Protein AF-0000000083252874 (afdb_homodimer)

pLDDT: mean 88.81, std 11.39, range [35.72, 98.62]

Organism: NCBI:txid582686

Sequence (392 aa):
MARPAGAGEHTKKRIALRAKSLFEQKGYSATTMDEIVATAGTSKGSIYYHFKRKDELFLYILELTMQEWTDKWARLSAPLQTATEKLYALAELFATDFQNPLMKAAEEFSGSETADPDIHARLVEMTRMHYPILQELLEEGITRGEFEPFDTRELMYVVLGLLGGLGVAYYDLGTEQIVPLYRKSIDMLLRGIQKKMARPAGAGEHTKKRIALRAKSLFEQKGYSATTMDEIVATAGTSKGSIYYHFKRKDELFLYILELTMQEWTDKWARLSAPLQTATEKLYALAELFATDFQNPLMKAAEEFSGSETADPDIHARLVEMTRMHYPILQELLEEGITRGEFEPFDTRELMYVVLGLLGGLGVAYYDLGTEQIVPLYRKSIDMLLRGIQKK

Secondary structure (DSSP, 8-state):
----HHHHHHHHHHHHHHHHHHHHHH-STT--HHHHHHHHTS-HHHHHHH-SSHHHHHHHHHHHHHHHHHHHHHHHHTT--SHHHHHHHHHHHHHHHTT-HHHHHHHHHHHH--S-HHHHHHHHHHHTTTHHHHHHHHHHHHHTTSB----HHHHHHHHHHHHHHGGGGGGTS-HHHHHHHHHHHHHHHHHHHB--/----HHHHHHHHHHHHHHHHHHHHHH-TTT--HHHHHHHHTS-HHHHHHH-SSHHHHHHHHHHHHHHHHHHHHHHHHTT--SHHHHHHHHHHHHHHHTT-HHHHHHHHHHHT----HHHHHHHHHHHTTTHHHHHHHHHHHHHTTSB----HHHHHHHHHHHHHHGGGGGGTS-HHHHHHHHHHHHHHHHHHHB--

InterPro domains:
  IPR001647 DNA-binding HTH domain, TetR-type [PF00440] (19-60)
  IPR001647 DNA-binding HTH domain, TetR-type [PR00455] (15-28)
  IPR001647 DNA-binding HTH domain, TetR-type [PR00455] (36-59)
  IPR001647 DNA-binding HTH domain, TetR-type [PS50977] (9-69)
  IPR009057 Homedomain-like superfamily [SSF46689] (5-86)
  IPR013571 Transcription regulator QacR, C-terminal [PF08360] (66-194)
  IPR036271 Tetracyclin repressor-like, C-terminal domain superfamily [SSF48498] (82-193)
  IPR050109 HTH-type, TetR-like transcriptional regulator [PTHR30055] (3-194)

Foldseek 3Di:
DPPPPVNLVVLLVLLLVQVLVVCLVQALVRDDLVVSCVRSPDHSVSCCVNPVDSLVSLLVSLVVVLVVLVVVLCVQCVVPDALLVSLLVVLLSLLVCLPPSSVRNLVVSQVVPPPDVVSNVSSVVSVCSCVVVQLVSQVRCCVVQFWPPDDSNVVSCVSCCQSNVLSVCVVPDDSVVRSVVSNVSSVVVSVVTTDD/DPPPPVNLVVLLVLLLVQVLVVCLVQALVRDDLVVSCVRSPDHSVSCCVNPVDSLVSLLVSLVVVLVVLVVVLCVQCVVPDALLVSLLSVLLSLLVCLPPSSVRNLVVVQPVPPVPPVSNVSSVVSVCSCVVVQLVSQVRCCVVQFWPPDDSNVVSCVSCCQSNVLSVCVVPDDSVVRSVVSNVSSVVVSVVTTDD

Radius of gyration: 23.77 Å; Cα contacts (8 Å, |Δi|>4): 363; chains: 2; bounding box: 77×64×49 Å

Nearest PDB structures (foldseek):
  3br6-assembly2_E  TM=8.444E-01  e=7.995E-10  Staphylococcus aureus
  3br6-assembly1_A  TM=8.435E-01  e=1.101E-08  Staphylococcus aureus
  2hq5-assembly1_B  TM=8.522E-01  e=1.612E-08  Staphylococcus aureus
  3crj-assembly1_B  TM=8.146E-01  e=2.058E-05  Haloarcula marismortui ATCC 43049
  3him-assembly1_A  TM=7.083E-01  e=5.679E-06  Rhodococcus jostii

Solvent-accessible surface area (backbone atoms only — not comparable to full-atom values): 21095 Å² total; per-residue (Å²): 126,81,70,52,78,65,54,55,52,52,51,48,50,50,39,35,57,47,39,44,55,47,30,43,74,58,21,47,84,72,48,47,66,68,56,39,37,69,64,40,79,51,54,60,65,57,48,47,69,74,34,81,40,68,66,57,43,49,51,50,39,51,51,51,52,52,49,50,49,52,50,50,45,52,63,66,42,62,83,50,87,46,42,68,56,39,51,50,52,49,30,44,51,46,53,70,47,64,77,41,47,53,54,58,19,48,52,50,44,58,70,66,56,74,78,51,66,67,59,49,52,52,52,54,52,58,73,47,65,59,50,65,58,42,41,53,42,50,45,49,17,34,75,71,55,53,26,47,90,61,60,52,69,61,48,34,43,43,51,49,6,28,59,61,21,41,52,65,46,61,81,78,46,55,79,84,52,42,44,60,48,39,46,50,45,48,52,32,41,44,56,29,40,37,53,128,128,82,72,51,76,66,53,54,52,51,52,49,49,49,37,36,58,48,39,45,55,47,29,42,72,58,22,47,85,72,49,48,66,68,57,37,37,70,62,40,79,54,55,62,66,56,49,45,68,75,36,81,41,68,66,57,42,50,50,49,41,53,50,51,52,52,49,51,51,51,50,50,47,53,63,66,43,63,82,49,87,46,44,69,56,40,50,50,52,48,32,44,50,48,53,72,48,64,77,42,47,53,54,58,20,49,52,49,51,65,65,66,55,65,80,43,66,66,59,50,52,53,52,55,52,58,74,46,64,58,48,64,58,41,40,51,44,49,45,50,17,34,75,72,56,53,26,46,88,63,60,52,69,61,50,33,43,43,53,49,6,29,60,62,20,42,53,66,47,63,82,79,46,56,78,84,52,40,44,60,48,38,46,51,44,48,52,33,42,44,54,28,40,37,53,128

Structure (mmCIF, N/CA/C/O backbone):
data_AF-0000000083252874-model_v1
#
loop_
_entity.id
_entity.type
_entity.pdbx_description
1 polymer 'AcrR family transcriptional regulator'
#
loop_
_atom_site.group_PDB
_atom_site.id
_atom_site.type_symbol
_atom_site.label_atom_id
_atom_site.label_alt_id
_atom_site.label_comp_id
_atom_site.label_asym_id
_atom_site.label_entity_id
_atom_site.label_seq_id
_atom_site.pdbx_PDB_ins_code
_atom_site.Cartn_x
_atom_site.Cartn_y
_atom_site.Cartn_z
_atom_site.occupancy
_atom_site.B_iso_or_equiv
_atom_site.auth_seq_id
_atom_site.auth_comp_id
_atom_site.auth_asym_id
_atom_site.auth_atom_id
_atom_site.pdbx_PDB_model_num
ATOM 1 N N . MET A 1 1 ? -32.906 -37.375 -0.596 1 35.72 1 MET A N 1
ATOM 2 C CA . MET A 1 1 ? -33.094 -36.312 0.361 1 35.72 1 MET A CA 1
ATOM 3 C C . MET A 1 1 ? -32.219 -35.094 0.033 1 35.72 1 MET A C 1
ATOM 5 O O . MET A 1 1 ? -31.016 -35.219 -0.089 1 35.72 1 MET A O 1
ATOM 9 N N . ALA A 1 2 ? -32.781 -34.156 -0.601 1 42.31 2 ALA A N 1
ATOM 10 C CA . ALA A 1 2 ? -32.094 -32.906 -0.964 1 42.31 2 ALA A CA 1
ATOM 11 C C . ALA A 1 2 ? -31.312 -32.344 0.223 1 42.31 2 ALA A C 1
ATOM 13 O O . ALA A 1 2 ? -31.875 -32.188 1.315 1 42.31 2 ALA A O 1
ATOM 14 N N . ARG A 1 3 ? -30.062 -32.625 0.263 1 54.75 3 ARG A N 1
ATOM 15 C CA . ARG A 1 3 ? -29.328 -32.031 1.384 1 54.75 3 ARG A CA 1
ATOM 16 C C . ARG A 1 3 ? -29.719 -30.594 1.613 1 54.75 3 ARG A C 1
ATOM 18 O O . ARG A 1 3 ? -29.719 -29.781 0.676 1 54.75 3 ARG A O 1
ATOM 25 N N . PRO A 1 4 ? -30.188 -30.188 2.627 1 48.56 4 PRO A N 1
ATOM 26 C CA . PRO A 1 4 ? -30.719 -28.844 2.838 1 48.56 4 PRO A CA 1
ATOM 27 C C . PRO A 1 4 ? -29.719 -27.75 2.449 1 48.56 4 PRO A C 1
ATOM 29 O O . PRO A 1 4 ? -28.5 -27.969 2.543 1 48.56 4 PRO A O 1
ATOM 32 N N . ALA A 1 5 ? -30.203 -26.859 1.566 1 50.62 5 ALA A N 1
ATOM 33 C CA . ALA A 1 5 ? -29.469 -25.703 1.057 1 50.62 5 ALA A CA 1
ATOM 34 C C . ALA A 1 5 ? -28.453 -25.203 2.088 1 50.62 5 ALA A C 1
ATOM 36 O O . ALA A 1 5 ? -27.344 -24.812 1.738 1 50.62 5 ALA A O 1
ATOM 37 N N . GLY A 1 6 ? -28.766 -25.234 3.348 1 55.03 6 GLY A N 1
ATOM 38 C CA . GLY A 1 6 ? -27.922 -24.781 4.445 1 55.03 6 GLY A CA 1
ATOM 39 C C . GLY A 1 6 ? -26.75 -25.703 4.707 1 55.03 6 GLY A C 1
ATOM 40 O O . GLY A 1 6 ? -25.672 -25.25 5.098 1 55.03 6 GLY A O 1
ATOM 41 N N . ALA A 1 7 ? -26.922 -26.906 4.488 1 59.84 7 ALA A N 1
ATOM 42 C CA . ALA A 1 7 ? -25.906 -27.922 4.762 1 59.84 7 ALA A CA 1
ATOM 43 C C . ALA A 1 7 ? -24.734 -27.812 3.781 1 59.84 7 ALA A C 1
ATOM 45 O O . ALA A 1 7 ? -23.578 -27.953 4.172 1 59.84 7 ALA A O 1
ATOM 46 N N . GLY A 1 8 ? -25.109 -27.469 2.639 1 74 8 GLY A N 1
ATOM 47 C CA . GLY A 1 8 ? -24.109 -27.297 1.603 1 74 8 GLY A CA 1
ATOM 48 C C . GLY A 1 8 ? -23.188 -26.125 1.853 1 74 8 GLY A C 1
ATOM 49 O O . GLY A 1 8 ? -21.969 -26.234 1.721 1 74 8 GLY A O 1
ATOM 50 N N . GLU A 1 9 ? -23.844 -25.141 2.375 1 83.38 9 GLU A N 1
ATOM 51 C CA . GLU A 1 9 ? -23.062 -23.922 2.648 1 83.38 9 GLU A CA 1
ATOM 52 C C . GLU A 1 9 ? -22.156 -24.125 3.852 1 83.38 9 GLU A C 1
ATOM 54 O O . GLU A 1 9 ? -21.031 -23.609 3.865 1 83.38 9 GLU A O 1
ATOM 59 N N . HIS A 1 10 ? -22.609 -24.875 4.77 1 85.81 10 HIS A N 1
ATOM 60 C CA . HIS A 1 10 ? -21.797 -25.156 5.945 1 85.81 10 HIS A CA 1
ATOM 61 C C . HIS A 1 10 ? -20.562 -25.984 5.582 1 85.81 10 HIS A C 1
ATOM 63 O O . HIS A 1 10 ? -19.469 -25.703 6.059 1 85.81 10 HIS A O 1
ATOM 69 N N . THR A 1 11 ? -20.781 -26.953 4.734 1 86.19 11 THR A N 1
ATOM 70 C CA . THR A 1 11 ? -19.656 -27.781 4.281 1 86.19 11 THR A CA 1
ATOM 71 C C . THR A 1 11 ? -18.688 -26.953 3.459 1 86.19 11 THR A C 1
ATOM 73 O O . THR A 1 11 ? -17.469 -27.078 3.627 1 86.19 11 THR A O 1
ATOM 76 N N . LYS A 1 12 ? -19.281 -26.125 2.707 1 90.12 12 LYS A N 1
ATOM 77 C CA . LYS A 1 12 ? -18.469 -25.234 1.872 1 90.12 12 LYS A CA 1
ATOM 78 C C . LYS A 1 12 ? -17.578 -24.344 2.725 1 90.12 12 LYS A C 1
ATOM 80 O O . LYS A 1 12 ? -16.391 -24.219 2.463 1 90.12 12 LYS A O 1
ATOM 85 N N . LYS A 1 13 ? -18.125 -23.844 3.723 1 91.44 13 LYS A N 1
ATOM 86 C CA . LYS A 1 13 ? -17.391 -22.953 4.625 1 91.44 13 LYS A CA 1
ATOM 87 C C . LYS A 1 13 ? -16.328 -23.734 5.406 1 91.44 13 LYS A C 1
ATOM 89 O O . LYS A 1 13 ? -15.227 -23.234 5.613 1 91.44 13 LYS A O 1
ATOM 94 N N . ARG A 1 14 ? -16.656 -24.875 5.781 1 89 14 ARG A N 1
ATOM 95 C CA . ARG A 1 14 ? -15.711 -25.703 6.523 1 89 14 ARG A CA 1
ATOM 96 C C . ARG A 1 14 ? -14.484 -26.031 5.672 1 89 14 ARG A C 1
ATOM 98 O O . ARG A 1 14 ? -13.352 -25.953 6.145 1 89 14 ARG A O 1
ATOM 105 N N . ILE A 1 15 ? -14.75 -26.391 4.512 1 90.12 15 ILE A N 1
ATOM 106 C CA . ILE A 1 15 ? -13.672 -26.703 3.586 1 90.12 15 ILE A CA 1
ATOM 107 C C . ILE A 1 15 ? -12.789 -25.469 3.393 1 90.12 15 ILE A C 1
ATOM 109 O O . ILE A 1 15 ? -11.562 -25.562 3.457 1 90.12 15 ILE A O 1
ATOM 113 N N . ALA A 1 16 ? -13.453 -24.406 3.227 1 92.88 16 ALA A N 1
ATOM 114 C CA . ALA A 1 16 ? -12.75 -23.141 2.975 1 92.88 16 ALA A CA 1
ATOM 115 C C . ALA A 1 16 ? -11.867 -22.766 4.156 1 92.88 16 ALA A C 1
ATOM 117 O O . ALA A 1 16 ? -10.719 -22.344 3.973 1 92.88 16 ALA A O 1
ATOM 118 N N . LEU A 1 17 ? -12.336 -23 5.316 1 89.88 17 LEU A N 1
ATOM 119 C CA . LEU A 1 17 ? -11.602 -22.609 6.516 1 89.88 17 LEU A CA 1
ATOM 120 C C . LEU A 1 17 ? -10.359 -23.469 6.695 1 89.88 17 LEU A C 1
ATOM 122 O O . LEU A 1 17 ? -9.297 -22.969 7.086 1 89.88 17 LEU A O 1
ATOM 126 N N . ARG A 1 18 ? -10.5 -24.625 6.34 1 88.19 18 ARG A N 1
ATOM 127 C CA . ARG A 1 18 ? -9.359 -25.531 6.445 1 88.19 18 ARG A CA 1
ATOM 128 C C . ARG A 1 18 ? -8.312 -25.219 5.379 1 88.19 18 ARG A C 1
ATOM 130 O O . ARG A 1 18 ? -7.113 -25.281 5.648 1 88.19 18 ARG A O 1
ATOM 137 N N . ALA A 1 19 ? -8.836 -24.953 4.277 1 93 19 ALA A N 1
ATOM 138 C CA . ALA A 1 19 ? -7.93 -24.641 3.17 1 93 19 ALA A CA 1
ATOM 139 C C . ALA A 1 19 ? -7.223 -23.297 3.396 1 93 19 ALA A C 1
ATOM 141 O O . ALA A 1 19 ? -6.113 -23.094 2.906 1 93 19 ALA A O 1
ATOM 142 N N . LYS A 1 20 ? -7.895 -22.406 4.109 1 93.5 20 LYS A N 1
ATOM 143 C CA . LYS A 1 20 ? -7.348 -21.094 4.379 1 93.5 20 LYS A CA 1
ATOM 144 C C . LYS A 1 20 ? -5.98 -21.188 5.047 1 93.5 20 LYS A C 1
ATOM 146 O O . LYS A 1 20 ? -5.035 -20.5 4.645 1 93.5 20 LYS A O 1
ATOM 151 N N . SER A 1 21 ? -5.879 -22.047 5.996 1 90.44 21 SER A N 1
ATOM 152 C CA . SER A 1 21 ? -4.629 -22.203 6.73 1 90.44 21 SER A CA 1
ATOM 153 C C . SER A 1 21 ? -3.5 -22.656 5.809 1 90.44 21 SER A C 1
ATOM 155 O O . SER A 1 21 ? -2.354 -22.234 5.969 1 90.44 21 SER A O 1
ATOM 157 N N . LEU A 1 22 ? -3.863 -23.469 4.891 1 91.69 22 LEU A N 1
ATOM 158 C CA . LEU A 1 22 ? -2.875 -23.953 3.932 1 91.69 22 LEU A CA 1
ATOM 159 C C . LEU A 1 22 ? -2.369 -22.812 3.055 1 91.69 22 LEU A C 1
ATOM 161 O O . LEU A 1 22 ? -1.162 -22.672 2.855 1 91.69 22 LEU A O 1
ATOM 165 N N . PHE A 1 23 ? -3.303 -22.047 2.609 1 92.38 23 PHE A N 1
ATOM 166 C CA . PHE A 1 23 ? -2.943 -20.906 1.781 1 92.38 23 PHE A CA 1
ATOM 167 C C . PHE A 1 23 ? -2.115 -19.906 2.574 1 92.38 23 PHE A C 1
ATOM 169 O O . PHE A 1 23 ? -1.188 -19.297 2.037 1 92.38 23 PHE A O 1
ATOM 176 N N . GLU A 1 24 ? -2.438 -19.766 3.811 1 89.94 24 GLU A N 1
ATOM 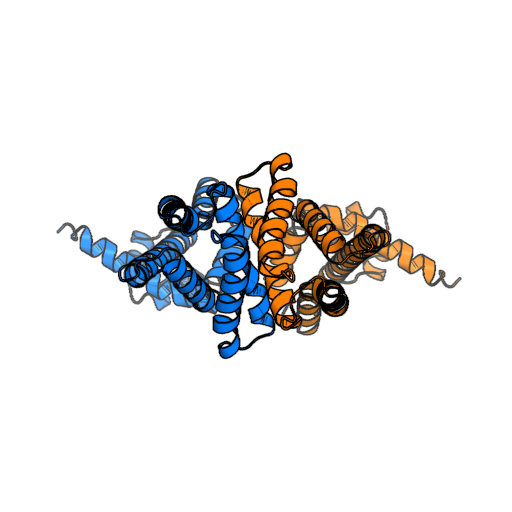177 C CA . GLU A 1 24 ? -1.712 -18.844 4.668 1 89.94 24 GLU A CA 1
ATOM 178 C C . GLU A 1 24 ? -0.287 -19.312 4.926 1 89.94 24 GLU A C 1
ATOM 180 O O . GLU A 1 24 ? 0.644 -18.516 4.984 1 89.94 24 GLU A O 1
ATOM 185 N N . GLN A 1 25 ? -0.12 -20.609 5.008 1 86.94 25 GLN A N 1
ATOM 186 C CA . GLN A 1 25 ? 1.172 -21.188 5.363 1 86.94 25 GLN A CA 1
ATOM 187 C C . GLN A 1 25 ? 2.061 -21.344 4.133 1 86.94 25 GLN A C 1
ATOM 189 O O . GLN A 1 25 ? 3.25 -21.016 4.172 1 86.94 25 GLN A O 1
ATOM 194 N N . LYS A 1 26 ? 1.43 -21.75 2.975 1 86.75 26 LYS A N 1
ATOM 195 C CA . LYS A 1 26 ? 2.242 -22.172 1.835 1 86.75 26 LYS A CA 1
ATOM 196 C C . LYS A 1 26 ? 2.139 -21.156 0.689 1 86.75 26 LYS A C 1
ATOM 198 O O . LYS A 1 26 ? 2.963 -21.172 -0.227 1 86.75 26 LYS A O 1
ATOM 203 N N . GLY A 1 27 ? 1.091 -20.375 0.828 1 86.56 27 GLY A N 1
ATOM 204 C CA . GLY A 1 27 ? 0.799 -19.531 -0.318 1 86.56 27 GLY A CA 1
ATOM 205 C C . GLY A 1 27 ? -0.125 -20.188 -1.325 1 86.56 27 GLY A C 1
ATOM 206 O O . GLY A 1 27 ? -0.521 -21.328 -1.153 1 86.56 27 GLY A O 1
ATOM 207 N N . TYR A 1 28 ? -0.462 -19.406 -2.385 1 88.69 28 TYR A N 1
ATOM 208 C CA . TYR A 1 28 ? -1.428 -19.875 -3.369 1 88.69 28 TYR A CA 1
ATOM 209 C C . TYR A 1 28 ? -0.788 -20.875 -4.32 1 88.69 28 TYR A C 1
ATOM 211 O O . TYR A 1 28 ? -1.339 -21.953 -4.555 1 88.69 28 TYR A O 1
ATOM 219 N N . SER A 1 29 ? 0.322 -20.531 -4.832 1 84.19 29 SER A N 1
ATOM 220 C CA . SER A 1 29 ? 0.963 -21.328 -5.875 1 84.19 29 SER A CA 1
ATOM 221 C C . SER A 1 29 ? 1.386 -22.688 -5.348 1 84.19 29 SER A C 1
ATOM 223 O O . SER A 1 29 ? 1.219 -23.703 -6.031 1 84.19 29 SER A O 1
ATOM 225 N N . ALA A 1 30 ? 1.827 -22.734 -4.195 1 86.31 30 ALA A N 1
ATOM 226 C CA . ALA A 1 30 ? 2.408 -23.953 -3.643 1 86.31 30 ALA A CA 1
ATOM 227 C C . ALA A 1 30 ? 1.322 -24.891 -3.119 1 86.31 30 ALA A C 1
ATOM 229 O O . ALA A 1 30 ? 1.574 -26.078 -2.895 1 86.31 30 ALA A O 1
ATOM 230 N N . THR A 1 31 ? 0.194 -24.344 -2.92 1 92.12 31 THR A N 1
ATOM 231 C CA . THR A 1 31 ? -0.902 -25.172 -2.422 1 92.12 31 THR A CA 1
ATOM 232 C C . THR A 1 31 ? -1.588 -25.906 -3.568 1 92.12 31 THR A C 1
ATOM 234 O O . THR A 1 31 ? -1.862 -25.312 -4.617 1 92.12 31 THR A O 1
ATOM 237 N N . THR A 1 32 ? -1.868 -27.234 -3.35 1 91.38 32 THR A N 1
ATOM 238 C CA . THR A 1 32 ? -2.529 -28.016 -4.387 1 91.38 32 THR A CA 1
ATOM 239 C C . THR A 1 32 ? -3.895 -28.5 -3.906 1 91.38 32 THR A C 1
ATOM 241 O O . THR A 1 32 ? -4.148 -28.562 -2.701 1 91.38 32 THR A O 1
ATOM 244 N N . MET A 1 33 ? -4.68 -28.828 -4.926 1 91 33 MET A N 1
ATOM 245 C CA . MET A 1 33 ? -5.988 -29.391 -4.586 1 91 33 MET A CA 1
ATOM 246 C C . MET A 1 33 ? -5.84 -30.688 -3.807 1 91 33 MET A C 1
ATOM 248 O O . MET A 1 33 ? -6.617 -30.953 -2.889 1 91 33 MET A O 1
ATOM 252 N N . ASP A 1 34 ? -4.875 -31.406 -4.129 1 91 34 ASP A N 1
ATOM 253 C CA . ASP A 1 34 ? -4.641 -32.656 -3.432 1 91 34 ASP A CA 1
ATOM 254 C C . ASP A 1 34 ? -4.352 -32.438 -1.952 1 91 34 ASP A C 1
ATOM 256 O O . ASP A 1 34 ? -4.859 -33.156 -1.092 1 91 34 ASP A O 1
ATOM 260 N N . GLU A 1 35 ? -3.58 -31.516 -1.651 1 92.38 35 GLU A N 1
ATOM 261 C CA . GLU A 1 35 ? -3.277 -31.156 -0.267 1 92.38 35 GLU A CA 1
ATOM 262 C C . GLU A 1 35 ? -4.523 -30.672 0.467 1 92.38 35 GLU A C 1
ATOM 264 O O . GLU A 1 35 ? -4.715 -30.984 1.646 1 92.38 35 GLU A O 1
ATOM 269 N N . ILE A 1 36 ? -5.312 -29.891 -0.242 1 93.12 36 ILE A N 1
ATOM 270 C CA . ILE A 1 36 ? -6.551 -29.375 0.329 1 93.12 36 ILE A CA 1
ATOM 271 C C . ILE A 1 36 ? -7.484 -30.531 0.67 1 93.12 36 ILE A C 1
ATOM 273 O O . ILE A 1 36 ? -8.07 -30.562 1.753 1 93.12 36 ILE A O 1
ATOM 277 N N . VAL A 1 37 ? -7.57 -31.453 -0.2 1 90.25 37 VAL A N 1
ATOM 278 C CA . VAL A 1 37 ? -8.398 -32.625 0.009 1 90.25 37 VAL A CA 1
ATOM 279 C C . VAL A 1 37 ? -7.906 -33.406 1.239 1 90.25 37 VAL A C 1
ATOM 281 O O . VAL A 1 37 ? -8.711 -33.781 2.086 1 90.25 37 VAL A O 1
ATOM 284 N N . ALA A 1 38 ? -6.691 -33.469 1.311 1 90.06 38 ALA A N 1
ATOM 285 C CA . ALA A 1 38 ? -6.094 -34.219 2.414 1 90.06 38 ALA A CA 1
ATOM 286 C C . ALA A 1 38 ? -6.355 -33.531 3.75 1 90.06 38 ALA A C 1
ATOM 288 O O . ALA A 1 38 ? -6.543 -34.188 4.773 1 90.06 38 ALA A O 1
ATOM 289 N N . THR A 1 39 ? -6.445 -32.25 3.74 1 87.19 39 THR A N 1
ATOM 290 C CA . THR A 1 39 ? -6.551 -31.469 4.965 1 87.19 39 THR A CA 1
ATOM 291 C C . THR A 1 39 ? -8.016 -31.234 5.332 1 87.19 39 THR A C 1
ATOM 293 O O . THR A 1 39 ? -8.336 -31.031 6.504 1 87.19 39 THR A O 1
ATOM 296 N N . ALA A 1 40 ? -8.906 -31.156 4.41 1 81.38 40 ALA A N 1
ATOM 297 C CA . ALA A 1 40 ? -10.281 -30.703 4.578 1 81.38 40 ALA A CA 1
ATOM 298 C C . ALA A 1 40 ? -11.07 -31.656 5.469 1 81.38 40 ALA A C 1
ATOM 300 O O . ALA A 1 40 ? -12.102 -31.281 6.027 1 81.38 40 ALA A O 1
ATOM 301 N N . GLY A 1 41 ? -10.633 -32.719 5.695 1 80.69 41 GLY A N 1
ATOM 302 C CA . GLY A 1 41 ? -11.375 -33.656 6.535 1 80.69 41 GLY A CA 1
ATOM 303 C C . GLY A 1 41 ? -12.664 -34.156 5.895 1 80.69 41 GLY A C 1
ATOM 304 O O . GLY A 1 41 ? -13.641 -34.438 6.59 1 80.69 41 GLY A O 1
ATOM 305 N N . THR A 1 42 ? -12.789 -33.969 4.629 1 83 42 THR A N 1
ATOM 306 C CA . THR A 1 42 ? -13.93 -34.438 3.852 1 83 42 THR A CA 1
ATOM 307 C C . THR A 1 42 ? -13.461 -35.25 2.646 1 83 42 THR A C 1
ATOM 309 O O . THR A 1 42 ? -12.258 -35.375 2.406 1 83 42 THR A O 1
ATOM 312 N N . SER A 1 43 ? -14.406 -35.812 1.988 1 83.69 43 SER A N 1
ATOM 313 C CA . SER A 1 43 ? -14.039 -36.656 0.854 1 83.69 43 SER A CA 1
ATOM 314 C C . SER A 1 43 ? -13.609 -35.812 -0.341 1 83.69 43 SER A C 1
ATOM 316 O O . SER A 1 43 ? -13.984 -34.656 -0.451 1 83.69 43 SER A O 1
ATOM 318 N N . LYS A 1 44 ? -12.766 -36.406 -1.109 1 87.69 44 LYS A N 1
ATOM 319 C CA . LYS A 1 44 ? -12.344 -35.781 -2.361 1 87.69 44 LYS A CA 1
ATOM 320 C C . LYS A 1 44 ? -13.555 -35.375 -3.209 1 87.69 44 LYS A C 1
ATOM 322 O O . LYS A 1 44 ? -13.602 -34.281 -3.75 1 87.69 44 LYS A O 1
ATOM 327 N N . GLY A 1 45 ? -14.5 -36.219 -3.293 1 87.81 45 GLY A N 1
ATOM 328 C CA . GLY A 1 45 ? -15.711 -35.969 -4.047 1 87.81 45 GLY A CA 1
ATOM 329 C C . GLY A 1 45 ? -16.484 -34.75 -3.535 1 87.81 45 GLY A C 1
ATOM 330 O O . GLY A 1 45 ? -16.984 -33.938 -4.324 1 87.81 45 GLY A O 1
ATOM 331 N N . SER A 1 46 ? -16.531 -34.688 -2.303 1 86.81 46 SER A N 1
ATOM 332 C CA . SER A 1 46 ? -17.234 -33.562 -1.687 1 86.81 46 SER A CA 1
ATOM 333 C C . SER A 1 46 ? -16.547 -32.219 -2.012 1 86.81 46 SER A C 1
ATOM 335 O O . SER A 1 46 ? -17.219 -31.25 -2.344 1 86.81 46 SER A O 1
ATOM 337 N N . ILE A 1 47 ? -15.227 -32.156 -1.936 1 88.62 47 ILE A N 1
ATOM 338 C CA . ILE A 1 47 ? -14.477 -30.953 -2.215 1 88.62 47 ILE A CA 1
ATOM 339 C C . ILE A 1 47 ? -14.703 -30.531 -3.664 1 88.62 47 ILE A C 1
ATOM 341 O O . ILE A 1 47 ? -15.016 -29.359 -3.934 1 88.62 47 ILE A O 1
ATOM 345 N N . TYR A 1 48 ? -14.727 -31.516 -4.52 1 90.69 48 TYR A N 1
ATOM 346 C CA . TYR A 1 48 ? -14.859 -31.203 -5.941 1 90.69 48 TYR A CA 1
ATOM 347 C C . TYR A 1 48 ? -16.312 -30.891 -6.297 1 90.69 48 TYR A C 1
ATOM 349 O O . TYR A 1 48 ? -16.578 -30.219 -7.305 1 90.69 48 TYR A O 1
ATOM 357 N N . TYR A 1 49 ? -17.109 -31.422 -5.453 1 89.94 49 TYR A N 1
ATOM 358 C CA . TYR A 1 49 ? -18.516 -31.047 -5.613 1 89.94 49 TYR A CA 1
ATOM 359 C C . TYR A 1 49 ? -18.719 -29.562 -5.359 1 89.94 49 TYR A C 1
ATOM 361 O O . TYR A 1 49 ? -19.453 -28.891 -6.098 1 89.94 49 TYR A O 1
ATOM 369 N N . HIS A 1 50 ? -18.031 -29.031 -4.395 1 91.31 50 HIS A N 1
ATOM 370 C CA . HIS A 1 50 ? -18.219 -27.641 -3.994 1 91.31 50 HIS A CA 1
ATOM 371 C C . HIS A 1 50 ? -17.266 -26.734 -4.742 1 91.31 50 HIS A C 1
ATOM 373 O O . HIS A 1 50 ? -17.625 -25.609 -5.098 1 91.31 50 HIS A O 1
ATOM 379 N N . PHE A 1 51 ? -16.016 -27.172 -4.922 1 92.56 51 PHE A N 1
ATOM 380 C CA . PHE A 1 51 ? -15 -26.375 -5.586 1 92.56 51 PHE A CA 1
ATOM 381 C C . PHE A 1 51 ? -14.289 -27.188 -6.66 1 92.56 51 PHE A C 1
ATOM 383 O O . PHE A 1 51 ? -13.391 -27.969 -6.359 1 92.56 51 PHE A O 1
ATOM 390 N N . LYS A 1 52 ? -14.609 -26.828 -7.832 1 87.44 52 LYS A N 1
ATOM 391 C CA . LYS A 1 52 ? -14.023 -27.578 -8.938 1 87.44 52 LYS A CA 1
ATOM 392 C C . LYS A 1 52 ? -12.586 -27.141 -9.188 1 87.44 52 LYS A C 1
ATOM 394 O O . LYS A 1 52 ? -11.773 -27.922 -9.695 1 87.44 52 LYS A O 1
ATOM 399 N N . ARG A 1 53 ? -12.352 -25.938 -8.742 1 90.44 53 ARG A N 1
ATOM 400 C CA . ARG A 1 53 ? -11.047 -25.375 -9.047 1 90.44 53 ARG A CA 1
ATOM 401 C C . ARG A 1 53 ? -10.453 -24.688 -7.82 1 90.44 53 ARG A C 1
ATOM 403 O O . ARG A 1 53 ? -11.188 -24.156 -6.984 1 90.44 53 ARG A O 1
ATOM 410 N N . LYS A 1 54 ? -9.156 -24.656 -7.785 1 92 54 LYS A N 1
ATOM 411 C CA . LYS A 1 54 ? -8.422 -24.016 -6.703 1 92 54 LYS A CA 1
ATOM 412 C C . LYS A 1 54 ? -8.719 -22.516 -6.648 1 92 54 LYS A C 1
ATOM 414 O O . LYS A 1 54 ? -8.859 -21.953 -5.566 1 92 54 LYS A O 1
ATOM 419 N N . ASP A 1 55 ? -8.898 -21.953 -7.816 1 90.88 55 ASP A N 1
ATOM 420 C CA . ASP A 1 55 ? -9.141 -20.516 -7.883 1 90.88 55 ASP A CA 1
ATOM 421 C C . ASP A 1 55 ? -10.508 -20.172 -7.305 1 90.88 55 ASP A C 1
ATOM 423 O O . ASP A 1 55 ? -10.648 -19.156 -6.602 1 90.88 55 ASP A O 1
ATOM 427 N N . GLU A 1 56 ? -11.445 -20.984 -7.516 1 90.69 56 GLU A N 1
ATOM 428 C CA . GLU A 1 56 ? -12.781 -20.766 -6.961 1 90.69 56 GLU A CA 1
ATOM 429 C C . GLU A 1 56 ? -12.766 -20.859 -5.438 1 90.69 56 GLU A C 1
ATOM 431 O O . GLU A 1 56 ? -13.406 -20.047 -4.762 1 90.69 56 GLU A O 1
ATOM 436 N N . LEU A 1 57 ? -12.109 -21.844 -5.016 1 93.12 57 LEU A N 1
ATOM 437 C CA . LEU A 1 57 ? -11.984 -22.016 -3.574 1 93.12 57 LEU A CA 1
ATOM 438 C C . LEU A 1 57 ? -11.273 -20.828 -2.939 1 93.12 57 LEU A C 1
ATOM 440 O O . LEU A 1 57 ? -11.734 -20.297 -1.933 1 93.12 57 LEU A O 1
ATOM 444 N N . PHE A 1 58 ? -10.227 -20.453 -3.516 1 93.31 58 PHE A N 1
ATOM 445 C CA . PHE A 1 58 ? -9.445 -19.359 -2.965 1 93.31 58 PHE A CA 1
ATOM 446 C C . PHE A 1 58 ? -10.258 -18.062 -2.969 1 93.31 58 PHE A C 1
ATOM 448 O O . PHE A 1 58 ? -10.234 -17.312 -1.992 1 93.31 58 PHE A O 1
ATOM 455 N N . LEU A 1 59 ? -10.953 -17.828 -4.031 1 91.38 59 LEU A N 1
ATOM 456 C CA . LEU A 1 59 ? -11.797 -16.641 -4.113 1 91.38 59 LEU A CA 1
ATOM 457 C C . LEU A 1 59 ? -12.867 -16.672 -3.023 1 91.38 59 LEU A C 1
ATOM 459 O O . LEU A 1 59 ? -13.156 -15.633 -2.42 1 91.38 59 LEU A O 1
ATOM 463 N N . TYR A 1 60 ? -13.383 -17.781 -2.848 1 92.25 60 TYR A N 1
ATOM 464 C CA . TYR A 1 60 ? -14.383 -17.938 -1.797 1 92.25 60 TYR A CA 1
ATOM 465 C C . TYR A 1 60 ? -13.789 -17.625 -0.43 1 92.25 60 TYR A C 1
ATOM 467 O O . TYR A 1 60 ? -14.422 -16.953 0.393 1 92.25 60 TYR A O 1
ATOM 475 N N . ILE A 1 61 ? -12.648 -18.031 -0.151 1 93.69 61 ILE A N 1
ATOM 476 C CA . ILE A 1 61 ? -11.953 -17.766 1.107 1 93.69 61 ILE A CA 1
ATOM 477 C C . ILE A 1 61 ? -11.719 -16.281 1.269 1 93.69 61 ILE A C 1
ATOM 479 O O . ILE A 1 61 ? -11.914 -15.719 2.354 1 93.69 61 ILE A O 1
ATOM 483 N N . LEU A 1 62 ? -11.312 -15.672 0.197 1 92.19 62 LEU A N 1
ATOM 484 C CA . LEU A 1 62 ? -11.109 -14.227 0.229 1 92.19 62 LEU A CA 1
ATOM 485 C C . LEU A 1 62 ? -12.398 -13.5 0.563 1 92.19 62 LEU A C 1
ATOM 487 O O . LEU A 1 62 ? -12.406 -12.57 1.381 1 92.19 62 LEU A O 1
ATOM 491 N N . GLU A 1 63 ? -13.398 -13.938 -0.022 1 91.38 63 GLU A N 1
ATOM 492 C CA . GLU A 1 63 ? -14.703 -13.32 0.223 1 91.38 63 GLU A CA 1
ATOM 493 C C . GLU A 1 63 ? -15.133 -13.5 1.676 1 91.38 63 GLU A C 1
ATOM 495 O O . GLU A 1 63 ? -15.664 -12.578 2.293 1 91.38 63 GLU A O 1
ATOM 500 N N . LEU A 1 64 ? -14.945 -14.672 2.182 1 91.62 64 LEU A N 1
ATOM 501 C CA . LEU A 1 64 ? -15.273 -14.945 3.574 1 91.62 64 LEU A CA 1
ATOM 502 C C . LEU A 1 64 ? -14.453 -14.07 4.512 1 91.62 64 LEU A C 1
ATOM 504 O O . LEU A 1 64 ? -14.969 -13.555 5.508 1 91.62 64 LEU A O 1
ATOM 508 N N . THR A 1 65 ? -13.242 -13.961 4.215 1 90.94 65 THR A N 1
ATOM 509 C CA . THR A 1 65 ? -12.344 -13.156 5.035 1 90.94 65 THR A CA 1
ATOM 510 C C . THR A 1 65 ? -12.773 -11.695 5.031 1 90.94 65 THR A C 1
ATOM 512 O O . THR A 1 65 ? -12.742 -11.031 6.07 1 90.94 65 THR A O 1
ATOM 515 N N . MET A 1 66 ? -13.195 -11.203 3.914 1 90.44 66 MET A N 1
ATOM 516 C CA . MET A 1 66 ? -13.68 -9.828 3.799 1 90.44 66 MET A CA 1
ATOM 517 C C . MET A 1 66 ? -14.969 -9.641 4.59 1 90.44 66 MET A C 1
ATOM 519 O O . MET A 1 66 ? -15.164 -8.609 5.234 1 90.44 66 MET A O 1
ATOM 523 N N . GLN A 1 67 ? -15.773 -10.625 4.465 1 91.31 67 GLN A N 1
ATOM 524 C CA . GLN A 1 67 ? -17.016 -10.562 5.219 1 91.31 67 GLN A CA 1
ATOM 525 C C . GLN A 1 67 ? -16.75 -10.562 6.723 1 91.31 67 GLN A C 1
ATOM 527 O O . GLN A 1 67 ? -17.406 -9.836 7.473 1 91.31 67 GLN A O 1
ATOM 532 N N . GLU A 1 68 ? -15.852 -11.352 7.121 1 91 68 GLU A N 1
ATOM 533 C CA . GLU A 1 68 ? -15.477 -11.383 8.531 1 91 68 GLU A CA 1
ATOM 534 C C . GLU A 1 68 ? -14.969 -10.016 8.992 1 91 68 GLU A C 1
ATOM 536 O O . GLU A 1 68 ? -15.289 -9.578 10.102 1 91 68 GLU A O 1
ATOM 541 N N . TRP A 1 69 ? -14.203 -9.445 8.172 1 92.12 69 TRP A N 1
ATOM 542 C CA . TRP A 1 69 ? -13.688 -8.109 8.484 1 92.12 69 TRP A CA 1
ATOM 543 C C . TRP A 1 69 ? -14.828 -7.102 8.602 1 92.12 69 TRP A C 1
ATOM 545 O O . TRP A 1 69 ? -14.859 -6.301 9.539 1 92.12 69 TRP A O 1
ATOM 555 N N . THR A 1 70 ? -15.742 -7.16 7.699 1 93.5 70 THR A N 1
ATOM 556 C CA . THR A 1 70 ? -16.875 -6.242 7.699 1 93.5 70 THR A CA 1
ATOM 557 C C . THR A 1 70 ? -17.75 -6.461 8.93 1 93.5 70 THR A C 1
ATOM 559 O O . THR A 1 70 ? -18.219 -5.5 9.547 1 93.5 70 THR A O 1
ATOM 562 N N . ASP A 1 71 ? -17.891 -7.707 9.266 1 94.88 71 ASP A N 1
ATOM 563 C CA . ASP A 1 71 ? -18.672 -8.031 10.461 1 94.88 71 ASP A CA 1
ATOM 564 C C . ASP A 1 71 ? -17.984 -7.516 11.727 1 94.88 71 ASP A C 1
ATOM 566 O O . ASP A 1 71 ? -18.641 -6.992 12.625 1 94.88 71 ASP A O 1
ATOM 570 N N . LYS A 1 72 ? -16.719 -7.703 11.758 1 94.88 72 LYS A N 1
ATOM 571 C CA . LYS A 1 72 ? -15.945 -7.199 12.891 1 94.88 72 LYS A CA 1
ATOM 572 C C . LYS A 1 72 ? -16.062 -5.684 13.008 1 94.88 72 LYS A C 1
ATOM 574 O O . LYS A 1 72 ? -16.281 -5.152 14.102 1 94.88 72 LYS A O 1
ATOM 579 N N . TRP A 1 73 ? -16.016 -5.035 11.906 1 96.31 73 TRP A N 1
ATOM 580 C CA . TRP A 1 73 ? -16.156 -3.584 11.898 1 96.31 73 TRP A CA 1
ATOM 581 C C . TRP A 1 73 ? -17.531 -3.174 12.398 1 96.31 73 TRP A C 1
ATOM 583 O O . TRP A 1 73 ? -17.656 -2.258 13.211 1 96.31 73 TRP A O 1
ATOM 593 N N . ALA A 1 74 ? -18.531 -3.885 11.859 1 96.75 74 ALA A N 1
ATOM 594 C CA . ALA A 1 74 ? -19.891 -3.562 12.258 1 96.75 74 ALA A CA 1
ATOM 595 C C . ALA A 1 74 ? -20.078 -3.676 13.766 1 96.75 74 ALA A C 1
ATOM 597 O O . ALA A 1 74 ? -20.672 -2.801 14.391 1 96.75 74 ALA A O 1
ATOM 598 N N . ARG A 1 75 ? -19.484 -4.68 14.305 1 97.25 75 ARG A N 1
ATOM 599 C CA . ARG A 1 75 ? -19.578 -4.898 15.742 1 97.25 75 ARG A CA 1
ATOM 600 C C . ARG A 1 75 ? -18.812 -3.834 16.516 1 97.25 75 ARG A C 1
ATOM 602 O O . ARG A 1 75 ? -19.297 -3.309 17.516 1 97.25 75 ARG A O 1
ATOM 609 N N . LEU A 1 76 ? -17.672 -3.506 16.016 1 96.62 76 LEU A N 1
ATOM 610 C CA . LEU A 1 76 ? -16.781 -2.57 16.703 1 96.62 76 LEU A CA 1
ATOM 611 C C . LEU A 1 76 ? -17.328 -1.149 16.625 1 96.62 76 LEU A C 1
ATOM 613 O O . LEU A 1 76 ? -17.188 -0.375 17.578 1 96.62 76 LEU A O 1
ATOM 617 N N . SER A 1 77 ? -17.938 -0.798 15.523 1 97.56 77 SER A N 1
ATOM 618 C CA . SER A 1 77 ? -18.359 0.582 15.297 1 97.56 77 SER A CA 1
ATOM 619 C C . SER A 1 77 ? -19.75 0.842 15.875 1 97.56 77 SER A C 1
ATOM 621 O O . SER A 1 77 ? -20.125 1.992 16.109 1 97.56 77 SER A O 1
ATOM 623 N N . ALA A 1 78 ? -20.5 -0.167 16.172 1 97.38 78 ALA A N 1
ATOM 624 C CA . ALA A 1 78 ? -21.906 -0.061 16.562 1 97.38 78 ALA A CA 1
ATOM 625 C C . ALA A 1 78 ? -22.062 0.801 17.812 1 97.38 78 ALA A C 1
ATOM 627 O O . ALA A 1 78 ? -22.922 1.685 17.859 1 97.38 78 ALA A O 1
ATOM 628 N N . PRO A 1 79 ? -21.234 0.635 18.766 1 98.06 79 PRO A N 1
ATOM 629 C CA . PRO A 1 79 ? -21.422 1.419 19.984 1 98.06 79 PRO A CA 1
ATOM 630 C C . PRO A 1 79 ? -20.844 2.826 19.891 1 98.06 79 PRO A C 1
ATOM 632 O O . PRO A 1 79 ? -21.031 3.645 20.797 1 98.06 79 PRO A O 1
ATOM 635 N N . LEU A 1 80 ? -20.156 3.1 18.891 1 98.12 80 LEU A N 1
ATOM 636 C CA . LEU A 1 80 ? -19.453 4.379 18.766 1 98.12 80 LEU A CA 1
ATOM 637 C C . LEU A 1 80 ? -20.391 5.449 18.219 1 98.12 80 LEU A C 1
ATOM 639 O O . LEU A 1 80 ? -21.219 5.18 17.328 1 98.12 80 LEU A O 1
ATOM 643 N N . GLN A 1 81 ? -20.203 6.648 18.703 1 96.75 81 GLN A N 1
ATOM 644 C CA . GLN A 1 81 ? -21.203 7.68 18.422 1 96.75 81 GLN A CA 1
ATOM 645 C C . GLN A 1 81 ? -20.672 8.711 17.438 1 96.75 81 GLN A C 1
ATOM 647 O O . GLN A 1 81 ? -21.438 9.367 16.734 1 96.75 81 GLN A O 1
ATOM 652 N N . THR A 1 82 ? -19.375 8.945 17.469 1 97.75 82 THR A N 1
ATOM 653 C CA . THR A 1 82 ? -18.828 10 16.625 1 97.75 82 THR A CA 1
ATOM 654 C C . THR A 1 82 ? -17.984 9.414 15.492 1 97.75 82 THR A C 1
ATOM 656 O O . THR A 1 82 ? -17.453 8.312 15.617 1 97.75 82 THR A O 1
ATOM 659 N N . ALA A 1 83 ? -17.906 10.125 14.406 1 98 83 ALA A N 1
ATOM 660 C CA . ALA A 1 83 ? -17.047 9.734 13.297 1 98 83 ALA A CA 1
ATOM 661 C C . ALA A 1 83 ? -15.586 9.672 13.727 1 98 83 ALA A C 1
ATOM 663 O O . ALA A 1 83 ? -14.836 8.812 13.266 1 98 83 ALA A O 1
ATOM 664 N N . THR A 1 84 ? -15.211 10.547 14.633 1 98.06 84 THR A N 1
ATOM 665 C CA . THR A 1 84 ? -13.852 10.578 15.164 1 98.06 84 THR A CA 1
ATOM 666 C C . THR A 1 84 ? -13.531 9.273 15.898 1 98.06 84 THR A C 1
ATOM 668 O O . THR A 1 84 ? -12.5 8.648 15.641 1 98.06 84 THR A O 1
ATOM 671 N N . GLU A 1 85 ? -14.453 8.859 16.719 1 98.38 85 GLU A N 1
ATOM 672 C CA . GLU A 1 85 ? -14.266 7.594 17.438 1 98.38 85 GLU A CA 1
ATOM 673 C C . GLU A 1 85 ? -14.172 6.426 16.453 1 98.38 85 GLU A C 1
ATOM 675 O O . GLU A 1 85 ? -13.359 5.516 16.656 1 98.38 85 GLU A O 1
ATOM 680 N N . LYS A 1 86 ? -14.961 6.473 15.492 1 98.5 86 LYS A N 1
ATOM 681 C CA . LYS A 1 86 ? -14.984 5.406 14.492 1 98.5 86 LYS A CA 1
ATOM 682 C C . LYS A 1 86 ? -13.688 5.387 13.688 1 98.5 86 LYS A C 1
ATOM 684 O O . LYS A 1 86 ? -13.203 4.316 13.312 1 98.5 86 LYS A O 1
ATOM 689 N N . LEU A 1 87 ? -13.125 6.512 13.398 1 98.31 87 LEU A N 1
ATOM 690 C CA . LEU A 1 87 ? -11.859 6.566 12.68 1 98.31 87 LEU A CA 1
ATOM 691 C C . LEU A 1 87 ? -10.75 5.91 13.5 1 98.31 87 LEU A C 1
ATOM 693 O O . LEU A 1 87 ? -9.93 5.164 12.953 1 98.31 87 LEU A O 1
ATOM 697 N N . TYR A 1 88 ? -10.734 6.164 14.781 1 98.31 88 TYR A N 1
ATOM 698 C CA . TYR A 1 88 ? -9.742 5.535 15.641 1 98.31 88 TYR A CA 1
ATOM 699 C C . TYR A 1 88 ? -9.93 4.023 15.68 1 98.31 88 TYR A C 1
ATOM 701 O O . TYR A 1 88 ? -8.953 3.27 15.617 1 98.31 88 TYR A O 1
ATOM 709 N N . ALA A 1 89 ? -11.156 3.633 15.781 1 98.12 89 ALA A N 1
ATOM 710 C CA . ALA A 1 89 ? -11.445 2.201 15.781 1 98.12 89 ALA A CA 1
ATOM 711 C C . ALA A 1 89 ? -11.023 1.555 14.469 1 98.12 89 ALA A C 1
ATOM 713 O O . ALA A 1 89 ? -10.5 0.439 14.453 1 98.12 89 ALA A O 1
ATOM 714 N N . LEU A 1 90 ? -11.266 2.221 13.406 1 97.69 90 LEU A N 1
ATOM 715 C CA . LEU A 1 90 ? -10.867 1.725 12.094 1 97.69 90 LEU A CA 1
ATOM 716 C C . LEU A 1 90 ? -9.352 1.592 11.992 1 97.69 90 LEU A C 1
ATOM 718 O O . LEU A 1 90 ? -8.844 0.597 11.469 1 97.69 90 LEU A O 1
ATOM 722 N N . ALA A 1 91 ? -8.656 2.586 12.5 1 97.5 91 ALA A N 1
ATOM 723 C CA . ALA A 1 91 ? -7.195 2.535 12.531 1 97.5 91 ALA A CA 1
ATOM 724 C C . ALA A 1 91 ? -6.703 1.306 13.289 1 97.5 91 ALA A C 1
ATOM 726 O O . ALA A 1 91 ? -5.77 0.629 12.844 1 97.5 91 ALA A O 1
ATOM 727 N N . GLU A 1 92 ? -7.316 1.021 14.352 1 95.44 92 GLU A N 1
ATOM 728 C CA . GLU A 1 92 ? -6.93 -0.139 15.156 1 95.44 92 GLU A CA 1
ATOM 729 C C . GLU A 1 92 ? -7.203 -1.44 14.406 1 95.44 92 GLU A C 1
ATOM 731 O O . GLU A 1 92 ? -6.418 -2.387 14.492 1 95.44 92 GLU A O 1
ATOM 736 N N . LEU A 1 93 ? -8.266 -1.454 13.734 1 94.5 93 LEU A N 1
ATOM 737 C CA . LEU A 1 93 ? -8.602 -2.639 12.945 1 94.5 93 LEU A CA 1
ATOM 738 C C . LEU A 1 93 ? -7.586 -2.846 11.828 1 94.5 93 LEU A C 1
ATOM 740 O O . LEU A 1 93 ? -7.152 -3.973 11.578 1 94.5 93 LEU A O 1
ATOM 744 N N . PHE A 1 94 ? -7.219 -1.82 11.164 1 94.94 94 PHE A N 1
ATOM 745 C CA . PHE A 1 94 ? -6.191 -1.913 10.133 1 94.94 94 PHE A CA 1
ATOM 746 C C . PHE A 1 94 ? -4.871 -2.395 10.727 1 94.94 94 PHE A C 1
ATOM 748 O O . PHE A 1 94 ? -4.199 -3.25 10.148 1 94.94 94 PHE A O 1
ATOM 755 N N . ALA A 1 95 ? -4.512 -1.902 11.867 1 94.44 95 ALA A N 1
ATOM 756 C CA . ALA A 1 95 ? -3.25 -2.234 12.523 1 94.44 95 ALA A CA 1
ATOM 757 C C . ALA A 1 95 ? -3.182 -3.721 12.859 1 94.44 95 ALA A C 1
ATOM 759 O O . ALA A 1 95 ? -2.115 -4.332 12.789 1 94.44 95 ALA A O 1
ATOM 760 N N . THR A 1 96 ? -4.262 -4.273 13.172 1 88.5 96 THR A N 1
ATOM 761 C CA . THR A 1 96 ? -4.262 -5.656 13.625 1 88.5 96 THR A CA 1
ATOM 762 C C . THR A 1 96 ? -4.441 -6.613 12.453 1 88.5 96 THR A C 1
ATOM 764 O O . THR A 1 96 ? -4.137 -7.805 12.562 1 88.5 96 THR A O 1
ATOM 767 N N . ASP A 1 97 ? -4.859 -6.078 11.312 1 80.94 97 ASP A N 1
ATOM 768 C CA . ASP A 1 97 ? -5.18 -6.922 10.164 1 80.94 97 ASP A CA 1
ATOM 769 C C . ASP A 1 97 ? -4.02 -6.973 9.172 1 80.94 97 ASP A C 1
ATOM 771 O O . ASP A 1 97 ? -3.994 -7.824 8.281 1 80.94 97 ASP A O 1
ATOM 775 N N . PHE A 1 98 ? -3.16 -6.074 9.258 1 68 98 PHE A N 1
ATOM 776 C CA . PHE A 1 98 ? -2.139 -5.938 8.227 1 68 98 PHE A CA 1
ATOM 777 C C . PHE A 1 98 ? -1.31 -7.211 8.117 1 68 98 PHE A C 1
ATOM 779 O O . PHE A 1 98 ? -0.894 -7.594 7.02 1 68 98 PHE A O 1
ATOM 786 N N . GLN A 1 99 ? -1.159 -7.875 9.078 1 64.75 99 GLN A N 1
ATOM 787 C CA . GLN A 1 99 ? -0.33 -9.078 9.062 1 64.75 99 GLN A CA 1
ATOM 788 C C . GLN A 1 99 ? -1.122 -10.281 8.57 1 64.75 99 GLN A C 1
ATOM 790 O O . GLN A 1 99 ? -0.729 -11.43 8.805 1 64.75 99 GLN A O 1
ATOM 795 N N . ASN A 1 100 ? -2.123 -9.961 7.879 1 69 100 ASN A N 1
ATOM 796 C CA . ASN A 1 100 ? -2.926 -11.078 7.406 1 69 100 ASN A CA 1
ATOM 797 C C . ASN A 1 100 ? -2.199 -11.867 6.32 1 69 100 ASN A C 1
ATOM 799 O O . ASN A 1 100 ? -1.993 -11.367 5.215 1 69 100 ASN A O 1
ATOM 803 N N . PRO A 1 101 ? -1.783 -13.023 6.664 1 70.62 101 PRO A N 1
ATOM 804 C CA . PRO A 1 101 ? -1.021 -13.875 5.746 1 70.62 101 PRO A CA 1
ATOM 805 C C . PRO A 1 101 ? -1.777 -14.164 4.453 1 70.62 101 PRO A C 1
ATOM 807 O O . PRO A 1 101 ? -1.159 -14.461 3.426 1 70.62 101 PRO A O 1
ATOM 810 N N . LEU A 1 102 ? -3.01 -14.039 4.531 1 81.75 102 LEU A N 1
ATOM 811 C CA . LEU A 1 102 ? -3.805 -14.328 3.342 1 81.75 102 LEU A CA 1
ATOM 812 C C . LEU A 1 102 ? -3.576 -13.273 2.266 1 81.75 102 LEU A C 1
ATOM 814 O O . LEU A 1 102 ? -3.75 -13.547 1.076 1 81.75 102 LEU A O 1
ATOM 818 N N . MET A 1 103 ? -3.125 -12.164 2.725 1 76.5 103 MET A N 1
ATOM 819 C CA . MET A 1 103 ? -2.898 -11.07 1.777 1 76.5 103 MET A CA 1
ATOM 820 C C . MET A 1 103 ? -1.733 -11.391 0.847 1 76.5 103 MET A C 1
ATOM 822 O O . MET A 1 103 ? -1.774 -11.07 -0.341 1 76.5 103 MET A O 1
ATOM 826 N N . LYS A 1 104 ? -0.788 -11.969 1.393 1 74.81 104 LYS A N 1
ATOM 827 C CA . LYS A 1 104 ? 0.33 -12.406 0.557 1 74.81 104 LYS A CA 1
ATOM 828 C C . LYS A 1 104 ? -0.123 -13.422 -0.485 1 74.81 104 LYS A C 1
ATOM 830 O O . LYS A 1 104 ? 0.253 -13.328 -1.655 1 74.81 104 LYS A O 1
ATOM 835 N N . ALA A 1 105 ? -0.897 -14.352 -0.041 1 81.12 105 ALA A N 1
ATOM 836 C CA . ALA A 1 105 ? -1.439 -15.352 -0.96 1 81.12 105 ALA A CA 1
ATOM 837 C C . ALA A 1 105 ? -2.318 -14.695 -2.023 1 81.12 105 ALA A C 1
ATOM 839 O O . ALA A 1 105 ? -2.303 -15.102 -3.188 1 81.12 105 ALA A O 1
ATOM 840 N N . ALA A 1 106 ? -3.029 -13.703 -1.627 1 82.56 106 ALA A N 1
ATOM 841 C CA . ALA A 1 106 ? -3.902 -12.984 -2.553 1 82.56 106 ALA A CA 1
ATOM 842 C C . ALA A 1 106 ? -3.088 -12.242 -3.613 1 82.56 106 ALA A C 1
ATOM 844 O O . ALA A 1 106 ? -3.484 -12.188 -4.777 1 82.56 106 ALA A O 1
ATOM 845 N N . GLU A 1 107 ? -2.021 -11.719 -3.209 1 76.06 107 GLU A N 1
ATOM 846 C CA . GLU A 1 107 ? -1.128 -11.062 -4.156 1 76.06 107 GLU A CA 1
ATOM 847 C C . GLU A 1 107 ? -0.579 -12.055 -5.18 1 76.06 107 GLU A C 1
ATOM 849 O O . GLU A 1 107 ? -0.528 -11.758 -6.375 1 76.06 107 GLU A O 1
ATOM 854 N N . GLU A 1 108 ? -0.199 -13.156 -4.715 1 76.19 108 GLU A N 1
ATOM 855 C CA . GLU A 1 108 ? 0.266 -14.219 -5.602 1 76.19 108 GLU A CA 1
ATOM 856 C C . GLU A 1 108 ? -0.825 -14.633 -6.586 1 76.19 108 GLU A C 1
ATOM 858 O O . GLU A 1 108 ? -0.564 -14.797 -7.781 1 76.19 108 GLU A O 1
ATOM 863 N N . PHE A 1 109 ? -1.938 -14.781 -6.043 1 82.06 109 PHE A N 1
ATOM 864 C CA . PHE A 1 109 ? -3.1 -15.164 -6.836 1 82.06 109 PHE A CA 1
ATOM 865 C C . PHE A 1 109 ? -3.373 -14.141 -7.934 1 82.06 109 PHE A C 1
ATOM 867 O O . PHE A 1 109 ? -3.57 -14.508 -9.094 1 82.06 109 PHE A O 1
ATOM 874 N N . SER A 1 110 ? -3.299 -12.938 -7.656 1 76.56 110 SER A N 1
ATOM 875 C CA . SER A 1 110 ? -3.553 -11.859 -8.602 1 76.56 110 SER A CA 1
ATOM 876 C C . SER A 1 110 ? -2.508 -11.844 -9.719 1 76.56 110 SER A C 1
ATOM 878 O O . SER A 1 110 ? -2.818 -11.508 -10.859 1 76.56 110 SER A O 1
ATOM 880 N N . GLY A 1 111 ? -1.313 -12.117 -9.383 1 70.12 111 GLY A N 1
ATOM 881 C CA . GLY A 1 111 ? -0.237 -12.133 -10.359 1 70.12 111 GLY A CA 1
ATOM 882 C C . GLY A 1 111 ? -0.287 -13.344 -11.281 1 70.12 111 GLY A C 1
ATOM 883 O O . GLY A 1 111 ? 0.307 -13.328 -12.359 1 70.12 111 GLY A O 1
ATOM 884 N N . SER A 1 112 ? -0.762 -14.336 -10.742 1 65.69 112 SER A N 1
ATOM 885 C CA . SER A 1 112 ? -0.787 -15.586 -11.5 1 65.69 112 SER A CA 1
ATOM 886 C C . SER A 1 112 ? -1.955 -15.617 -12.477 1 65.69 112 SER A C 1
ATOM 888 O O . SER A 1 112 ? -1.906 -16.312 -13.484 1 65.69 112 SER A O 1
ATOM 890 N N . GLU A 1 113 ? -3.117 -15.078 -11.961 1 59.03 113 GLU A N 1
ATOM 891 C CA . GLU A 1 113 ? -4.359 -15.266 -12.703 1 59.03 113 GLU A CA 1
ATOM 892 C C . GLU A 1 113 ? -4.488 -14.234 -13.82 1 59.03 113 GLU A C 1
ATOM 894 O O . GLU A 1 113 ? -4.809 -13.07 -13.57 1 59.03 113 GLU A O 1
ATOM 899 N N . THR A 1 114 ? -3.617 -14.203 -14.758 1 54.16 114 THR A N 1
ATOM 900 C CA . THR A 1 114 ? -3.672 -13.375 -15.953 1 54.16 114 THR A CA 1
ATOM 901 C C . THR A 1 114 ? -5.027 -13.5 -16.641 1 54.16 114 THR A C 1
ATOM 903 O O . THR A 1 114 ? -5.551 -12.523 -17.188 1 54.16 114 THR A O 1
ATOM 906 N N . ALA A 1 115 ? -5.539 -14.688 -16.75 1 59.72 115 ALA A N 1
ATOM 907 C CA . ALA A 1 115 ? -6.254 -14.828 -18 1 59.72 115 ALA A CA 1
ATOM 908 C C . ALA A 1 115 ? -7.766 -14.758 -17.797 1 59.72 115 ALA A C 1
ATOM 910 O O . ALA A 1 115 ? -8.516 -14.469 -18.719 1 59.72 115 ALA A O 1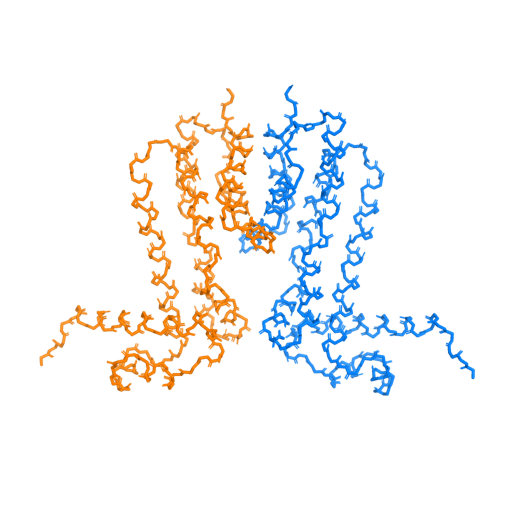
ATOM 911 N N . ASP A 1 116 ? -8.344 -14.922 -16.531 1 75.62 116 ASP A N 1
ATOM 912 C CA . ASP A 1 116 ? -9.805 -14.945 -16.5 1 75.62 116 ASP A CA 1
ATOM 913 C C . ASP A 1 116 ? -10.359 -13.578 -16.109 1 75.62 116 ASP A C 1
ATOM 915 O O . ASP A 1 116 ? -10.188 -13.141 -14.961 1 75.62 116 ASP A O 1
ATOM 919 N N . PRO A 1 117 ? -10.984 -12.922 -17.031 1 81 117 PRO A N 1
ATOM 920 C CA . PRO A 1 117 ? -11.516 -11.578 -16.797 1 81 117 PRO A CA 1
ATOM 921 C C . PRO A 1 117 ? -12.492 -11.516 -15.625 1 81 117 PRO A C 1
ATOM 923 O O . PRO A 1 117 ? -12.547 -10.508 -14.914 1 81 117 PRO A O 1
ATOM 926 N N . ASP A 1 118 ? -13.148 -12.562 -15.43 1 83.62 118 ASP A N 1
ATOM 927 C CA . ASP A 1 118 ? -14.109 -12.594 -14.336 1 83.62 118 ASP A CA 1
ATOM 928 C C . ASP A 1 118 ? -13.406 -12.625 -12.984 1 83.62 118 ASP A C 1
ATOM 930 O O . ASP A 1 118 ? -13.836 -11.945 -12.047 1 83.62 118 ASP A O 1
ATOM 934 N N . ILE A 1 119 ? -12.43 -13.344 -12.914 1 82.62 119 ILE A N 1
ATOM 935 C CA . ILE A 1 119 ? -11.648 -13.43 -11.688 1 82.62 119 ILE A CA 1
ATOM 936 C C . ILE A 1 119 ? -10.984 -12.086 -11.406 1 82.62 119 ILE A C 1
ATOM 938 O O . ILE A 1 119 ? -10.992 -11.602 -10.273 1 82.62 119 ILE A O 1
ATOM 942 N N . HIS A 1 120 ? -10.578 -11.562 -12.469 1 81.62 120 HIS A N 1
ATOM 943 C CA . HIS A 1 120 ? -9.938 -10.258 -12.336 1 81.62 120 HIS A CA 1
ATOM 944 C C . HIS A 1 120 ? -10.914 -9.211 -11.805 1 81.62 120 HIS A C 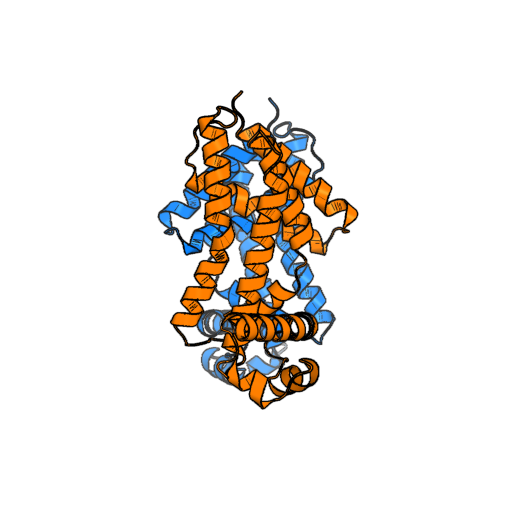1
ATOM 946 O O . HIS A 1 120 ? -10.578 -8.445 -10.898 1 81.62 120 HIS A O 1
ATOM 952 N N . ALA A 1 121 ? -12.055 -9.25 -12.297 1 84.31 121 ALA A N 1
ATOM 953 C CA . ALA A 1 121 ? -13.07 -8.289 -11.875 1 84.31 121 ALA A CA 1
ATOM 954 C C . ALA A 1 121 ? -13.43 -8.484 -10.406 1 84.31 121 ALA A C 1
ATOM 956 O O . ALA A 1 121 ? -13.594 -7.512 -9.664 1 84.31 121 ALA A O 1
ATOM 957 N N . ARG A 1 122 ? -13.484 -9.633 -9.977 1 85.44 122 ARG A N 1
ATOM 958 C CA . ARG A 1 122 ? -13.828 -9.938 -8.586 1 85.44 122 ARG A CA 1
ATOM 959 C C . ARG A 1 122 ? -12.711 -9.5 -7.641 1 85.44 122 ARG A C 1
ATOM 961 O O . ARG A 1 122 ? -12.977 -8.977 -6.559 1 85.44 122 ARG A O 1
ATOM 968 N N . LEU A 1 123 ? -11.562 -9.703 -8.109 1 83.56 123 LEU A N 1
ATOM 969 C CA . LEU A 1 123 ? -10.414 -9.289 -7.301 1 83.56 123 LEU A CA 1
ATOM 970 C C . LEU A 1 123 ? -10.375 -7.773 -7.152 1 83.56 123 LEU A C 1
ATOM 972 O O . LEU A 1 123 ? -10.109 -7.262 -6.062 1 83.56 123 LEU A O 1
ATOM 976 N N . VAL A 1 124 ? -10.695 -7.141 -8.211 1 81.31 124 VAL A N 1
ATOM 977 C CA . VAL A 1 124 ? -10.711 -5.68 -8.18 1 81.31 124 VAL A CA 1
ATOM 978 C C . VAL A 1 124 ? -11.789 -5.195 -7.211 1 81.31 124 VAL A C 1
ATOM 980 O O . VAL A 1 124 ? -11.562 -4.277 -6.422 1 81.31 124 VAL A O 1
ATOM 983 N N . GLU A 1 125 ? -12.852 -5.801 -7.215 1 84.5 125 GLU A N 1
ATOM 984 C CA . GLU A 1 125 ? -13.945 -5.43 -6.32 1 84.5 125 GLU A CA 1
ATOM 985 C C . GLU A 1 125 ? -13.562 -5.656 -4.859 1 84.5 125 GLU A C 1
ATOM 987 O O . GLU A 1 125 ? -13.977 -4.895 -3.982 1 84.5 125 GLU A O 1
ATOM 992 N N . MET A 1 126 ? -12.82 -6.613 -4.629 1 84.06 126 MET A N 1
ATOM 993 C CA . MET A 1 126 ? -12.383 -6.926 -3.271 1 84.06 126 MET A CA 1
ATOM 994 C C . MET A 1 126 ? -11.445 -5.852 -2.734 1 84.06 126 MET A C 1
ATOM 996 O O . MET A 1 126 ? -11.461 -5.547 -1.541 1 84.06 126 MET A O 1
ATOM 1000 N N . THR A 1 127 ? -10.758 -5.297 -3.658 1 80.5 127 THR A N 1
ATOM 1001 C CA . THR A 1 127 ? -9.859 -4.23 -3.242 1 80.5 127 THR A CA 1
ATOM 1002 C C . THR A 1 127 ? -10.641 -3.004 -2.787 1 80.5 127 THR A C 1
ATOM 1004 O O . THR A 1 127 ? -10.117 -2.154 -2.066 1 80.5 127 THR A O 1
ATOM 1007 N N . ARG A 1 128 ? -11.914 -2.977 -3.131 1 90.12 128 ARG A N 1
ATOM 1008 C CA . ARG A 1 128 ? -12.758 -1.82 -2.838 1 90.12 128 ARG A CA 1
ATOM 1009 C C . ARG A 1 128 ? -13.656 -2.09 -1.641 1 90.12 128 ARG A C 1
ATOM 1011 O O . ARG A 1 128 ? -14.586 -1.321 -1.37 1 90.12 128 ARG A O 1
ATOM 1018 N N . MET A 1 129 ? -13.375 -3.066 -0.951 1 88.5 129 MET A N 1
ATOM 1019 C CA . MET A 1 129 ? -14.266 -3.516 0.115 1 88.5 129 MET A CA 1
ATOM 1020 C C . MET A 1 129 ? -14.398 -2.451 1.198 1 88.5 129 MET A C 1
ATOM 1022 O O . MET A 1 129 ? -15.43 -2.369 1.873 1 88.5 129 MET A O 1
ATOM 1026 N N . HIS A 1 130 ? -13.414 -1.609 1.357 1 94.19 130 HIS A N 1
ATOM 1027 C CA . HIS A 1 130 ? -13.398 -0.613 2.422 1 94.19 130 HIS A CA 1
ATOM 1028 C C . HIS A 1 130 ? -14.133 0.655 2.002 1 94.19 130 HIS A C 1
ATOM 1030 O O . HIS A 1 130 ? -14.477 1.485 2.844 1 94.19 130 HIS A O 1
ATOM 1036 N N . TYR A 1 131 ? -14.43 0.8 0.719 1 96 131 TYR A N 1
ATOM 1037 C CA . TYR A 1 131 ? -14.898 2.068 0.178 1 96 131 TYR A CA 1
ATOM 1038 C C . TYR A 1 131 ? -16.234 2.465 0.806 1 96 131 TYR A C 1
ATOM 1040 O O . TYR A 1 131 ? -16.359 3.561 1.358 1 96 131 TYR A O 1
ATOM 1048 N N . PRO A 1 132 ? -17.156 1.563 0.816 1 96 132 PRO A N 1
ATOM 1049 C CA . PRO A 1 132 ? -18.453 1.986 1.382 1 96 132 PRO A CA 1
ATOM 1050 C C . PRO A 1 132 ? -18.359 2.318 2.869 1 96 132 PRO A C 1
ATOM 1052 O O . PRO A 1 132 ? -19.031 3.232 3.344 1 96 132 PRO A O 1
ATOM 1055 N N . ILE A 1 133 ? -17.562 1.644 3.514 1 96.44 133 ILE A N 1
ATOM 1056 C CA . ILE A 1 133 ? -17.375 1.854 4.945 1 96.44 133 ILE A CA 1
ATOM 1057 C C . ILE A 1 133 ? -16.781 3.236 5.191 1 96.44 133 ILE A C 1
ATOM 1059 O O . ILE A 1 133 ? -17.297 4.008 6.004 1 96.44 133 ILE A O 1
ATOM 1063 N N . LEU A 1 134 ? -15.781 3.529 4.504 1 97.94 134 LEU A N 1
ATOM 1064 C CA . LEU A 1 134 ? -15.102 4.812 4.672 1 97.94 134 LEU A CA 1
ATOM 1065 C C . LEU A 1 134 ? -15.992 5.961 4.215 1 97.94 134 LEU A C 1
ATOM 1067 O O . LEU A 1 134 ? -16.047 7.008 4.863 1 97.94 134 LEU A O 1
ATOM 1071 N N . GLN A 1 135 ? -16.609 5.746 3.135 1 97.5 135 GLN A N 1
ATOM 1072 C CA . GLN A 1 135 ? -17.484 6.805 2.619 1 97.5 135 GLN A CA 1
ATOM 1073 C C . GLN A 1 135 ? -18.594 7.137 3.607 1 97.5 135 GLN A C 1
ATOM 1075 O O . GLN A 1 135 ? -18.859 8.305 3.885 1 97.5 135 GLN A O 1
ATOM 1080 N N . GLU A 1 136 ? -19.203 6.082 4.094 1 97.19 136 GLU A N 1
ATOM 1081 C CA . GLU A 1 136 ? -20.266 6.289 5.078 1 97.19 136 GLU A CA 1
ATOM 1082 C C . GLU A 1 136 ? -19.734 6.984 6.324 1 97.19 136 GLU A C 1
ATOM 1084 O O . GLU A 1 136 ? -20.344 7.934 6.824 1 97.19 136 GLU A O 1
ATOM 1089 N N . LEU A 1 137 ? -18.641 6.543 6.785 1 98.06 137 LEU A N 1
ATOM 1090 C CA . LEU A 1 137 ? -18.016 7.09 7.984 1 98.06 137 LEU A CA 1
ATOM 1091 C C . LEU A 1 137 ? -17.656 8.562 7.793 1 98.06 137 LEU A C 1
ATOM 1093 O O . LEU A 1 137 ? -17.984 9.398 8.633 1 98.06 137 LEU A O 1
ATOM 1097 N N . LEU A 1 138 ? -17.078 8.883 6.703 1 98.38 138 LEU A N 1
ATOM 1098 C CA . LEU A 1 138 ? -16.609 10.242 6.441 1 98.38 138 LEU A CA 1
ATOM 1099 C C . LEU A 1 138 ? -17.781 11.18 6.164 1 98.38 138 LEU A C 1
ATOM 1101 O O . LEU A 1 138 ? -17.766 12.336 6.594 1 98.38 138 LEU A O 1
ATOM 1105 N N . GLU A 1 139 ? -18.734 10.656 5.461 1 97.88 139 GLU A N 1
ATOM 1106 C CA . GLU A 1 139 ? -19.953 11.445 5.23 1 97.88 139 GLU A CA 1
ATOM 1107 C C . GLU A 1 139 ? -20.641 11.781 6.547 1 97.88 139 GLU A C 1
ATOM 1109 O O . GLU A 1 139 ? -21.109 12.906 6.734 1 97.88 139 GLU A O 1
ATOM 1114 N N . GLU A 1 140 ? -20.734 10.844 7.383 1 97.25 140 GLU A N 1
ATOM 1115 C CA . GLU A 1 140 ? -21.297 11.078 8.711 1 97.25 140 GLU A CA 1
ATOM 1116 C C . GLU A 1 140 ? -20.547 12.188 9.438 1 97.25 140 GLU A C 1
ATOM 1118 O O . GLU A 1 140 ? -21.156 13.086 10.016 1 97.25 140 GLU A O 1
ATOM 1123 N N . GLY A 1 141 ? -19.234 12.125 9.43 1 97.75 141 GLY A N 1
ATOM 1124 C CA . GLY A 1 141 ? -18.422 13.133 10.094 1 97.75 141 GLY A CA 1
ATOM 1125 C C . GLY A 1 141 ? -18.625 14.523 9.523 1 97.75 141 GLY A C 1
ATOM 1126 O O . GLY A 1 141 ? -18.672 15.508 10.273 1 97.75 141 GLY A O 1
ATOM 1127 N N . ILE A 1 142 ? -18.797 14.578 8.242 1 97.19 142 ILE A N 1
ATOM 1128 C CA . ILE A 1 142 ? -19 15.859 7.578 1 97.19 142 ILE A CA 1
ATOM 1129 C C . ILE A 1 142 ? -20.391 16.391 7.902 1 97.19 142 ILE A C 1
ATOM 1131 O O . ILE A 1 142 ? -20.547 17.562 8.273 1 97.19 142 ILE A O 1
ATOM 1135 N N . THR A 1 143 ? -21.344 15.516 7.824 1 96.56 143 THR A N 1
ATOM 1136 C CA . THR A 1 143 ? -22.734 15.891 8.055 1 96.56 143 THR A CA 1
ATOM 1137 C C . THR A 1 143 ? -22.953 16.344 9.5 1 96.56 143 THR A C 1
ATOM 1139 O O . THR A 1 143 ? -23.719 17.266 9.766 1 96.56 143 THR A O 1
ATOM 1142 N N . ARG A 1 144 ? -22.234 15.773 10.438 1 96.06 144 ARG A N 1
ATOM 1143 C CA . ARG A 1 144 ? -22.375 16.078 11.852 1 96.06 144 ARG A CA 1
ATOM 1144 C C . ARG A 1 144 ? -21.484 17.266 12.242 1 96.06 144 ARG A C 1
ATOM 1146 O O . ARG A 1 144 ? -21.469 17.688 13.398 1 96.06 144 ARG A O 1
ATOM 1153 N N . GLY A 1 145 ? -20.719 17.688 11.359 1 96.62 145 GLY A N 1
ATOM 1154 C CA . GLY A 1 145 ? -19.906 18.859 11.609 1 96.62 145 GLY A CA 1
ATOM 1155 C C . GLY A 1 145 ? -18.609 18.547 12.336 1 96.62 145 GLY A C 1
ATOM 1156 O O . GLY A 1 145 ? -17.953 19.438 12.883 1 96.62 145 GLY A O 1
ATOM 1157 N N . GLU A 1 146 ? -18.219 17.281 12.367 1 97.31 146 GLU A N 1
ATOM 1158 C CA . GLU A 1 146 ? -16.953 16.875 12.961 1 97.31 146 GLU A CA 1
ATOM 1159 C C . GLU A 1 146 ? -15.781 17.219 12.047 1 97.31 146 GLU A C 1
ATOM 1161 O O . GLU A 1 146 ? -14.688 17.547 12.516 1 97.31 146 GLU A O 1
ATOM 1166 N N . PHE A 1 147 ? -16.031 17.047 10.75 1 97.75 147 PHE A N 1
ATOM 1167 C CA . PHE A 1 147 ? -15.008 17.281 9.75 1 97.75 147 PHE A CA 1
ATOM 1168 C C . PHE A 1 147 ? -15.383 18.453 8.852 1 97.75 147 PHE A C 1
ATOM 1170 O O . PHE A 1 147 ? -16.562 18.703 8.617 1 97.75 147 PHE A O 1
ATOM 1177 N N . GLU A 1 148 ? -14.383 19.188 8.359 1 96.81 148 GLU A N 1
ATOM 1178 C CA . GLU A 1 148 ? -14.609 20.203 7.34 1 96.81 148 GLU A CA 1
ATOM 1179 C C . GLU A 1 148 ? -15.211 19.594 6.078 1 96.81 148 GLU A C 1
ATOM 1181 O O . GLU A 1 148 ? -15.031 18.391 5.816 1 96.81 148 GLU A O 1
ATOM 1186 N N . PRO A 1 149 ? -15.883 20.328 5.25 1 95.56 149 PRO A N 1
ATOM 1187 C CA . PRO A 1 149 ? -16.609 19.797 4.09 1 95.56 149 PRO A CA 1
ATOM 1188 C C . PRO A 1 149 ? -15.68 19.469 2.924 1 95.56 149 PRO A C 1
ATOM 1190 O O . PRO A 1 149 ? -15.789 20.062 1.851 1 95.56 149 PRO A O 1
ATOM 1193 N N . PHE A 1 150 ? -14.883 18.531 3.088 1 95.44 150 PHE A N 1
ATOM 1194 C CA . PHE A 1 150 ? -14.047 18 2.023 1 95.44 150 PHE A CA 1
ATOM 1195 C C . PHE A 1 150 ? -14.859 17.109 1.091 1 95.44 150 PHE A C 1
ATOM 1197 O O . PHE A 1 150 ? -15.953 16.672 1.445 1 95.44 150 PHE A O 1
ATOM 1204 N N . ASP A 1 151 ? -14.32 16.953 -0.137 1 96.69 151 ASP A N 1
ATOM 1205 C CA . ASP A 1 151 ? -14.883 15.914 -0.997 1 96.69 151 ASP A CA 1
ATOM 1206 C C . ASP A 1 151 ? -14.734 14.531 -0.362 1 96.69 151 ASP A C 1
ATOM 1208 O O . ASP A 1 151 ? -13.625 14.086 -0.071 1 96.69 151 ASP A O 1
ATOM 1212 N N . THR A 1 152 ? -15.844 13.883 -0.193 1 97.06 152 THR A N 1
ATOM 1213 C CA . THR A 1 152 ? -15.859 12.641 0.567 1 97.06 152 THR A CA 1
ATOM 1214 C C . THR A 1 152 ? -15.031 11.562 -0.136 1 97.06 152 THR A C 1
ATOM 1216 O O . THR A 1 152 ? -14.336 10.789 0.516 1 97.06 152 THR A O 1
ATOM 1219 N N . ARG A 1 153 ? -15.078 11.5 -1.414 1 96.62 153 ARG A N 1
ATOM 1220 C CA . ARG A 1 153 ? -14.328 10.5 -2.166 1 96.62 153 ARG A CA 1
ATOM 1221 C C . ARG A 1 153 ? -12.82 10.734 -2.043 1 96.62 153 ARG A C 1
ATOM 1223 O O . ARG A 1 153 ? -12.055 9.789 -1.845 1 96.62 153 ARG A O 1
ATOM 1230 N N . GLU A 1 154 ? -12.422 11.953 -2.16 1 97.19 154 GLU A N 1
ATOM 1231 C CA . GLU A 1 154 ? -11.008 12.281 -1.991 1 97.19 154 GLU A CA 1
ATOM 1232 C C . GLU A 1 154 ? -10.531 11.969 -0.575 1 97.19 154 GLU A C 1
ATOM 1234 O O . GLU A 1 154 ? -9.453 11.406 -0.386 1 97.19 154 GLU A O 1
ATOM 1239 N N . LEU A 1 155 ? -11.391 12.359 0.334 1 98.06 155 LEU A N 1
ATOM 1240 C CA . LEU A 1 155 ? -11.047 12.086 1.727 1 98.06 155 LEU A CA 1
ATOM 1241 C C . LEU A 1 155 ? -10.961 10.586 1.982 1 98.06 155 LEU A C 1
ATOM 1243 O O . LEU A 1 155 ? -10.125 10.133 2.771 1 98.06 155 LEU A O 1
ATOM 1247 N N . MET A 1 156 ? -11.805 9.852 1.341 1 98.31 156 MET A N 1
ATOM 1248 C CA . MET A 1 156 ? -11.766 8.398 1.455 1 98.31 156 MET A CA 1
ATOM 1249 C C . MET A 1 156 ? -10.422 7.855 0.992 1 98.31 156 MET A C 1
ATOM 1251 O O . MET A 1 156 ? -9.805 7.043 1.685 1 98.31 156 MET A O 1
ATOM 1255 N N . TYR A 1 157 ? -9.922 8.32 -0.131 1 97.69 157 TYR A N 1
ATOM 1256 C CA . TYR A 1 157 ? -8.625 7.863 -0.623 1 97.69 157 TYR A CA 1
ATOM 1257 C C . TYR A 1 157 ? -7.512 8.234 0.347 1 97.69 157 TYR A C 1
ATOM 1259 O O . TYR A 1 157 ? -6.574 7.461 0.554 1 97.69 157 TYR A O 1
ATOM 1267 N N . VAL A 1 158 ? -7.617 9.367 0.925 1 98.44 158 VAL A N 1
ATOM 1268 C CA . VAL A 1 158 ? -6.598 9.836 1.852 1 98.44 158 VAL A CA 1
ATOM 1269 C C . VAL A 1 158 ? -6.562 8.945 3.086 1 98.44 158 VAL A C 1
ATOM 1271 O O . VAL A 1 158 ? -5.496 8.461 3.48 1 98.44 158 VAL A O 1
ATOM 1274 N N . VAL A 1 159 ? -7.719 8.664 3.648 1 98.62 159 VAL A N 1
ATOM 1275 C CA . VAL A 1 159 ? -7.785 7.852 4.855 1 98.62 159 VAL A CA 1
ATOM 1276 C C . VAL A 1 159 ? -7.375 6.418 4.535 1 98.62 159 VAL A C 1
ATOM 1278 O O . VAL A 1 159 ? -6.566 5.824 5.25 1 98.62 159 VAL A O 1
ATOM 1281 N N . LEU A 1 160 ? -7.926 5.957 3.486 1 97.12 160 LEU A N 1
ATOM 1282 C CA . LEU A 1 160 ? -7.594 4.598 3.068 1 97.12 160 LEU A CA 1
ATOM 1283 C C . LEU A 1 160 ? -6.105 4.477 2.752 1 97.12 160 LEU A C 1
ATOM 1285 O O . LEU A 1 160 ? -5.457 3.512 3.162 1 97.12 160 LEU A O 1
ATOM 1289 N N . GLY A 1 161 ? -5.613 5.414 2.012 1 96.12 161 GLY A N 1
ATOM 1290 C CA . GLY A 1 161 ? -4.195 5.422 1.697 1 96.12 161 GLY A CA 1
ATOM 1291 C C . GLY A 1 161 ? -3.311 5.469 2.93 1 96.12 161 GLY A C 1
ATOM 1292 O O . GLY A 1 161 ? -2.34 4.719 3.031 1 96.12 161 GLY A O 1
ATOM 1293 N N . LEU A 1 162 ? -3.656 6.289 3.838 1 98 162 LEU A N 1
ATOM 1294 C CA . LEU A 1 162 ? -2.893 6.422 5.074 1 98 162 LEU A CA 1
ATOM 1295 C C . LEU A 1 162 ? -2.895 5.113 5.855 1 98 162 LEU A C 1
ATOM 1297 O O . LEU A 1 162 ? -1.832 4.562 6.148 1 98 162 LEU A O 1
ATOM 1301 N N . LEU A 1 163 ? -4.039 4.594 6.125 1 96.94 163 LEU A N 1
ATOM 1302 C CA . LEU A 1 163 ? -4.148 3.396 6.949 1 96.94 163 LEU A CA 1
ATOM 1303 C C . LEU A 1 163 ? -3.551 2.188 6.242 1 96.94 163 LEU A C 1
ATOM 1305 O O . LEU A 1 163 ? -2.848 1.384 6.859 1 96.94 163 LEU A O 1
ATOM 1309 N N . GLY A 1 164 ? -3.83 2.082 4.961 1 93.44 164 GLY A N 1
ATOM 1310 C CA . GLY A 1 164 ? -3.262 0.991 4.188 1 93.44 164 GLY A CA 1
ATOM 1311 C C . GLY A 1 164 ? -1.758 1.101 4.02 1 93.44 164 GLY A C 1
ATOM 1312 O O . GLY A 1 164 ? -1.05 0.092 4.047 1 93.44 164 GLY A O 1
ATOM 1313 N N . GLY A 1 165 ? -1.304 2.273 3.881 1 93.44 165 GLY A N 1
ATOM 1314 C CA . GLY A 1 165 ? 0.105 2.506 3.605 1 93.44 165 GLY A CA 1
ATOM 1315 C C . GLY A 1 165 ? 0.982 2.383 4.836 1 93.44 165 GLY A C 1
ATOM 1316 O O . GLY A 1 165 ? 2.197 2.207 4.727 1 93.44 165 GLY A O 1
ATOM 1317 N N . LEU A 1 166 ? 0.443 2.418 6 1 95.81 166 LEU A N 1
ATOM 1318 C CA . LEU A 1 166 ? 1.212 2.309 7.234 1 95.81 166 LEU A CA 1
ATOM 1319 C C . LEU A 1 166 ? 1.779 0.902 7.398 1 95.81 166 LEU A C 1
ATOM 1321 O O . LEU A 1 166 ? 2.65 0.674 8.242 1 95.81 166 LEU A O 1
ATOM 1325 N N . GLY A 1 167 ? 1.302 0.053 6.547 1 90.06 167 GLY A N 1
ATOM 1326 C CA . GLY A 1 167 ? 1.791 -1.315 6.59 1 90.06 167 GLY A CA 1
ATOM 1327 C C . GLY A 1 167 ? 3.299 -1.414 6.457 1 90.06 167 GLY A C 1
ATOM 1328 O O . GLY A 1 167 ? 3.908 -2.379 6.926 1 90.06 167 GLY A O 1
ATOM 1329 N N . VAL A 1 168 ? 3.936 -0.502 5.883 1 87.94 168 VAL A N 1
ATOM 1330 C CA . VAL A 1 168 ? 5.383 -0.502 5.688 1 87.94 168 VAL A CA 1
ATOM 1331 C C . VAL A 1 168 ? 6.086 -0.514 7.043 1 87.94 168 VAL A C 1
ATOM 1333 O O . VAL A 1 168 ? 7.203 -1.021 7.16 1 87.94 168 VAL A O 1
ATOM 1336 N N . ALA A 1 169 ? 5.465 -0.028 8.07 1 93.12 169 ALA A N 1
ATOM 1337 C CA . ALA A 1 169 ? 6.059 0.066 9.406 1 93.12 169 ALA A CA 1
ATOM 1338 C C . ALA A 1 169 ? 6.227 -1.316 10.031 1 93.12 169 ALA A C 1
ATOM 1340 O O . ALA A 1 169 ? 7.039 -1.498 10.938 1 93.12 169 ALA A O 1
ATOM 1341 N N . TYR A 1 170 ? 5.531 -2.291 9.516 1 89 170 TYR A N 1
ATOM 1342 C CA . TYR A 1 170 ? 5.574 -3.641 10.07 1 89 170 TYR A CA 1
ATOM 1343 C C . TYR A 1 170 ? 6.93 -4.289 9.812 1 89 170 TYR A C 1
ATOM 1345 O O . TYR A 1 170 ? 7.285 -5.277 10.461 1 89 170 TYR A O 1
ATOM 1353 N N . TYR A 1 171 ? 7.598 -3.764 8.836 1 84.62 171 TYR A N 1
ATOM 1354 C CA . TYR A 1 171 ? 8.914 -4.312 8.539 1 84.62 171 TYR A CA 1
ATOM 1355 C C . TYR A 1 171 ? 9.938 -3.877 9.586 1 84.62 171 TYR A C 1
ATOM 1357 O O . TYR A 1 171 ? 11 -4.484 9.719 1 84.62 171 TYR A O 1
ATOM 1365 N N . ASP A 1 172 ? 9.57 -2.857 10.336 1 90.75 172 ASP A N 1
ATOM 1366 C CA . ASP A 1 172 ? 10.578 -2.248 11.195 1 90.75 172 ASP A CA 1
ATOM 1367 C C . ASP A 1 172 ? 10.133 -2.258 12.656 1 90.75 172 ASP A C 1
ATOM 1369 O O . ASP A 1 172 ? 10.969 -2.219 13.562 1 90.75 172 ASP A O 1
ATOM 1373 N N . LEU A 1 173 ? 8.828 -2.354 12.844 1 92.94 173 LEU A N 1
ATOM 1374 C CA . LEU A 1 173 ? 8.312 -2.15 14.188 1 92.94 173 LEU A CA 1
ATOM 1375 C C . LEU A 1 173 ? 7.676 -3.43 14.727 1 92.94 173 LEU A C 1
ATOM 1377 O O . LEU A 1 173 ? 7.129 -4.227 13.961 1 92.94 173 LEU A O 1
ATOM 1381 N N . GLY A 1 174 ? 7.738 -3.547 16.047 1 91.38 174 GLY A N 1
ATOM 1382 C CA . GLY A 1 174 ? 7.012 -4.613 16.719 1 91.38 174 GLY A CA 1
ATOM 1383 C C . GLY A 1 174 ? 5.523 -4.332 16.844 1 91.38 174 GLY A C 1
ATOM 1384 O O . GLY A 1 174 ? 5.09 -3.188 16.703 1 91.38 174 GLY A O 1
ATOM 1385 N N . THR A 1 175 ? 4.809 -5.398 17.125 1 89 175 THR A N 1
ATOM 1386 C CA . THR A 1 175 ? 3.354 -5.316 17.188 1 89 175 THR A CA 1
ATOM 1387 C C . THR A 1 175 ? 2.92 -4.305 18.25 1 89 175 THR A C 1
ATOM 1389 O O . THR A 1 175 ? 1.885 -3.652 18.094 1 89 175 THR A O 1
ATOM 1392 N N . GLU A 1 176 ? 3.676 -4.074 19.203 1 93.75 176 GLU A N 1
ATOM 1393 C CA . GLU A 1 176 ? 3.314 -3.186 20.297 1 93.75 176 GLU A CA 1
ATOM 1394 C C . GLU A 1 176 ? 3.389 -1.721 19.875 1 93.75 176 GLU A C 1
ATOM 1396 O O . GLU A 1 176 ? 2.812 -0.849 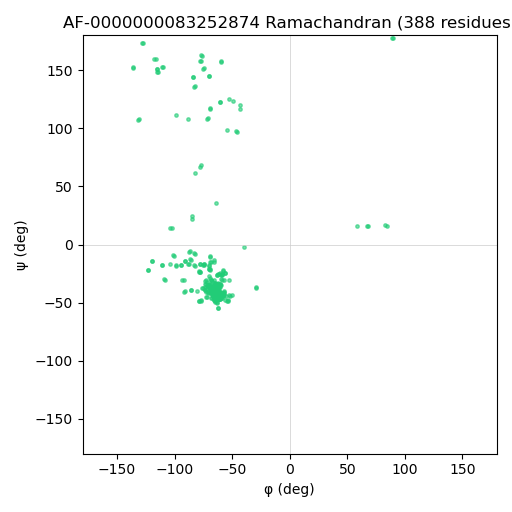20.531 1 93.75 176 GLU A O 1
ATOM 1401 N N . GLN A 1 177 ? 4.07 -1.474 18.812 1 96.5 177 GLN A N 1
ATOM 1402 C CA . GLN A 1 177 ? 4.281 -0.094 18.375 1 96.5 177 GLN A CA 1
ATOM 1403 C C . GLN A 1 177 ? 3.338 0.276 17.234 1 96.5 177 GLN A C 1
ATOM 1405 O O . GLN A 1 177 ? 3.191 1.454 16.906 1 96.5 177 GLN A O 1
ATOM 1410 N N . ILE A 1 178 ? 2.652 -0.746 16.719 1 96.31 178 ILE A N 1
ATOM 1411 C CA . ILE A 1 178 ? 1.908 -0.535 15.477 1 96.31 178 ILE A CA 1
ATOM 1412 C C . ILE A 1 178 ? 0.595 0.182 15.781 1 96.31 178 ILE A C 1
ATOM 1414 O O . ILE A 1 178 ? 0.287 1.212 15.172 1 96.31 178 ILE A O 1
ATOM 1418 N N . VAL A 1 179 ? -0.124 -0.308 16.75 1 96.06 179 VAL A N 1
ATOM 1419 C CA . VAL A 1 179 ? -1.428 0.27 17.062 1 96.06 179 VAL A CA 1
ATOM 1420 C C . VAL A 1 179 ? -1.262 1.731 17.469 1 96.06 179 VAL A C 1
ATOM 1422 O O . VAL A 1 179 ? -1.94 2.611 16.938 1 96.06 179 VAL A O 1
ATOM 1425 N N . PRO A 1 180 ? -0.277 2.082 18.359 1 97.62 180 PRO A N 1
ATOM 1426 C CA . PRO A 1 180 ? -0.058 3.492 18.688 1 97.62 180 PRO A CA 1
ATOM 1427 C C . PRO A 1 180 ? 0.304 4.336 17.469 1 97.62 180 PRO A C 1
ATOM 1429 O O . PRO A 1 180 ? -0.118 5.488 17.359 1 97.62 180 PRO A O 1
ATOM 1432 N N . LEU A 1 181 ? 1.019 3.781 16.547 1 98.12 181 LEU A N 1
ATOM 1433 C CA . LEU A 1 181 ? 1.389 4.512 15.336 1 98.12 181 LEU A CA 1
ATOM 1434 C C . LEU A 1 181 ? 0.157 4.836 14.5 1 98.12 181 LEU A C 1
ATOM 1436 O O . LEU A 1 181 ? 0.014 5.957 14.008 1 98.12 181 LEU A O 1
ATOM 1440 N N . TYR A 1 182 ? -0.709 3.865 14.367 1 98.19 182 TYR A N 1
ATOM 1441 C CA . TYR A 1 182 ? -1.941 4.086 13.625 1 98.19 182 TYR A CA 1
ATOM 1442 C C . TYR A 1 182 ? -2.801 5.152 14.289 1 98.19 182 TYR A C 1
ATOM 1444 O O . TYR A 1 182 ? -3.373 6.012 13.609 1 98.19 182 TYR A O 1
ATOM 1452 N N . ARG A 1 183 ? -2.848 5.105 15.586 1 98 183 ARG A N 1
ATOM 1453 C CA . ARG A 1 183 ? -3.617 6.105 16.328 1 98 183 ARG A CA 1
ATOM 1454 C C . ARG A 1 183 ? -3.029 7.5 16.141 1 98 183 ARG A C 1
ATOM 1456 O O . ARG A 1 183 ? -3.76 8.453 15.875 1 98 183 ARG A O 1
ATOM 1463 N N . LYS A 1 184 ? -1.75 7.59 16.234 1 97.88 184 LYS A N 1
ATOM 1464 C CA . LYS A 1 184 ? -1.074 8.875 16.062 1 97.88 184 LYS A CA 1
ATOM 1465 C C . LYS A 1 184 ? -1.281 9.414 14.648 1 97.88 184 LYS A C 1
ATOM 1467 O O . LYS A 1 184 ? -1.4 10.625 14.453 1 97.88 184 LYS A O 1
ATOM 1472 N N . SER A 1 185 ? -1.273 8.508 13.688 1 98.5 185 SER A N 1
ATOM 1473 C CA . SER A 1 185 ? -1.511 8.93 12.312 1 98.5 185 SER A CA 1
ATOM 1474 C C . SER A 1 185 ? -2.9 9.539 12.148 1 98.5 185 SER A C 1
ATOM 1476 O O . SER A 1 185 ? -3.064 10.555 11.461 1 98.5 185 SER A O 1
ATOM 1478 N N . ILE A 1 186 ? -3.848 8.938 12.805 1 98.25 186 ILE A N 1
ATOM 1479 C CA . ILE A 1 186 ? -5.207 9.469 12.758 1 98.25 186 ILE A CA 1
ATOM 1480 C C . ILE A 1 186 ? -5.27 10.797 13.516 1 98.25 186 ILE A C 1
ATOM 1482 O O . ILE A 1 186 ? -5.957 11.727 13.086 1 98.25 186 ILE A O 1
ATOM 1486 N N . ASP A 1 187 ? -4.551 10.938 14.641 1 97.5 187 ASP A N 1
ATOM 1487 C CA . ASP A 1 187 ? -4.473 12.211 15.344 1 97.5 187 ASP A CA 1
ATOM 1488 C C . ASP A 1 187 ? -4.02 13.328 14.406 1 97.5 187 ASP A C 1
ATOM 1490 O O . ASP A 1 187 ? -4.633 14.398 14.367 1 97.5 187 ASP A O 1
ATOM 1494 N N . MET A 1 188 ? -3.02 13.023 13.727 1 97.12 188 MET A N 1
ATOM 1495 C CA . MET A 1 188 ? -2.445 14.023 12.828 1 97.12 188 MET A CA 1
ATOM 1496 C C . MET A 1 188 ? -3.432 14.398 11.727 1 97.12 188 MET A C 1
ATOM 1498 O O . MET A 1 188 ? -3.604 15.578 11.414 1 97.12 188 MET A O 1
ATOM 1502 N N . LEU A 1 189 ? -4.023 13.375 11.125 1 97.75 189 LEU A N 1
ATOM 1503 C CA . LEU A 1 189 ? -4.992 13.633 10.07 1 97.75 189 LEU A CA 1
ATOM 1504 C C . LEU A 1 189 ? -6.184 14.43 10.602 1 97.75 189 LEU A C 1
ATOM 1506 O O . LEU A 1 189 ? -6.629 15.391 9.961 1 97.75 189 LEU A O 1
ATOM 1510 N N . LEU A 1 190 ? -6.664 14.055 11.766 1 97.38 190 LEU A N 1
ATOM 1511 C CA . LEU A 1 190 ? -7.832 14.703 12.344 1 97.38 190 LEU A CA 1
ATOM 1512 C C . LEU A 1 190 ? -7.559 16.172 12.602 1 97.38 190 LEU A C 1
ATOM 1514 O O . LEU A 1 190 ? -8.422 17.031 12.375 1 97.38 190 LEU A O 1
ATOM 1518 N N . ARG A 1 191 ? -6.402 16.5 13.031 1 95.44 191 ARG A N 1
ATOM 1519 C CA . ARG A 1 191 ? -6.027 17.891 13.242 1 95.44 191 ARG A CA 1
ATOM 1520 C C . ARG A 1 191 ? -6.152 18.703 11.961 1 95.44 191 ARG A C 1
ATOM 1522 O O . ARG A 1 191 ? -6.383 19.922 12 1 95.44 191 ARG A O 1
ATOM 1529 N N . GLY A 1 192 ? -6.047 18 10.859 1 96 192 GLY A N 1
ATOM 1530 C CA . GLY A 1 192 ? -6.059 18.672 9.57 1 96 192 GLY A CA 1
ATOM 1531 C C . GLY A 1 192 ? -7.438 18.734 8.945 1 96 192 GLY A C 1
ATOM 1532 O O . GLY A 1 192 ? -7.691 19.562 8.062 1 96 192 GLY A O 1
ATOM 1533 N N . ILE A 1 193 ? -8.312 17.875 9.453 1 95.88 193 ILE A N 1
ATOM 1534 C CA . ILE A 1 193 ? -9.57 17.812 8.719 1 95.88 193 ILE A CA 1
ATOM 1535 C C . ILE A 1 193 ? -10.727 18.203 9.641 1 95.88 193 ILE A C 1
ATOM 1537 O O . ILE A 1 193 ? -11.844 18.422 9.18 1 95.88 193 ILE A O 1
ATOM 1541 N N . GLN A 1 194 ? -10.406 18.219 10.852 1 92.44 194 GLN A N 1
ATOM 1542 C CA . GLN A 1 194 ? -11.469 18.562 11.797 1 92.44 194 GLN A CA 1
ATOM 1543 C C . GLN A 1 194 ? -11.852 20.047 11.68 1 92.44 194 GLN A C 1
ATOM 1545 O O . GLN A 1 194 ? -10.992 20.891 11.414 1 92.44 194 GLN A O 1
ATOM 1550 N N . LYS A 1 195 ? -13.086 20.266 11.875 1 82.06 195 LYS A N 1
ATOM 1551 C CA . LYS A 1 195 ? -13.586 21.641 11.914 1 82.06 195 LYS A CA 1
ATOM 1552 C C . LYS A 1 195 ? -13.086 22.375 13.156 1 82.06 195 LYS A C 1
ATOM 1554 O O . LYS A 1 195 ? -13.133 21.828 14.258 1 82.06 195 LYS A O 1
ATOM 1559 N N . LYS A 1 196 ? -12.242 23.5 12.883 1 66.88 196 LYS A N 1
ATOM 1560 C CA . LYS A 1 196 ? -11.75 24.328 13.977 1 66.88 196 LYS A CA 1
ATOM 1561 C C . LYS A 1 196 ? -12.867 25.172 14.578 1 66.88 196 LYS A C 1
ATOM 1563 O O . LYS A 1 196 ? -13.82 25.531 13.883 1 66.88 196 LYS A O 1
ATOM 1568 N N . MET B 1 1 ? 44.312 -5.309 -23.688 1 36.19 1 MET B N 1
ATOM 1569 C CA . MET B 1 1 ? 43.906 -3.963 -23.312 1 36.19 1 MET B CA 1
ATOM 1570 C C . MET B 1 1 ? 42.75 -4.012 -22.281 1 36.19 1 MET B C 1
ATOM 1572 O O . MET B 1 1 ? 41.719 -4.641 -22.531 1 36.19 1 MET B O 1
ATOM 1576 N N . ALA B 1 2 ? 43.094 -3.863 -21.062 1 42.31 2 ALA B N 1
ATOM 1577 C CA . ALA B 1 2 ? 42.125 -3.855 -19.984 1 42.31 2 ALA B CA 1
ATOM 1578 C C . ALA B 1 2 ? 40.938 -2.957 -20.312 1 42.31 2 ALA B C 1
ATOM 1580 O O . ALA B 1 2 ? 41.125 -1.804 -20.719 1 42.31 2 ALA B O 1
ATOM 1581 N N . ARG B 1 3 ? 39.875 -3.541 -20.781 1 55.38 3 ARG B N 1
ATOM 1582 C CA . ARG B 1 3 ? 38.719 -2.672 -21.062 1 55.38 3 ARG B CA 1
ATOM 1583 C C . ARG B 1 3 ? 38.531 -1.67 -19.922 1 55.38 3 ARG B C 1
ATOM 1585 O O . ARG B 1 3 ? 38.469 -2.049 -18.75 1 55.38 3 ARG B O 1
ATOM 1592 N N . PRO B 1 4 ? 38.625 -0.508 -20.062 1 48.59 4 PRO B N 1
ATOM 1593 C CA . PRO B 1 4 ? 38.562 0.484 -18.984 1 48.59 4 PRO B CA 1
ATOM 1594 C C . PRO B 1 4 ? 37.375 0.299 -18.062 1 48.59 4 PRO B C 1
ATOM 1596 O O . PRO B 1 4 ? 36.312 -0.172 -18.516 1 48.59 4 PRO B O 1
ATOM 1599 N N . ALA B 1 5 ? 37.688 0.158 -16.75 1 50.75 5 ALA B N 1
ATOM 1600 C CA . ALA B 1 5 ? 36.719 -0.011 -15.672 1 50.75 5 ALA B CA 1
ATOM 1601 C C . ALA B 1 5 ? 35.406 0.674 -16 1 50.75 5 ALA B C 1
ATOM 1603 O O . ALA B 1 5 ? 34.344 0.141 -15.711 1 50.75 5 ALA B O 1
ATOM 1604 N N . GLY B 1 6 ? 35.438 1.805 -16.656 1 55.5 6 GLY B N 1
ATOM 1605 C CA . GLY B 1 6 ? 34.25 2.58 -17.031 1 55.5 6 GLY B CA 1
ATOM 1606 C C . GLY B 1 6 ? 33.469 1.943 -18.156 1 55.5 6 GLY B C 1
ATOM 1607 O O . GLY B 1 6 ? 32.219 2.078 -18.203 1 55.5 6 GLY B O 1
ATOM 1608 N N . ALA B 1 7 ? 34.094 1.263 -19 1 60.66 7 ALA B N 1
ATOM 1609 C CA . ALA B 1 7 ? 33.469 0.652 -20.172 1 60.66 7 ALA B CA 1
ATOM 1610 C C . ALA B 1 7 ? 32.562 -0.521 -19.781 1 60.66 7 ALA B C 1
ATOM 1612 O O . ALA B 1 7 ? 31.484 -0.685 -20.312 1 60.66 7 ALA B O 1
ATOM 1613 N N . GLY B 1 8 ? 33.031 -1.147 -18.797 1 74.12 8 GLY B N 1
ATOM 1614 C CA . GLY B 1 8 ? 32.281 -2.277 -18.297 1 74.12 8 GLY B CA 1
ATOM 1615 C C . GLY B 1 8 ? 30.953 -1.87 -17.641 1 74.12 8 GLY B C 1
ATOM 1616 O O . GLY B 1 8 ? 29.922 -2.475 -17.891 1 74.12 8 GLY B O 1
ATOM 1617 N N . GLU B 1 9 ? 31.094 -0.765 -16.984 1 83.75 9 GLU B N 1
ATOM 1618 C CA . GLU B 1 9 ? 29.906 -0.273 -16.297 1 83.75 9 GLU B CA 1
ATOM 1619 C C . GLU B 1 9 ? 28.875 0.282 -17.281 1 83.75 9 GLU B C 1
ATOM 1621 O O . GLU B 1 9 ? 27.672 0.116 -17.094 1 83.75 9 GLU B O 1
ATOM 1626 N N . HIS B 1 10 ? 29.375 0.853 -18.328 1 86.25 10 HIS B N 1
ATOM 1627 C CA . HIS B 1 10 ? 28.484 1.385 -19.359 1 86.25 10 HIS B CA 1
ATOM 1628 C C . HIS B 1 10 ? 27.734 0.266 -20.062 1 86.25 10 HIS B C 1
ATOM 1630 O O . HIS B 1 10 ? 26.531 0.379 -20.312 1 86.25 10 HIS B O 1
ATOM 1636 N N . THR B 1 11 ? 28.469 -0.782 -20.359 1 86.5 11 THR B N 1
ATOM 1637 C CA . THR B 1 11 ? 27.844 -1.928 -21 1 86.5 11 THR B CA 1
ATOM 1638 C C . THR B 1 11 ? 26.828 -2.582 -20.078 1 86.5 11 THR B C 1
ATOM 1640 O O . THR B 1 11 ? 25.719 -2.945 -20.5 1 86.5 11 THR B O 1
ATOM 1643 N N . LYS B 1 12 ? 27.234 -2.607 -18.875 1 90.38 12 LYS B N 1
ATOM 1644 C CA . LYS B 1 12 ? 26.359 -3.18 -17.859 1 90.38 12 LYS B CA 1
ATOM 1645 C C . LYS B 1 12 ? 25.047 -2.404 -17.75 1 90.38 12 LYS B C 1
ATOM 1647 O O . LYS B 1 12 ? 23.969 -3 -17.75 1 90.38 12 LYS B O 1
ATOM 1652 N N . LYS B 1 13 ? 25.141 -1.163 -17.766 1 91.56 13 LYS B N 1
ATOM 1653 C CA . LYS B 1 13 ? 23.969 -0.297 -17.688 1 91.56 13 LYS B CA 1
ATOM 1654 C C . LYS B 1 13 ? 23.125 -0.397 -18.938 1 91.56 13 LYS B C 1
ATOM 1656 O O . LYS B 1 13 ? 21.891 -0.411 -18.875 1 91.56 13 LYS B O 1
ATOM 1661 N N . ARG B 1 14 ? 23.75 -0.488 -20.016 1 89.19 14 ARG B N 1
ATOM 1662 C CA . ARG B 1 14 ? 23.031 -0.6 -21.281 1 89.19 14 ARG B CA 1
ATOM 1663 C C . ARG B 1 14 ? 22.203 -1.886 -21.344 1 89.19 14 ARG B C 1
ATOM 1665 O O . ARG B 1 14 ? 21.047 -1.87 -21.75 1 89.19 14 ARG B O 1
ATOM 1672 N N . ILE B 1 15 ? 22.812 -2.889 -20.953 1 90.19 15 ILE B N 1
ATOM 1673 C CA . ILE B 1 15 ? 22.125 -4.176 -20.922 1 90.19 15 ILE B CA 1
ATOM 1674 C C . ILE B 1 15 ? 20.922 -4.102 -19.984 1 90.19 15 ILE B C 1
ATOM 1676 O O . ILE B 1 15 ? 19.828 -4.535 -20.344 1 90.19 15 ILE B O 1
ATOM 1680 N N . ALA B 1 16 ? 21.188 -3.527 -18.891 1 92.94 16 ALA B N 1
ATOM 1681 C CA . ALA B 1 16 ? 20.156 -3.418 -17.859 1 92.94 16 ALA B CA 1
ATOM 1682 C C . ALA B 1 16 ? 18.969 -2.604 -18.375 1 92.94 16 ALA B C 1
ATOM 1684 O O . ALA B 1 16 ? 17.812 -2.986 -18.172 1 92.94 16 ALA B O 1
ATOM 1685 N N . LEU B 1 17 ? 19.234 -1.592 -19.078 1 89.94 17 LEU B N 1
ATOM 1686 C CA . LEU B 1 17 ? 18.172 -0.702 -19.562 1 89.94 17 LEU B CA 1
ATOM 1687 C C . LEU B 1 17 ? 17.328 -1.388 -20.625 1 89.94 17 LEU B C 1
ATOM 1689 O O . LEU B 1 17 ? 16.109 -1.214 -20.656 1 89.94 17 LEU B O 1
ATOM 1693 N N . ARG B 1 18 ? 17.953 -2.148 -21.328 1 88.25 18 ARG B N 1
ATOM 1694 C CA . ARG B 1 18 ? 17.219 -2.881 -22.359 1 88.25 18 ARG B CA 1
ATOM 1695 C C . ARG B 1 18 ? 16.375 -3.988 -21.75 1 88.25 18 ARG B C 1
ATOM 1697 O O . ARG B 1 18 ? 15.242 -4.238 -22.203 1 88.25 18 ARG B O 1
ATOM 1704 N N . ALA B 1 19 ? 16.953 -4.57 -20.812 1 93 19 ALA B N 1
ATOM 1705 C CA . ALA B 1 19 ? 16.25 -5.66 -20.156 1 93 19 ALA B CA 1
ATOM 1706 C C . ALA B 1 19 ? 15.078 -5.137 -19.328 1 93 19 ALA B C 1
ATOM 1708 O O . ALA B 1 19 ? 14.094 -5.852 -19.094 1 93 19 ALA B O 1
ATOM 1709 N N . LYS B 1 20 ? 15.203 -3.908 -18.875 1 93.44 20 LYS B N 1
ATOM 1710 C CA . LYS B 1 20 ? 14.18 -3.297 -18.031 1 93.44 20 LYS B CA 1
ATOM 1711 C C . LYS B 1 20 ? 12.82 -3.307 -18.719 1 93.44 20 LYS B C 1
ATOM 1713 O O . LYS B 1 20 ? 11.812 -3.678 -18.125 1 93.44 20 LYS B O 1
ATOM 1718 N N . SER B 1 21 ? 12.828 -2.973 -19.953 1 90.38 21 SER B N 1
ATOM 1719 C CA . SER B 1 21 ? 11.586 -2.916 -20.719 1 90.38 21 SER B CA 1
ATOM 1720 C C . SER B 1 21 ? 10.922 -4.285 -20.797 1 90.38 21 SER B C 1
ATOM 1722 O O . SER B 1 21 ? 9.695 -4.391 -20.766 1 90.38 21 SER B O 1
ATOM 1724 N N . LEU B 1 22 ? 11.742 -5.27 -20.906 1 91.81 22 LEU B N 1
ATOM 1725 C CA . LEU B 1 22 ? 11.219 -6.629 -20.953 1 91.81 22 LEU B CA 1
ATOM 1726 C C . LEU B 1 22 ? 10.539 -7 -19.641 1 91.81 22 LEU B C 1
ATOM 1728 O O . LEU B 1 22 ? 9.43 -7.539 -19.641 1 91.81 22 LEU B O 1
ATOM 1732 N N . PHE B 1 23 ? 11.203 -6.664 -18.609 1 92.25 23 PHE B N 1
ATOM 1733 C CA . PHE B 1 23 ? 10.641 -6.941 -17.281 1 92.25 23 PHE B CA 1
ATOM 1734 C C . PHE B 1 23 ? 9.359 -6.148 -17.062 1 92.25 23 PHE B C 1
ATOM 1736 O O . PHE B 1 23 ? 8.414 -6.645 -16.453 1 92.25 23 PHE B O 1
ATOM 1743 N N . GLU B 1 24 ? 9.359 -4.953 -17.578 1 89.88 24 GLU B N 1
ATOM 1744 C CA . GLU B 1 24 ? 8.188 -4.098 -17.422 1 89.88 24 GLU B CA 1
ATOM 1745 C C . GLU B 1 24 ? 7.004 -4.633 -18.219 1 89.88 24 GLU B C 1
ATOM 1747 O O . GLU B 1 24 ? 5.855 -4.555 -17.781 1 89.88 24 GLU B O 1
ATOM 1752 N N . GLN B 1 25 ? 7.301 -5.23 -19.344 1 86.81 25 GLN B N 1
ATOM 1753 C CA . GLN B 1 25 ? 6.258 -5.68 -20.266 1 86.81 25 GLN B CA 1
ATOM 1754 C C . GLN B 1 25 ? 5.758 -7.07 -19.891 1 86.81 25 GLN B C 1
ATOM 1756 O O . GLN B 1 25 ? 4.555 -7.324 -19.875 1 86.81 25 GLN B O 1
ATOM 1761 N N . LYS B 1 26 ? 6.719 -7.969 -19.469 1 86.56 26 LYS B N 1
ATOM 1762 C CA . LYS B 1 26 ? 6.363 -9.375 -19.344 1 86.56 26 LYS B CA 1
ATOM 1763 C C . LYS B 1 26 ? 6.336 -9.805 -17.875 1 86.56 26 LYS B C 1
ATOM 1765 O O . LYS B 1 26 ? 5.777 -10.852 -17.547 1 86.56 26 LYS B O 1
ATOM 1770 N N . GLY B 1 27 ? 6.973 -8.953 -17.109 1 86.12 27 GLY B N 1
ATOM 1771 C CA . GLY B 1 27 ? 7.176 -9.383 -15.734 1 86.12 27 GLY B CA 1
ATOM 1772 C C . GLY B 1 27 ? 8.461 -10.164 -15.539 1 86.12 27 GLY B C 1
ATOM 1773 O O . GLY B 1 27 ? 9.195 -10.406 -16.5 1 86.12 27 GLY B O 1
ATOM 1774 N N . TYR B 1 28 ? 8.703 -10.531 -14.273 1 88.44 28 TYR B N 1
ATOM 1775 C CA . TYR B 1 28 ? 9.961 -11.195 -13.938 1 88.44 28 TYR B CA 1
ATOM 1776 C C . TYR B 1 28 ? 9.938 -12.656 -14.359 1 88.44 28 TYR B C 1
ATOM 1778 O O . TYR B 1 28 ? 10.875 -13.141 -15 1 88.44 28 TYR B O 1
ATOM 1786 N N . SER B 1 29 ? 8.898 -13.32 -14.023 1 84.06 29 SER B N 1
ATOM 1787 C CA . SER B 1 29 ? 8.812 -14.758 -14.227 1 84.06 29 SER B CA 1
ATOM 1788 C C . SER B 1 29 ? 8.82 -15.109 -15.711 1 84.06 29 SER B C 1
ATOM 1790 O O . SER B 1 29 ? 9.484 -16.062 -16.125 1 84.06 29 SER B O 1
ATOM 1792 N N . ALA B 1 30 ? 8.203 -14.367 -16.469 1 86.06 30 ALA B N 1
ATOM 1793 C CA . ALA B 1 30 ? 8 -14.688 -17.875 1 86.06 30 ALA B CA 1
ATOM 1794 C C . ALA B 1 30 ? 9.219 -14.297 -18.703 1 86.06 30 ALA B C 1
ATOM 1796 O O . ALA B 1 30 ? 9.367 -14.75 -19.844 1 86.06 30 ALA B O 1
ATOM 1797 N N . THR B 1 31 ? 10 -13.461 -18.141 1 92 31 THR B N 1
ATOM 1798 C CA . THR B 1 31 ? 11.188 -13.031 -18.875 1 92 31 THR B CA 1
ATOM 1799 C C . THR B 1 31 ? 12.312 -14.047 -18.719 1 92 31 THR B C 1
ATOM 1801 O O . THR B 1 31 ? 12.57 -14.539 -17.609 1 92 31 THR B O 1
ATOM 1804 N N . THR B 1 32 ? 13.008 -14.359 -19.859 1 91.44 32 THR B N 1
ATOM 1805 C CA . THR B 1 32 ? 14.102 -15.32 -19.812 1 91.44 32 THR B CA 1
ATOM 1806 C C . THR B 1 32 ? 15.422 -14.656 -20.203 1 91.44 32 THR B C 1
ATOM 1808 O O . THR B 1 32 ? 15.43 -13.617 -20.859 1 91.44 32 THR B O 1
ATOM 1811 N N . MET B 1 33 ? 16.469 -15.344 -19.766 1 91.12 33 MET B N 1
ATOM 1812 C CA . MET B 1 33 ? 17.781 -14.844 -20.141 1 91.12 33 MET B CA 1
ATOM 1813 C C . MET B 1 33 ? 17.953 -14.859 -21.656 1 91.12 33 MET B C 1
ATOM 1815 O O . MET B 1 33 ? 18.562 -13.961 -22.234 1 91.12 33 MET B O 1
ATOM 1819 N N . ASP B 1 34 ? 17.391 -15.797 -22.266 1 91.12 34 ASP B N 1
ATOM 1820 C CA . ASP B 1 34 ? 17.484 -15.891 -23.719 1 91.12 34 ASP B CA 1
ATOM 1821 C C . ASP B 1 34 ? 16.828 -14.688 -24.391 1 91.12 34 ASP B C 1
ATOM 1823 O O . ASP B 1 34 ? 17.375 -14.133 -25.344 1 91.12 34 ASP B O 1
ATOM 1827 N N . GLU B 1 35 ? 15.742 -14.305 -23.953 1 92.38 35 GLU B N 1
ATOM 1828 C CA . GLU B 1 35 ? 15.055 -13.133 -24.484 1 92.38 35 GLU B CA 1
ATOM 1829 C C . GLU B 1 35 ? 15.867 -11.867 -24.234 1 92.38 35 GLU B C 1
ATOM 1831 O O . GLU B 1 35 ? 15.906 -10.977 -25.094 1 92.38 35 GLU B O 1
ATOM 1836 N N . ILE B 1 36 ? 16.438 -11.797 -23.062 1 93.19 36 ILE B N 1
ATOM 1837 C CA . ILE B 1 36 ? 17.266 -10.641 -22.703 1 93.19 36 ILE B CA 1
ATOM 1838 C C . ILE B 1 36 ? 18.453 -10.555 -23.656 1 93.19 36 ILE B C 1
ATOM 1840 O O . ILE B 1 36 ? 18.781 -9.477 -24.156 1 93.19 36 ILE B O 1
ATOM 1844 N N . VAL B 1 37 ? 19.047 -11.641 -23.906 1 90.56 37 VAL B N 1
ATOM 1845 C CA . VAL B 1 37 ? 20.172 -11.719 -24.828 1 90.56 37 VAL B CA 1
ATOM 1846 C C . VAL B 1 37 ? 19.75 -11.242 -26.219 1 90.56 37 VAL B C 1
ATOM 1848 O O . VAL B 1 37 ? 20.438 -10.453 -26.844 1 90.56 37 VAL B O 1
ATOM 1851 N N . ALA B 1 38 ? 18.656 -11.68 -26.562 1 90.31 38 ALA B N 1
ATOM 1852 C CA . ALA B 1 38 ? 18.141 -11.336 -27.891 1 90.31 38 ALA B CA 1
ATOM 1853 C C . ALA B 1 38 ? 17.859 -9.844 -28 1 90.31 38 ALA B C 1
ATOM 1855 O O . ALA B 1 38 ? 18.047 -9.25 -29.062 1 90.31 38 ALA B O 1
ATOM 1856 N N . THR B 1 39 ? 17.516 -9.234 -26.938 1 87.44 39 THR B N 1
ATOM 1857 C CA . THR B 1 39 ? 17.078 -7.84 -26.938 1 87.44 39 THR B CA 1
ATOM 1858 C C . THR B 1 39 ? 18.25 -6.906 -26.656 1 87.44 39 THR B C 1
ATOM 1860 O O . THR B 1 39 ? 18.234 -5.738 -27.062 1 87.44 39 THR B O 1
ATOM 1863 N N . ALA B 1 40 ? 19.219 -7.305 -25.922 1 81.75 40 ALA B N 1
ATOM 1864 C CA . ALA B 1 40 ? 20.266 -6.465 -25.359 1 81.75 40 ALA B CA 1
ATOM 1865 C C . ALA B 1 40 ? 21.156 -5.871 -26.453 1 81.75 40 ALA B C 1
ATOM 1867 O O . ALA B 1 40 ? 21.828 -4.867 -26.234 1 81.75 40 ALA B O 1
ATOM 1868 N N . GLY B 1 41 ? 21.078 -6.312 -27.562 1 80.94 41 GLY B N 1
ATOM 1869 C CA . GLY B 1 41 ? 21.906 -5.754 -28.609 1 80.94 41 GLY B CA 1
ATOM 1870 C C . GLY B 1 41 ? 23.391 -6.023 -28.406 1 80.94 41 GLY B C 1
ATOM 1871 O O . GLY B 1 41 ? 24.234 -5.215 -28.812 1 80.94 41 GLY B O 1
ATOM 1872 N N . THR B 1 42 ? 23.734 -6.922 -27.578 1 83.12 42 THR B N 1
ATOM 1873 C CA . THR B 1 42 ? 25.094 -7.352 -27.312 1 83.12 42 THR B CA 1
ATOM 1874 C C . THR B 1 42 ? 25.219 -8.875 -27.422 1 83.12 42 THR B C 1
ATOM 1876 O O . THR B 1 42 ? 24.219 -9.562 -27.641 1 83.12 42 THR B O 1
ATOM 1879 N N . SER B 1 43 ? 26.422 -9.328 -27.328 1 84.12 43 SER B N 1
ATOM 1880 C CA . SER B 1 43 ? 26.625 -10.766 -27.484 1 84.12 43 SER B CA 1
ATOM 1881 C C . SER B 1 43 ? 26.172 -11.516 -26.234 1 84.12 43 SER B C 1
ATOM 1883 O O . SER B 1 43 ? 26.109 -10.945 -25.141 1 84.12 43 SER B O 1
ATOM 1885 N N . LYS B 1 44 ? 25.766 -12.703 -26.469 1 87.94 44 LYS B N 1
ATOM 1886 C CA . LYS B 1 44 ? 25.422 -13.594 -25.375 1 87.94 44 LYS B CA 1
ATOM 1887 C C . LYS B 1 44 ? 26.547 -13.664 -24.344 1 87.94 44 LYS B C 1
ATOM 1889 O O . LYS B 1 44 ? 26.297 -13.586 -23.141 1 87.94 44 LYS B O 1
ATOM 1894 N N . GLY B 1 45 ? 27.734 -13.773 -24.797 1 88.19 45 GLY B N 1
ATOM 1895 C CA . GLY B 1 45 ? 28.906 -13.828 -23.922 1 88.19 45 GLY B CA 1
ATOM 1896 C C . GLY B 1 45 ? 29.062 -12.586 -23.062 1 88.19 45 GLY B C 1
ATOM 1897 O O . GLY B 1 45 ? 29.391 -12.688 -21.875 1 88.19 45 GLY B O 1
ATOM 1898 N N . SER B 1 46 ? 28.812 -11.531 -23.656 1 87.06 46 SER B N 1
ATOM 1899 C CA . SER B 1 46 ? 28.922 -10.266 -22.922 1 87.06 46 SER B CA 1
ATOM 1900 C C . SER B 1 46 ? 27.891 -10.188 -21.812 1 87.06 46 SER B C 1
ATOM 1902 O O . SER B 1 46 ? 28.203 -9.766 -20.703 1 87.06 46 SER B O 1
ATOM 1904 N N . ILE B 1 47 ? 26.641 -10.562 -22.062 1 89 47 ILE B N 1
ATOM 1905 C CA . ILE B 1 47 ? 25.578 -10.523 -21.078 1 89 47 ILE B CA 1
ATOM 1906 C C . ILE B 1 47 ? 25.938 -11.422 -19.891 1 89 47 ILE B C 1
ATOM 1908 O O . ILE B 1 47 ? 25.859 -11 -18.734 1 89 47 ILE B O 1
ATOM 1912 N N . TYR B 1 48 ? 26.484 -12.562 -20.234 1 90.81 48 TYR B N 1
ATOM 1913 C CA . TYR B 1 48 ? 26.797 -13.523 -19.188 1 90.81 48 TYR B CA 1
ATOM 1914 C C . TYR B 1 48 ? 28.062 -13.148 -18.438 1 90.81 48 TYR B C 1
ATOM 1916 O O . TYR B 1 48 ? 28.281 -13.57 -17.312 1 90.81 48 TYR B O 1
ATOM 1924 N N . TYR B 1 49 ? 28.812 -12.398 -19.188 1 90.06 49 TYR B N 1
ATOM 1925 C CA . TYR B 1 49 ? 29.984 -11.852 -18.516 1 90.06 49 TYR B CA 1
ATOM 1926 C C . TYR B 1 49 ? 29.594 -10.898 -17.406 1 90.06 49 TYR B C 1
ATOM 1928 O O . TYR B 1 49 ? 30.172 -10.93 -16.312 1 90.06 49 TYR B O 1
ATOM 1936 N N . HIS B 1 50 ? 28.594 -10.125 -17.625 1 91.5 50 HIS B N 1
ATOM 1937 C CA . HIS B 1 50 ? 28.172 -9.102 -16.672 1 91.5 50 HIS B CA 1
ATOM 1938 C C . HIS B 1 50 ? 27.125 -9.648 -15.703 1 91.5 50 HIS B C 1
ATOM 1940 O O . HIS B 1 50 ? 27.125 -9.297 -14.516 1 91.5 50 HIS B O 1
ATOM 1946 N N . PHE B 1 51 ? 26.203 -10.453 -16.219 1 92.56 51 PHE B N 1
ATOM 1947 C CA . PHE B 1 51 ? 25.125 -11 -15.406 1 92.56 51 PHE B CA 1
ATOM 1948 C C . PHE B 1 51 ? 24.984 -12.5 -15.617 1 92.56 51 PHE B C 1
ATOM 1950 O O . PHE B 1 51 ? 24.391 -12.945 -16.609 1 92.56 51 PHE B O 1
ATOM 1957 N N . LYS B 1 52 ? 25.391 -13.164 -14.625 1 87.25 52 LYS B N 1
ATOM 1958 C CA . LYS B 1 52 ? 25.359 -14.617 -14.742 1 87.25 52 LYS B CA 1
ATOM 1959 C C . LYS B 1 52 ? 23.938 -15.156 -14.539 1 87.25 52 LYS B C 1
ATOM 1961 O O . LYS B 1 52 ? 23.594 -16.219 -15.07 1 87.25 52 LYS B O 1
ATOM 1966 N N . ARG B 1 53 ? 23.203 -14.328 -13.844 1 90.44 53 ARG B N 1
ATOM 1967 C CA . ARG B 1 53 ? 21.875 -14.797 -13.477 1 90.44 53 ARG B CA 1
ATOM 1968 C C . ARG B 1 53 ? 20.828 -13.703 -13.688 1 90.44 53 ARG B C 1
ATOM 1970 O O . ARG B 1 53 ? 21.141 -12.516 -13.578 1 90.44 53 ARG B O 1
ATOM 1977 N N . LYS B 1 54 ? 19.641 -14.125 -13.945 1 91.94 54 LYS B N 1
ATOM 1978 C CA . LYS B 1 54 ? 18.516 -13.219 -14.148 1 91.94 54 LYS B CA 1
ATOM 1979 C C . LYS B 1 54 ? 18.234 -12.383 -12.906 1 91.94 54 LYS B C 1
ATOM 1981 O O . LYS B 1 54 ? 17.938 -11.195 -13 1 91.94 54 LYS B O 1
ATOM 1986 N N . ASP B 1 55 ? 18.438 -13.016 -11.758 1 90.62 55 ASP B N 1
ATOM 1987 C CA . ASP B 1 55 ? 18.156 -12.32 -10.508 1 90.62 55 ASP B CA 1
ATOM 1988 C C . ASP B 1 55 ? 19.156 -11.195 -10.273 1 90.62 55 ASP B C 1
ATOM 1990 O O . ASP B 1 55 ? 18.781 -10.109 -9.812 1 90.62 55 ASP B O 1
ATOM 1994 N N . GLU B 1 56 ? 20.359 -11.398 -10.641 1 90.56 56 GLU B N 1
ATOM 1995 C CA . GLU B 1 56 ? 21.375 -10.367 -10.508 1 90.56 56 GLU B CA 1
ATOM 1996 C C . GLU B 1 56 ? 21.078 -9.18 -11.414 1 90.56 56 GLU B C 1
ATOM 1998 O O . GLU B 1 56 ? 21.234 -8.023 -11 1 90.56 56 GLU B O 1
ATOM 2003 N N . LEU B 1 57 ? 20.734 -9.523 -12.586 1 93.12 57 LEU B N 1
ATOM 2004 C CA . LEU B 1 57 ? 20.391 -8.484 -13.547 1 93.12 57 LEU B CA 1
ATOM 2005 C C . LEU B 1 57 ? 19.188 -7.68 -13.055 1 93.12 57 LEU B C 1
ATOM 2007 O O . LEU B 1 57 ? 19.203 -6.449 -13.078 1 93.12 57 LEU B O 1
ATOM 2011 N N . PHE B 1 58 ? 18.219 -8.352 -12.633 1 93.19 58 PHE B N 1
ATOM 2012 C CA . PHE B 1 58 ? 17 -7.684 -12.18 1 93.19 58 PHE B CA 1
ATOM 2013 C C . PHE B 1 58 ? 17.281 -6.801 -10.969 1 93.19 58 PHE B C 1
ATOM 2015 O O . PHE B 1 58 ? 16.781 -5.672 -10.891 1 93.19 58 PHE B O 1
ATOM 2022 N N . LEU B 1 59 ? 18.047 -7.312 -10.07 1 91.31 59 LEU B N 1
ATOM 2023 C CA . LEU B 1 59 ? 18.422 -6.531 -8.898 1 91.31 59 LEU B CA 1
ATOM 2024 C C . LEU B 1 59 ? 19.172 -5.266 -9.297 1 91.31 59 LEU B C 1
ATOM 2026 O O . LEU B 1 59 ? 18.938 -4.195 -8.727 1 91.31 59 LEU B O 1
ATOM 2030 N N . TYR B 1 60 ? 20 -5.441 -10.211 1 92.25 60 TYR B N 1
ATOM 2031 C CA . TYR B 1 60 ? 20.75 -4.289 -10.711 1 92.25 60 TYR B CA 1
ATOM 2032 C C . TYR B 1 60 ? 19.812 -3.254 -11.312 1 92.25 60 TYR B C 1
ATOM 2034 O O . TYR B 1 60 ? 19.984 -2.051 -11.102 1 92.25 60 TYR B O 1
ATOM 2042 N N . ILE B 1 61 ? 18.859 -3.637 -12.023 1 93.56 61 ILE B N 1
ATOM 2043 C CA . ILE B 1 61 ? 17.875 -2.75 -12.633 1 93.56 61 ILE B CA 1
ATOM 2044 C C . ILE B 1 61 ? 17.078 -2.021 -11.547 1 93.56 61 ILE B C 1
ATOM 2046 O O . ILE B 1 61 ? 16.844 -0.817 -11.656 1 93.56 61 ILE B O 1
ATOM 2050 N N . LEU B 1 62 ? 16.719 -2.752 -10.547 1 92.12 62 LEU B N 1
ATOM 2051 C CA . LEU B 1 62 ? 16 -2.143 -9.438 1 92.12 62 LEU B CA 1
ATOM 2052 C C . LEU B 1 62 ? 16.859 -1.063 -8.773 1 92.12 62 LEU B C 1
ATOM 2054 O O . LEU B 1 62 ? 16.359 0.023 -8.469 1 92.12 62 LEU B O 1
ATOM 2058 N N . GLU B 1 63 ? 18.062 -1.377 -8.609 1 91.44 63 GLU B N 1
ATOM 2059 C CA . GLU B 1 63 ? 18.969 -0.421 -7.992 1 91.44 63 GLU B CA 1
ATOM 2060 C C . GLU B 1 63 ? 19.125 0.831 -8.852 1 91.44 63 GLU B C 1
ATOM 2062 O O . GLU B 1 63 ? 19.141 1.948 -8.336 1 91.44 63 GLU B O 1
ATOM 2067 N N . LEU B 1 64 ? 19.266 0.635 -10.125 1 91.69 64 LEU B N 1
ATOM 2068 C CA . LEU B 1 64 ? 19.375 1.762 -11.039 1 91.69 64 LEU B CA 1
ATOM 2069 C C . LEU B 1 64 ? 18.109 2.619 -11 1 91.69 64 LEU B C 1
ATOM 2071 O O . LEU B 1 64 ? 18.188 3.85 -11.023 1 91.69 64 LEU B O 1
ATOM 2075 N N . THR B 1 65 ? 17.031 1.98 -10.969 1 90.88 65 THR B N 1
ATOM 2076 C CA . THR B 1 65 ? 15.75 2.686 -10.938 1 90.88 65 THR B CA 1
ATOM 2077 C C . THR B 1 65 ? 15.625 3.51 -9.664 1 90.88 65 THR B C 1
ATOM 2079 O O . THR B 1 65 ? 15.141 4.645 -9.695 1 90.88 65 THR B O 1
ATOM 2082 N N . MET B 1 66 ? 16.062 2.98 -8.57 1 90.44 66 MET B N 1
ATOM 2083 C CA . MET B 1 66 ? 16.047 3.691 -7.297 1 90.44 66 MET B CA 1
ATOM 2084 C C . MET B 1 66 ? 16.984 4.891 -7.324 1 90.44 66 MET B C 1
ATOM 2086 O O . MET B 1 66 ? 16.656 5.957 -6.805 1 90.44 66 MET B O 1
ATOM 2090 N N . GLN B 1 67 ? 18.094 4.637 -7.906 1 91.31 67 GLN B N 1
ATOM 2091 C CA . GLN B 1 67 ? 19.047 5.734 -8.023 1 91.31 67 GLN B CA 1
ATOM 2092 C C . GLN B 1 67 ? 18.484 6.855 -8.898 1 91.31 67 GLN B C 1
ATOM 2094 O O . GLN B 1 67 ? 18.672 8.039 -8.594 1 91.31 67 GLN B O 1
ATOM 2099 N N . GLU B 1 68 ? 17.875 6.484 -9.938 1 91 68 GLU B N 1
ATOM 2100 C CA . GLU B 1 68 ? 17.234 7.473 -10.812 1 91 68 GLU B CA 1
ATOM 2101 C C . GLU B 1 68 ? 16.203 8.289 -10.055 1 91 68 GLU B C 1
ATOM 2103 O O . GLU B 1 68 ? 16.094 9.5 -10.234 1 91 68 GLU B O 1
ATOM 2108 N N . TRP B 1 69 ? 15.461 7.617 -9.281 1 92.12 69 TRP B N 1
ATOM 2109 C CA . TRP B 1 69 ? 14.453 8.289 -8.469 1 92.12 69 TRP B CA 1
ATOM 2110 C C . TRP B 1 69 ? 15.102 9.258 -7.488 1 92.12 69 TRP B C 1
ATOM 2112 O O . TRP B 1 69 ? 14.648 10.398 -7.348 1 92.12 69 TRP B O 1
ATOM 2122 N N . THR B 1 70 ? 16.141 8.828 -6.859 1 93.44 70 THR B N 1
ATOM 2123 C CA . THR B 1 70 ? 16.844 9.656 -5.887 1 93.44 70 THR B CA 1
ATOM 2124 C C . THR B 1 70 ? 17.469 10.875 -6.566 1 93.44 70 THR B C 1
ATOM 2126 O O . THR B 1 70 ? 17.422 11.984 -6.023 1 93.44 70 THR B O 1
ATOM 2129 N N . ASP B 1 71 ? 17.969 10.633 -7.738 1 94.88 71 ASP B N 1
ATOM 2130 C CA . ASP B 1 71 ? 18.547 11.734 -8.492 1 94.88 71 ASP B CA 1
ATOM 2131 C C . ASP B 1 71 ? 17.484 12.742 -8.906 1 94.88 71 ASP B C 1
ATOM 2133 O O . ASP B 1 71 ? 17.703 13.953 -8.844 1 94.88 71 ASP B O 1
ATOM 2137 N N . LYS B 1 72 ? 16.391 12.234 -9.328 1 94.94 72 LYS B N 1
ATOM 2138 C CA . LYS B 1 72 ? 15.273 13.102 -9.695 1 94.94 72 LYS B CA 1
ATOM 2139 C C . LYS B 1 72 ? 14.812 13.93 -8.5 1 94.94 72 LYS B C 1
ATOM 2141 O O . LYS B 1 72 ? 14.594 15.141 -8.625 1 94.94 72 LYS B O 1
ATOM 2146 N N . TRP B 1 73 ? 14.758 13.32 -7.395 1 96.31 73 TRP B N 1
ATOM 2147 C CA . TRP B 1 73 ? 14.367 14.031 -6.18 1 96.31 73 TRP B CA 1
ATOM 2148 C C . TRP B 1 73 ? 15.383 15.125 -5.844 1 96.31 73 TRP B C 1
ATOM 2150 O O . TRP B 1 73 ? 15 16.25 -5.516 1 96.31 73 TRP B O 1
ATOM 2160 N N . ALA B 1 74 ? 16.641 14.719 -5.93 1 96.81 74 ALA B N 1
ATOM 2161 C CA . ALA B 1 74 ? 17.688 15.68 -5.609 1 96.81 74 ALA B CA 1
ATOM 2162 C C . ALA B 1 74 ? 17.578 16.922 -6.492 1 96.81 74 ALA B C 1
ATOM 2164 O O . ALA B 1 74 ? 17.688 18.047 -6 1 96.81 74 ALA B O 1
ATOM 2165 N N . ARG B 1 75 ? 17.297 16.688 -7.719 1 97.31 75 ARG B N 1
ATOM 2166 C CA . ARG B 1 75 ? 17.172 17.797 -8.664 1 97.31 75 ARG B CA 1
ATOM 2167 C C . ARG B 1 75 ? 15.93 18.625 -8.367 1 97.31 75 ARG B C 1
ATOM 2169 O O . ARG B 1 75 ? 15.977 19.859 -8.391 1 97.31 75 ARG B O 1
ATOM 2176 N N . LEU B 1 76 ? 14.867 17.969 -8.062 1 96.62 76 LEU B N 1
ATOM 2177 C CA . LEU B 1 76 ? 13.578 18.625 -7.844 1 96.62 76 LEU B CA 1
ATOM 2178 C C . 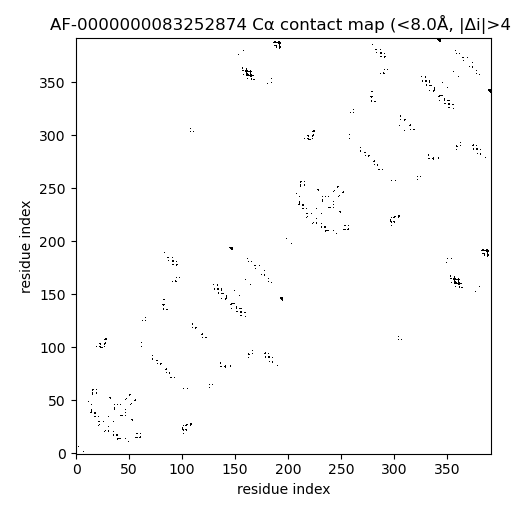LEU B 1 76 ? 13.586 19.406 -6.539 1 96.62 76 LEU B C 1
ATOM 2180 O O . LEU B 1 76 ? 12.984 20.484 -6.453 1 96.62 76 LEU B O 1
ATOM 2184 N N . SER B 1 77 ? 14.258 18.906 -5.527 1 97.56 77 SER B N 1
ATOM 2185 C CA . SER B 1 77 ? 14.188 19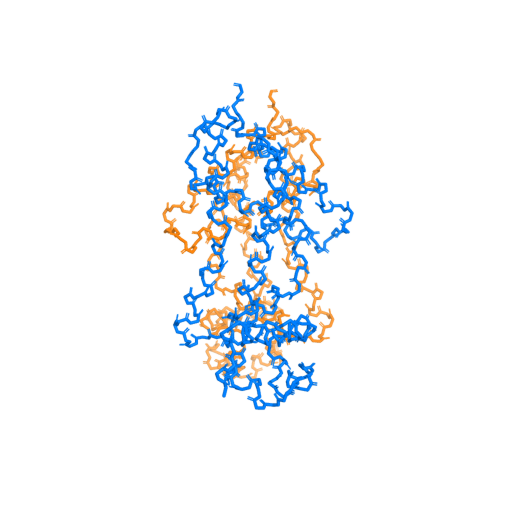.5 -4.199 1 97.56 77 SER B CA 1
ATOM 2186 C C . SER B 1 77 ? 15.242 20.594 -4.031 1 97.56 77 SER B C 1
ATOM 2188 O O . SER B 1 77 ? 15.125 21.438 -3.143 1 97.56 77 SER B O 1
ATOM 2190 N N . ALA B 1 78 ? 16.219 20.641 -4.867 1 97.38 78 ALA B N 1
ATOM 2191 C CA . ALA B 1 78 ? 17.391 21.516 -4.719 1 97.38 78 ALA B CA 1
ATOM 2192 C C . ALA B 1 78 ? 16.969 22.984 -4.664 1 97.38 78 ALA B C 1
ATOM 2194 O O . ALA B 1 78 ? 17.422 23.734 -3.801 1 97.38 78 ALA B O 1
ATOM 2195 N N . PRO B 1 79 ? 16.062 23.391 -5.492 1 98.06 79 PRO B N 1
ATOM 2196 C CA . PRO B 1 79 ? 15.719 24.812 -5.477 1 98.06 79 PRO B CA 1
ATOM 2197 C C . PRO B 1 79 ? 14.703 25.156 -4.395 1 98.06 79 PRO B C 1
ATOM 2199 O O . PRO B 1 79 ? 14.398 26.328 -4.18 1 98.06 79 PRO B O 1
ATOM 2202 N N . LEU B 1 80 ? 14.172 24.219 -3.752 1 98.12 80 LEU B N 1
ATOM 2203 C CA . LEU B 1 80 ? 13.109 24.453 -2.777 1 98.12 80 LEU B CA 1
ATOM 2204 C C . LEU B 1 80 ? 13.695 24.828 -1.421 1 98.12 80 LEU B C 1
ATOM 2206 O O . LEU B 1 80 ? 14.711 24.281 -1 1 98.12 80 LEU B O 1
ATOM 2210 N N . GLN B 1 81 ? 13 25.703 -0.746 1 96.75 81 GLN B N 1
ATOM 2211 C CA . GLN B 1 81 ? 13.602 26.297 0.442 1 96.75 81 GLN B CA 1
ATOM 2212 C C . GLN B 1 81 ? 12.938 25.781 1.714 1 96.75 81 GLN B C 1
ATOM 2214 O O . GLN B 1 81 ? 13.539 25.797 2.787 1 96.75 81 GLN B O 1
ATOM 2219 N N . THR B 1 82 ? 11.656 25.438 1.63 1 97.75 82 THR B N 1
ATOM 2220 C CA . THR B 1 82 ? 10.945 25.047 2.844 1 97.75 82 THR B CA 1
ATOM 2221 C C . THR B 1 82 ? 10.617 23.562 2.812 1 97.75 82 THR B C 1
ATOM 2223 O O . THR B 1 82 ? 10.5 22.953 1.739 1 97.75 82 THR B O 1
ATOM 2226 N N . ALA B 1 83 ? 10.508 22.969 3.969 1 98 83 ALA B N 1
ATOM 2227 C CA . ALA B 1 83 ? 10.086 21.578 4.086 1 98 83 ALA B CA 1
ATOM 2228 C C . ALA B 1 83 ? 8.688 21.375 3.504 1 98 83 ALA B C 1
ATOM 2230 O O . ALA B 1 83 ? 8.406 20.344 2.9 1 98 83 ALA B O 1
ATOM 2231 N N . THR B 1 84 ? 7.859 22.375 3.637 1 98.06 84 THR B N 1
ATOM 2232 C CA . THR B 1 84 ? 6.504 22.344 3.096 1 98.06 84 THR B CA 1
ATOM 2233 C C . THR B 1 84 ? 6.535 22.219 1.573 1 98.06 84 THR B C 1
ATOM 2235 O O . THR B 1 84 ? 5.871 21.359 0.998 1 98.06 84 THR B O 1
ATOM 2238 N N . GLU B 1 85 ? 7.355 23.031 0.97 1 98.38 85 GLU B N 1
ATOM 2239 C CA . GLU B 1 85 ? 7.504 22.969 -0.481 1 98.38 85 GLU B CA 1
ATOM 2240 C C . GLU B 1 85 ? 8.031 21.594 -0.92 1 98.38 85 GLU B C 1
ATOM 2242 O O . GLU B 1 85 ? 7.582 21.047 -1.931 1 98.38 85 GLU B O 1
ATOM 2247 N N . LYS B 1 86 ? 8.93 21.125 -0.197 1 98.5 86 LYS B N 1
ATOM 2248 C CA . LYS B 1 86 ? 9.531 19.828 -0.514 1 98.5 86 LYS B CA 1
ATOM 2249 C C . LYS B 1 86 ? 8.523 18.688 -0.35 1 98.5 86 LYS B C 1
ATOM 2251 O O . LYS B 1 86 ? 8.539 17.719 -1.111 1 98.5 86 LYS B O 1
ATOM 2256 N N . LEU B 1 87 ? 7.66 18.781 0.614 1 98.31 87 LEU B N 1
ATOM 2257 C CA . LEU B 1 87 ? 6.625 17.766 0.792 1 98.31 87 LEU B CA 1
ATOM 2258 C C . LEU B 1 87 ? 5.688 17.734 -0.41 1 98.31 87 LEU B C 1
ATOM 2260 O O . LEU B 1 87 ? 5.32 16.641 -0.882 1 98.31 87 LEU B O 1
ATOM 2264 N N . TYR B 1 88 ? 5.328 18.875 -0.907 1 98.31 88 TYR B N 1
ATOM 2265 C CA . TYR B 1 88 ? 4.477 18.938 -2.09 1 98.31 88 TYR B CA 1
ATOM 2266 C C . TYR B 1 88 ? 5.184 18.344 -3.301 1 98.31 88 TYR B C 1
ATOM 2268 O O . TYR B 1 88 ? 4.578 17.594 -4.074 1 98.31 88 TYR B O 1
ATOM 2276 N N . ALA B 1 89 ? 6.43 18.688 -3.426 1 98.12 89 ALA B N 1
ATOM 2277 C CA . ALA B 1 89 ? 7.203 18.141 -4.535 1 98.12 89 ALA B CA 1
ATOM 2278 C C . ALA B 1 89 ? 7.316 16.625 -4.422 1 98.12 89 ALA B C 1
ATOM 2280 O O . ALA B 1 89 ? 7.246 15.914 -5.43 1 98.12 89 ALA B O 1
ATOM 2281 N N . LEU B 1 90 ? 7.508 16.141 -3.252 1 97.62 90 LEU B N 1
ATOM 2282 C CA . LEU B 1 90 ? 7.594 14.711 -3.016 1 97.62 90 LEU B CA 1
ATOM 2283 C C . LEU B 1 90 ? 6.281 14.023 -3.375 1 97.62 90 LEU B C 1
ATOM 2285 O O . LEU B 1 90 ? 6.281 12.961 -3.998 1 97.62 90 LEU B O 1
ATOM 2289 N N . ALA B 1 91 ? 5.176 14.641 -2.996 1 97.44 91 ALA B N 1
ATOM 2290 C CA . ALA B 1 91 ? 3.861 14.109 -3.346 1 97.44 91 ALA B CA 1
ATOM 2291 C C . ALA B 1 91 ? 3.703 13.984 -4.859 1 97.44 91 ALA B C 1
ATOM 2293 O O . ALA B 1 91 ? 3.188 12.984 -5.355 1 97.44 91 ALA B O 1
ATOM 2294 N N . GLU B 1 92 ? 4.156 14.945 -5.551 1 95.44 92 GLU B N 1
ATOM 2295 C CA . GLU B 1 92 ? 4.066 14.93 -7.008 1 95.44 92 GLU B CA 1
ATOM 2296 C C . GLU B 1 92 ? 4.934 13.82 -7.598 1 95.44 92 GLU B C 1
ATOM 2298 O O . GLU B 1 92 ? 4.543 13.172 -8.57 1 95.44 92 GLU B O 1
ATOM 2303 N N . LEU B 1 93 ? 6.039 13.656 -7.027 1 94.44 93 LEU B N 1
ATOM 2304 C CA . LEU B 1 93 ? 6.926 12.594 -7.488 1 94.44 93 LEU B CA 1
ATOM 2305 C C . LEU B 1 93 ? 6.305 11.219 -7.25 1 94.44 93 LEU B C 1
ATOM 2307 O O . LEU B 1 93 ? 6.363 10.352 -8.117 1 94.44 93 LEU B O 1
ATOM 2311 N N . PHE B 1 94 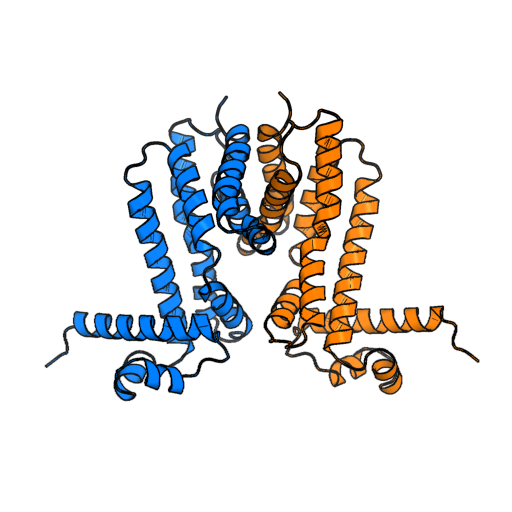? 5.734 11.023 -6.133 1 94.94 94 PHE B N 1
ATOM 2312 C CA . PHE B 1 94 ? 5.035 9.773 -5.852 1 94.94 94 PHE B CA 1
ATOM 2313 C C . PHE B 1 94 ? 3.889 9.555 -6.832 1 94.94 94 PHE B C 1
ATOM 2315 O O . PHE B 1 94 ? 3.705 8.453 -7.348 1 94.94 94 PHE B O 1
ATOM 2322 N N . ALA B 1 95 ? 3.15 10.578 -7.121 1 94.44 95 ALA B N 1
ATOM 2323 C CA . ALA B 1 95 ? 1.989 10.5 -8.008 1 94.44 95 ALA B CA 1
ATOM 2324 C C . ALA B 1 95 ? 2.396 10.07 -9.414 1 94.44 95 ALA B C 1
ATOM 2326 O O . ALA B 1 95 ? 1.661 9.344 -10.086 1 94.44 95 ALA B O 1
ATOM 2327 N N . THR B 1 96 ? 3.521 10.453 -9.805 1 88.56 96 THR B N 1
ATOM 2328 C CA . THR B 1 96 ? 3.93 10.188 -11.18 1 88.56 96 THR B CA 1
ATOM 2329 C C . THR B 1 96 ? 4.676 8.859 -11.273 1 88.56 96 THR B C 1
ATOM 2331 O O . THR B 1 96 ? 4.812 8.297 -12.359 1 88.56 96 THR B O 1
ATOM 2334 N N . ASP B 1 97 ? 5.094 8.32 -10.133 1 80.88 97 ASP B N 1
ATOM 2335 C CA . ASP B 1 97 ? 5.918 7.121 -10.117 1 80.88 97 ASP B CA 1
ATOM 2336 C C . ASP B 1 97 ? 5.078 5.879 -9.836 1 80.88 97 ASP B C 1
ATOM 2338 O O . ASP B 1 97 ? 5.543 4.75 -10.023 1 80.88 97 ASP B O 1
ATOM 2342 N N . PHE B 1 98 ? 3.943 6.051 -9.336 1 67.69 98 PHE B N 1
ATOM 2343 C CA . PHE B 1 98 ? 3.172 4.914 -8.852 1 67.69 98 PHE B CA 1
ATOM 2344 C C . PHE B 1 98 ? 2.92 3.912 -9.969 1 67.69 98 PHE B C 1
ATOM 2346 O O . PHE B 1 98 ? 2.912 2.701 -9.742 1 67.69 98 PHE B O 1
ATOM 2353 N N . GLN B 1 99 ? 2.834 4.316 -11.078 1 64.75 99 GLN B N 1
ATOM 2354 C CA . GLN B 1 99 ? 2.537 3.418 -12.188 1 64.75 99 GLN B CA 1
ATOM 2355 C C . GLN B 1 99 ? 3.809 2.756 -12.719 1 64.75 99 GLN B C 1
ATOM 2357 O O . GLN B 1 99 ? 3.844 2.293 -13.859 1 64.75 99 GLN B O 1
ATOM 2362 N N . ASN B 1 100 ? 4.711 2.705 -11.859 1 68.56 100 ASN B N 1
ATOM 2363 C CA . ASN B 1 100 ? 5.949 2.098 -12.336 1 68.56 100 ASN B CA 1
ATOM 2364 C C . ASN B 1 100 ? 5.797 0.592 -12.531 1 68.56 100 ASN B C 1
ATOM 2366 O O . ASN B 1 100 ? 5.66 -0.154 -11.562 1 68.56 100 ASN B O 1
ATOM 2370 N N . PRO B 1 101 ? 5.762 0.2 -13.734 1 69.75 101 PRO B N 1
ATOM 2371 C CA . PRO B 1 101 ? 5.562 -1.209 -14.078 1 69.75 101 PRO B CA 1
ATOM 2372 C C . PRO B 1 101 ? 6.621 -2.123 -13.461 1 69.75 101 PRO B C 1
ATOM 2374 O O . PRO B 1 101 ? 6.375 -3.316 -13.266 1 69.75 101 PRO B O 1
ATOM 2377 N N . LEU B 1 102 ? 7.688 -1.552 -13.156 1 81.62 102 LEU B N 1
ATOM 2378 C CA . LEU B 1 102 ? 8.758 -2.365 -12.594 1 81.62 102 LEU B CA 1
ATOM 2379 C C . LEU B 1 102 ? 8.398 -2.842 -11.188 1 81.62 102 LEU B C 1
ATOM 2381 O O . LEU B 1 102 ? 8.906 -3.863 -10.727 1 81.62 102 LEU B O 1
ATOM 2385 N N . MET B 1 103 ? 7.48 -2.119 -10.625 1 76.31 103 MET B N 1
ATOM 2386 C CA . MET B 1 103 ? 7.082 -2.475 -9.266 1 76.31 103 MET B CA 1
ATOM 2387 C C . MET B 1 103 ? 6.332 -3.803 -9.25 1 76.31 103 MET B C 1
ATOM 2389 O O . MET B 1 103 ? 6.5 -4.605 -8.328 1 76.31 103 MET B O 1
ATOM 2393 N N . LYS B 1 104 ? 5.559 -3.975 -10.203 1 74.62 104 LYS B N 1
ATOM 2394 C CA . LYS B 1 104 ? 4.867 -5.258 -10.312 1 74.62 104 LYS B CA 1
ATOM 2395 C C . LYS B 1 104 ? 5.863 -6.402 -10.492 1 74.62 104 LYS B C 1
ATOM 2397 O O . LYS B 1 104 ? 5.73 -7.449 -9.852 1 74.62 104 LYS B O 1
ATOM 2402 N N . ALA B 1 105 ? 6.809 -6.18 -11.336 1 80.81 105 ALA B N 1
ATOM 2403 C CA . ALA B 1 105 ? 7.848 -7.184 -11.547 1 80.81 105 ALA B CA 1
ATOM 2404 C C . ALA B 1 105 ? 8.633 -7.43 -10.258 1 80.81 105 ALA B C 1
ATOM 2406 O O . ALA B 1 105 ? 9.008 -8.57 -9.961 1 80.81 105 ALA B O 1
ATOM 2407 N N . ALA B 1 106 ? 8.844 -6.402 -9.523 1 82.25 106 ALA B N 1
ATOM 2408 C CA . ALA B 1 106 ? 9.57 -6.512 -8.258 1 82.25 106 ALA B CA 1
ATOM 2409 C C . ALA B 1 106 ? 8.789 -7.332 -7.242 1 82.25 106 ALA B C 1
ATOM 2411 O O . ALA B 1 106 ? 9.367 -8.102 -6.477 1 82.25 106 ALA B O 1
ATOM 2412 N N . GLU B 1 107 ? 7.539 -7.145 -7.258 1 75.88 107 GLU B N 1
ATOM 2413 C CA . GLU B 1 107 ? 6.684 -7.938 -6.379 1 75.88 107 GLU B CA 1
ATOM 2414 C C . GLU B 1 107 ? 6.75 -9.422 -6.734 1 75.88 107 GLU B C 1
ATOM 2416 O O . GLU B 1 107 ? 6.844 -10.273 -5.848 1 75.88 107 GLU B O 1
ATOM 2421 N N . GLU B 1 108 ? 6.711 -9.688 -7.961 1 76.12 108 GLU B N 1
ATOM 2422 C CA . GLU B 1 108 ? 6.848 -11.062 -8.43 1 76.12 108 GLU B CA 1
ATOM 2423 C C . GLU B 1 108 ? 8.195 -11.656 -8.016 1 76.12 108 GLU B C 1
ATOM 2425 O O . GLU B 1 108 ? 8.258 -12.789 -7.543 1 76.12 108 GLU B O 1
ATOM 2430 N N . PHE B 1 109 ? 9.141 -10.891 -8.195 1 81.62 109 PHE B N 1
ATOM 2431 C CA . PHE B 1 109 ? 10.5 -11.281 -7.844 1 81.62 109 PHE B CA 1
ATOM 2432 C C . PHE B 1 109 ? 10.609 -11.609 -6.359 1 81.62 109 PHE B C 1
ATOM 2434 O O . PHE B 1 109 ? 11.164 -12.641 -5.984 1 81.62 109 PHE B O 1
ATOM 2441 N N . SER B 1 110 ? 10.016 -10.867 -5.551 1 76.38 110 SER B N 1
ATOM 2442 C CA . SER B 1 110 ? 10.055 -11.047 -4.105 1 76.38 110 SER B CA 1
ATOM 2443 C C . SER B 1 110 ? 9.328 -12.328 -3.689 1 76.38 110 SER B C 1
ATOM 2445 O O . SER B 1 110 ? 9.719 -12.977 -2.719 1 76.38 110 SER B O 1
ATOM 2447 N N . GLY B 1 111 ? 8.242 -12.625 -4.332 1 69.75 111 GLY B N 1
ATOM 2448 C CA . GLY B 1 111 ? 7.453 -13.812 -4.027 1 69.75 111 GLY B CA 1
ATOM 2449 C C . GLY B 1 111 ? 8.102 -15.094 -4.504 1 69.75 111 GLY B C 1
ATOM 2450 O O . GLY B 1 111 ? 7.742 -16.188 -4.055 1 69.75 111 GLY B O 1
ATOM 2451 N N . SER B 1 112 ? 8.719 -15 -5.59 1 63.53 112 SER B N 1
ATOM 2452 C CA . SER B 1 112 ? 9.289 -16.203 -6.184 1 63.53 112 SER B CA 1
ATOM 2453 C C . SER B 1 112 ? 10.383 -16.797 -5.293 1 63.53 112 SER B C 1
ATOM 2455 O O . SER B 1 112 ? 10.938 -17.859 -5.602 1 63.53 112 SER B O 1
ATOM 2457 N N . GLU B 1 113 ? 10.312 -16.766 -3.932 1 54.44 113 GLU B N 1
ATOM 2458 C CA . GLU B 1 113 ? 11.055 -17.531 -2.938 1 54.44 113 GLU B CA 1
ATOM 2459 C C . GLU B 1 113 ? 12.562 -17.297 -3.086 1 54.44 113 GLU B C 1
ATOM 2461 O O . GLU B 1 113 ? 13.328 -18.25 -3.242 1 54.44 113 GLU B O 1
ATOM 2466 N N . THR B 1 114 ? 13.062 -16.328 -3.75 1 54.81 114 THR B N 1
ATOM 2467 C CA . THR B 1 114 ? 14.484 -16.656 -3.816 1 54.81 114 THR B CA 1
ATOM 2468 C C . THR B 1 114 ? 15.047 -16.891 -2.418 1 54.81 114 THR B C 1
ATOM 2470 O O . THR B 1 114 ? 14.75 -16.141 -1.487 1 54.81 114 THR B O 1
ATOM 2473 N N . ALA B 1 115 ? 15.125 -18.078 -2.121 1 59.06 115 ALA B N 1
ATOM 2474 C CA . ALA B 1 115 ? 15.789 -18.672 -0.97 1 59.06 115 ALA B CA 1
ATOM 2475 C C . ALA B 1 115 ? 17.109 -17.984 -0.672 1 59.06 115 ALA B C 1
ATOM 2477 O O . ALA B 1 115 ? 17.734 -18.234 0.358 1 59.06 115 ALA B O 1
ATOM 2478 N N . ASP B 1 116 ? 17.484 -17.016 -1.483 1 75.69 116 ASP B N 1
ATOM 2479 C CA . ASP B 1 116 ? 18.797 -16.453 -1.167 1 75.69 116 ASP B CA 1
ATOM 2480 C C . ASP B 1 116 ? 18.688 -15.312 -0.161 1 75.69 116 ASP B C 1
ATOM 2482 O O . ASP B 1 116 ? 18.109 -14.266 -0.465 1 75.69 116 ASP B O 1
ATOM 2486 N N . PRO B 1 117 ? 19.109 -15.555 1.003 1 80.25 117 PRO B N 1
ATOM 2487 C CA . PRO B 1 117 ? 19.031 -14.57 2.082 1 80.25 117 PRO B CA 1
ATOM 2488 C C . PRO B 1 117 ? 19.641 -13.219 1.698 1 80.25 117 PRO B C 1
ATOM 2490 O O . PRO B 1 117 ? 19.156 -12.172 2.141 1 80.25 117 PRO B O 1
ATOM 2493 N N . ASP B 1 118 ? 20.578 -13.289 0.885 1 83.06 118 ASP B N 1
ATOM 2494 C CA . ASP B 1 118 ? 21.234 -12.055 0.465 1 83.06 118 ASP B CA 1
ATOM 2495 C C . ASP B 1 118 ? 20.312 -11.234 -0.444 1 83.06 118 ASP B C 1
ATOM 2497 O O . ASP B 1 118 ? 20.25 -10.008 -0.326 1 83.06 118 ASP B O 1
ATOM 2501 N N . ILE B 1 119 ? 19.672 -11.875 -1.284 1 82.12 119 ILE B N 1
ATOM 2502 C CA . ILE B 1 119 ? 18.734 -11.203 -2.186 1 82.12 119 ILE B CA 1
ATOM 2503 C C . ILE B 1 119 ? 17.578 -10.625 -1.386 1 82.12 119 ILE B C 1
ATOM 2505 O O . ILE B 1 119 ? 17.156 -9.484 -1.614 1 82.12 119 ILE B O 1
ATOM 2509 N N . HIS B 1 120 ? 17.219 -11.391 -0.444 1 81.31 120 HIS B N 1
ATOM 2510 C CA . HIS B 1 120 ? 16.125 -10.93 0.41 1 81.31 120 HIS B CA 1
ATOM 2511 C C . HIS B 1 120 ? 16.516 -9.664 1.168 1 81.31 120 HIS B C 1
ATOM 2513 O O . HIS B 1 120 ? 15.742 -8.711 1.229 1 81.31 120 HIS B O 1
ATOM 2519 N N . ALA B 1 121 ? 17.672 -9.672 1.633 1 84.12 121 ALA B N 1
ATOM 2520 C CA . ALA B 1 121 ? 18.156 -8.523 2.391 1 84.12 121 ALA B CA 1
ATOM 2521 C C . ALA B 1 121 ? 18.234 -7.281 1.505 1 84.12 121 ALA B C 1
ATOM 2523 O O . ALA B 1 121 ? 17.875 -6.184 1.926 1 84.12 121 ALA B O 1
ATOM 2524 N N . ARG B 1 122 ? 18.641 -7.438 0.344 1 85.19 122 ARG B N 1
ATOM 2525 C CA . ARG B 1 122 ? 18.766 -6.324 -0.593 1 85.19 122 ARG B CA 1
ATOM 2526 C C . ARG B 1 122 ? 17.391 -5.777 -0.977 1 85.19 122 ARG B C 1
ATOM 2528 O O . ARG B 1 122 ? 17.203 -4.562 -1.086 1 85.19 122 ARG B O 1
ATOM 2535 N N . LEU B 1 123 ? 16.516 -6.668 -1.117 1 83.56 123 LEU B N 1
ATOM 2536 C CA . LEU B 1 123 ? 15.148 -6.254 -1.454 1 83.56 123 LEU B CA 1
ATOM 2537 C C . LEU B 1 123 ? 14.523 -5.465 -0.311 1 83.56 123 LEU B C 1
ATOM 2539 O O . LEU B 1 123 ? 13.867 -4.449 -0.541 1 83.56 123 LEU B O 1
ATOM 2543 N N . VAL B 1 124 ? 14.812 -5.906 0.848 1 81 124 VAL B N 1
ATOM 2544 C CA . VAL B 1 124 ? 14.281 -5.215 2.018 1 81 124 VAL B CA 1
ATOM 2545 C C . VAL B 1 124 ? 14.883 -3.811 2.102 1 81 124 VAL B C 1
ATOM 2547 O O . VAL B 1 124 ? 14.164 -2.842 2.373 1 81 124 VAL B O 1
ATOM 2550 N N . GLU B 1 125 ? 16.062 -3.697 1.836 1 84.31 125 GLU B N 1
ATOM 2551 C CA . GLU B 1 125 ? 16.734 -2.4 1.867 1 84.31 125 GLU B CA 1
ATOM 2552 C C . GLU B 1 125 ? 16.156 -1.46 0.808 1 84.31 125 GLU B C 1
ATOM 2554 O O . GLU B 1 125 ? 16.062 -0.251 1.031 1 84.31 125 GLU B O 1
ATOM 2559 N N . MET B 1 126 ? 15.781 -1.984 -0.247 1 84.06 126 MET B N 1
ATOM 2560 C CA . MET B 1 126 ? 15.227 -1.188 -1.335 1 84.06 126 MET B CA 1
ATOM 2561 C C . MET B 1 126 ? 13.867 -0.614 -0.946 1 84.06 126 MET B C 1
ATOM 2563 O O . MET B 1 126 ? 13.516 0.493 -1.356 1 84.06 126 MET B O 1
ATOM 2567 N N . THR B 1 127 ? 13.227 -1.368 -0.127 1 80.12 127 THR B N 1
ATOM 2568 C CA . THR B 1 127 ? 11.93 -0.882 0.33 1 80.12 127 THR B CA 1
ATOM 2569 C C . THR B 1 127 ? 12.102 0.337 1.233 1 80.12 127 THR B C 1
ATOM 2571 O O . THR B 1 127 ? 11.156 1.108 1.424 1 80.12 127 THR B O 1
ATOM 2574 N N . ARG B 1 128 ? 13.32 0.554 1.69 1 89.94 128 ARG B N 1
ATOM 2575 C CA . ARG B 1 128 ? 13.602 1.631 2.635 1 89.94 128 ARG B CA 1
ATOM 2576 C C . ARG B 1 128 ? 14.273 2.809 1.939 1 89.94 128 ARG B C 1
ATOM 2578 O O . ARG B 1 128 ? 14.789 3.715 2.6 1 89.94 128 ARG B O 1
ATOM 2585 N N . MET B 1 129 ? 14.227 2.812 0.708 1 88.38 129 MET B N 1
ATOM 2586 C CA . MET B 1 129 ? 14.984 3.791 -0.066 1 88.38 129 MET B CA 1
ATOM 2587 C C . MET B 1 129 ? 14.5 5.207 0.233 1 88.38 129 MET B C 1
ATOM 2589 O O . MET B 1 129 ? 15.273 6.164 0.132 1 88.38 129 MET B O 1
ATOM 2593 N N . HIS B 1 130 ? 13.266 5.371 0.636 1 94.19 130 HIS B N 1
ATOM 2594 C CA . HIS B 1 130 ? 12.68 6.688 0.858 1 94.19 130 HIS B CA 1
ATOM 2595 C C . HIS B 1 130 ? 12.969 7.191 2.268 1 94.19 130 HIS B C 1
ATOM 2597 O O . HIS B 1 130 ? 12.82 8.383 2.549 1 94.19 130 HIS B O 1
ATOM 2603 N N . TYR B 1 131 ? 13.453 6.328 3.146 1 96 131 TYR B N 1
ATOM 2604 C CA . TYR B 1 131 ? 13.539 6.641 4.57 1 96 131 TYR B CA 1
ATOM 2605 C C . TYR B 1 131 ? 14.484 7.812 4.816 1 96 131 TYR B C 1
ATOM 2607 O O . TYR B 1 131 ? 14.094 8.805 5.43 1 96 131 TYR B O 1
ATOM 2615 N N . PRO B 1 132 ? 15.656 7.742 4.27 1 96 132 PRO B N 1
ATOM 2616 C CA . PRO B 1 132 ? 16.562 8.859 4.562 1 96 132 PRO B CA 1
ATOM 2617 C C . PRO B 1 132 ? 16.047 10.188 4.004 1 96 132 PRO B C 1
ATOM 2619 O O . PRO B 1 132 ? 16.25 11.234 4.625 1 96 132 PRO B O 1
ATOM 2622 N N . ILE B 1 133 ? 15.438 10.117 2.938 1 96.44 133 ILE B N 1
ATOM 2623 C CA . ILE B 1 133 ? 14.906 11.312 2.291 1 96.44 133 ILE B CA 1
ATOM 2624 C C . ILE B 1 133 ? 13.812 11.93 3.158 1 96.44 133 ILE B C 1
ATOM 2626 O O . ILE B 1 133 ? 13.844 13.125 3.449 1 96.44 133 ILE B O 1
ATOM 2630 N N . LEU B 1 134 ? 12.938 11.148 3.576 1 97.94 134 LEU B N 1
ATOM 2631 C CA . LEU B 1 134 ? 11.82 11.625 4.391 1 97.94 134 LEU B CA 1
ATOM 2632 C C . LEU B 1 134 ? 12.312 12.102 5.754 1 97.94 134 LEU B C 1
ATOM 2634 O O . LEU B 1 134 ? 11.859 13.125 6.258 1 97.94 134 LEU B O 1
ATOM 2638 N N . GLN B 1 135 ? 13.18 11.336 6.293 1 97.5 135 GLN B N 1
ATOM 2639 C CA . GLN B 1 135 ? 13.688 11.711 7.605 1 97.5 135 GLN B CA 1
ATOM 2640 C C . GLN B 1 135 ? 14.383 13.07 7.559 1 97.5 135 GLN B C 1
ATOM 2642 O O . GLN B 1 135 ? 14.148 13.93 8.414 1 97.5 135 GLN B O 1
ATOM 2647 N N . GLU B 1 136 ? 15.227 13.211 6.566 1 97.25 136 GLU B N 1
ATOM 2648 C CA . GLU B 1 136 ? 15.914 14.484 6.406 1 97.25 136 GLU B CA 1
ATOM 2649 C C . GLU B 1 136 ? 14.922 15.625 6.188 1 97.25 136 GLU B C 1
ATOM 2651 O O . GLU B 1 136 ? 15.039 16.688 6.809 1 97.25 136 GLU B O 1
ATOM 2656 N N . LEU B 1 137 ? 13.992 15.406 5.352 1 98.06 137 LEU B N 1
ATOM 2657 C CA . LEU B 1 137 ? 12.984 16.406 5.016 1 98.06 137 LEU B CA 1
ATOM 2658 C C . LEU B 1 137 ? 12.172 16.797 6.25 1 98.06 137 LEU B C 1
ATOM 2660 O O . LEU B 1 137 ? 11.992 17.984 6.535 1 98.06 137 LEU B O 1
ATOM 2664 N N . LEU B 1 138 ? 11.75 15.852 6.992 1 98.38 138 LEU B N 1
ATOM 2665 C CA . LEU B 1 138 ? 10.883 16.078 8.141 1 98.38 138 LEU B CA 1
ATOM 2666 C C . LEU B 1 138 ? 11.664 16.703 9.297 1 98.38 138 LEU B C 1
ATOM 2668 O O . LEU B 1 138 ? 11.156 17.578 10 1 98.38 138 LEU B O 1
ATOM 2672 N N . GLU B 1 139 ? 12.875 16.234 9.445 1 97.88 139 GLU B N 1
ATOM 2673 C CA . GLU B 1 139 ? 13.734 16.844 10.453 1 97.88 139 GLU B CA 1
ATOM 2674 C C . GLU B 1 139 ? 13.977 18.328 10.148 1 97.88 139 GLU B C 1
ATOM 2676 O O . GLU B 1 139 ? 13.961 19.156 11.055 1 97.88 139 GLU B O 1
ATOM 2681 N N . GLU B 1 140 ? 14.234 18.609 8.953 1 97.25 140 GLU B N 1
ATOM 2682 C CA . GLU B 1 140 ? 14.383 20 8.523 1 97.25 140 GLU B CA 1
ATOM 2683 C C . GLU B 1 140 ? 13.156 20.828 8.891 1 97.25 140 GLU B C 1
ATOM 2685 O O . GLU B 1 140 ? 13.273 21.938 9.43 1 97.25 140 GLU B O 1
ATOM 2690 N N . GLY B 1 141 ? 11.984 20.328 8.578 1 97.75 141 GLY B N 1
ATOM 2691 C CA . GLY B 1 141 ? 10.75 21.031 8.883 1 97.75 141 GLY B CA 1
ATOM 2692 C C . GLY B 1 141 ? 10.547 21.266 10.367 1 97.75 141 GLY B C 1
ATOM 2693 O O . GLY B 1 141 ? 10.086 22.344 10.766 1 97.75 141 GLY B O 1
ATOM 2694 N N . ILE B 1 142 ? 10.945 20.312 11.133 1 97.25 142 ILE B N 1
ATOM 2695 C CA . ILE B 1 142 ? 10.805 20.422 12.586 1 97.25 142 ILE B CA 1
ATOM 2696 C C . ILE B 1 142 ? 11.82 21.438 13.117 1 97.25 142 ILE B C 1
ATOM 2698 O O . ILE B 1 142 ? 11.469 22.328 13.898 1 97.25 142 ILE B O 1
ATOM 2702 N N . THR B 1 143 ? 13.008 21.312 12.633 1 96.56 143 THR B N 1
ATOM 2703 C CA . THR B 1 143 ? 14.102 22.172 13.094 1 96.56 143 THR B CA 1
ATOM 2704 C C . THR B 1 143 ? 13.836 23.625 12.711 1 96.56 143 THR B C 1
ATOM 2706 O O . THR B 1 143 ? 14.156 24.547 13.477 1 96.56 143 THR B O 1
ATOM 2709 N N . ARG B 1 144 ? 13.203 23.875 11.594 1 96.06 144 ARG B N 1
ATOM 2710 C CA . ARG B 1 144 ? 12.93 25.219 11.102 1 96.06 144 ARG B CA 1
ATOM 2711 C C . ARG B 1 144 ? 11.633 25.766 11.68 1 96.06 144 ARG B C 1
ATOM 2713 O O . ARG B 1 144 ? 11.234 26.891 11.383 1 96.06 144 ARG B O 1
ATOM 2720 N N . GLY B 1 145 ? 10.961 24.969 12.367 1 96.69 145 GLY B N 1
ATOM 2721 C CA . GLY B 1 145 ? 9.734 25.406 13.016 1 96.69 145 GLY B CA 1
ATOM 2722 C C . GLY B 1 145 ? 8.531 25.391 12.086 1 96.69 145 GLY B C 1
ATOM 2723 O O . GLY B 1 145 ? 7.508 26.016 12.383 1 96.69 145 GLY B O 1
ATOM 2724 N N . GLU B 1 146 ? 8.617 24.703 10.969 1 97.31 146 GLU B N 1
ATOM 2725 C CA . GLU B 1 146 ? 7.488 24.547 10.062 1 97.31 146 GLU B CA 1
ATOM 2726 C C . GLU B 1 146 ? 6.484 23.531 10.594 1 97.31 146 GLU B C 1
ATOM 2728 O O . GLU B 1 146 ? 5.277 23.672 10.391 1 97.31 146 GLU B O 1
ATOM 2733 N N . PHE B 1 147 ? 7.039 22.484 11.219 1 97.75 147 PHE B N 1
ATOM 2734 C CA . PHE B 1 147 ? 6.215 21.406 11.75 1 97.75 147 PHE B CA 1
ATOM 2735 C C . PHE B 1 147 ? 6.312 21.344 13.266 1 97.75 147 PHE B C 1
ATOM 2737 O O . PHE B 1 147 ? 7.344 21.703 13.844 1 97.75 147 PHE B O 1
ATOM 2744 N N . GLU B 1 148 ? 5.234 20.922 13.922 1 96.81 148 GLU B N 1
ATOM 2745 C CA . GLU B 1 148 ? 5.285 20.641 15.359 1 96.81 148 GLU B CA 1
ATOM 2746 C C . GLU B 1 148 ? 6.305 19.547 15.664 1 96.81 148 GLU B C 1
ATOM 2748 O O . GLU B 1 148 ? 6.629 18.734 14.805 1 96.81 148 GLU B O 1
ATOM 2753 N N . PRO B 1 149 ? 6.805 19.469 16.875 1 95.62 149 PRO B N 1
ATOM 2754 C CA . PRO B 1 149 ? 7.883 18.531 17.219 1 95.62 149 PRO B CA 1
ATOM 2755 C C . PRO B 1 149 ? 7.387 17.109 17.391 1 95.62 149 PRO B C 1
ATOM 2757 O O . PRO B 1 149 ? 7.477 16.547 18.484 1 95.62 149 PRO B O 1
ATOM 2760 N N . PHE B 1 150 ? 6.992 16.516 16.375 1 95.5 150 PHE B N 1
ATOM 2761 C CA . PHE B 1 150 ? 6.637 15.109 16.344 1 95.5 150 PHE B CA 1
ATOM 2762 C C . PHE B 1 150 ? 7.887 14.234 16.297 1 95.5 150 PHE B C 1
ATOM 2764 O O . PHE B 1 150 ? 8.977 14.719 15.969 1 95.5 150 PHE B O 1
ATOM 2771 N N . ASP B 1 151 ? 7.699 12.977 16.734 1 96.69 151 ASP B N 1
ATOM 2772 C CA . ASP B 1 151 ? 8.758 12.008 16.469 1 96.69 151 ASP B CA 1
ATOM 2773 C C . ASP B 1 151 ? 9 11.836 14.977 1 96.69 151 ASP B C 1
ATOM 2775 O O . ASP B 1 151 ? 8.086 11.469 14.234 1 96.69 151 ASP B O 1
ATOM 2779 N N . THR B 1 152 ? 10.211 12.078 14.578 1 97.12 152 THR B N 1
ATOM 2780 C CA . THR B 1 152 ? 10.523 12.141 13.156 1 97.12 152 THR B CA 1
ATOM 2781 C C . THR B 1 152 ? 10.297 10.781 12.492 1 97.12 152 THR B C 1
ATOM 2783 O O . THR B 1 152 ? 9.805 10.703 11.367 1 97.12 152 THR B O 1
ATOM 2786 N N . ARG B 1 153 ? 10.625 9.719 13.148 1 96.62 153 ARG B N 1
ATOM 2787 C CA . ARG B 1 153 ? 10.453 8.375 12.594 1 96.62 153 ARG B CA 1
ATOM 2788 C C . ARG B 1 153 ? 8.977 8.047 12.414 1 96.62 153 ARG B C 1
ATOM 2790 O O . ARG B 1 153 ? 8.578 7.496 11.383 1 96.62 153 ARG B O 1
ATOM 2797 N N . GLU B 1 154 ? 8.203 8.359 13.383 1 97.19 154 GLU B N 1
ATOM 2798 C CA . GLU B 1 154 ? 6.762 8.141 13.281 1 97.19 154 GLU B CA 1
ATOM 2799 C C . GLU B 1 154 ? 6.152 8.977 12.156 1 97.19 154 GLU B C 1
ATOM 2801 O O . GLU B 1 154 ? 5.336 8.484 11.383 1 97.19 154 GLU B O 1
ATOM 2806 N N . LEU B 1 155 ? 6.598 10.203 12.156 1 98.06 155 LEU B N 1
ATOM 2807 C CA . LEU B 1 155 ? 6.098 11.086 11.109 1 98.06 155 LEU B CA 1
ATOM 2808 C C . LEU B 1 155 ? 6.508 10.578 9.727 1 98.06 155 LEU B C 1
ATOM 2810 O O . LEU B 1 155 ? 5.754 10.711 8.766 1 98.06 155 LEU B O 1
ATOM 2814 N N . MET B 1 156 ? 7.676 10.031 9.648 1 98.31 156 MET B N 1
ATOM 2815 C CA . MET B 1 156 ? 8.141 9.438 8.391 1 98.31 156 MET B CA 1
ATOM 2816 C C . MET B 1 156 ? 7.203 8.328 7.934 1 98.31 156 MET B C 1
ATOM 2818 O O . MET B 1 156 ? 6.793 8.297 6.773 1 98.31 156 MET B O 1
ATOM 2822 N N . TYR B 1 157 ? 6.816 7.445 8.828 1 97.69 157 TYR B N 1
ATOM 2823 C CA . TYR B 1 157 ? 5.898 6.367 8.469 1 97.69 157 TYR B CA 1
ATOM 2824 C C . TYR B 1 157 ? 4.555 6.926 8.016 1 97.69 157 TYR B C 1
ATOM 2826 O O . TYR B 1 157 ? 3.938 6.398 7.09 1 97.69 157 TYR B O 1
ATOM 2834 N N . VAL B 1 158 ? 4.129 7.949 8.648 1 98.44 158 VAL B N 1
ATOM 2835 C CA . VAL B 1 158 ? 2.84 8.547 8.32 1 98.44 158 VAL B CA 1
ATOM 2836 C C . VAL B 1 158 ? 2.881 9.133 6.91 1 98.44 158 VAL B C 1
ATOM 2838 O O . VAL B 1 158 ? 2.004 8.852 6.09 1 98.44 158 VAL B O 1
ATOM 2841 N N . VAL B 1 159 ? 3.922 9.883 6.613 1 98.62 159 VAL B N 1
ATOM 2842 C CA . VAL B 1 159 ? 4.031 10.516 5.305 1 98.62 159 VAL B CA 1
ATOM 2843 C C . VAL B 1 159 ? 4.238 9.453 4.23 1 98.62 159 VAL B C 1
ATOM 2845 O O . VAL B 1 159 ? 3.574 9.469 3.191 1 98.62 159 VAL B O 1
ATOM 2848 N N . LEU B 1 160 ? 5.109 8.578 4.531 1 97.06 160 LEU B N 1
ATOM 2849 C CA . LEU B 1 160 ? 5.379 7.5 3.59 1 97.06 160 LEU B CA 1
ATOM 2850 C C . LEU B 1 160 ? 4.129 6.648 3.369 1 97.06 160 LEU B C 1
ATOM 2852 O O . LEU B 1 160 ? 3.801 6.309 2.23 1 97.06 160 LEU B O 1
ATOM 2856 N N . GLY B 1 161 ? 3.502 6.309 4.438 1 96.12 161 GLY B N 1
ATOM 2857 C CA . GLY B 1 161 ? 2.268 5.547 4.332 1 96.12 161 GLY B CA 1
ATOM 2858 C C . GLY B 1 161 ? 1.198 6.25 3.521 1 96.12 161 GLY B C 1
ATOM 2859 O O . GLY B 1 161 ? 0.562 5.641 2.66 1 96.12 161 GLY B O 1
ATOM 2860 N N . LEU B 1 162 ? 1.033 7.488 3.754 1 98 162 LEU B N 1
ATOM 2861 C CA . LEU B 1 162 ? 0.042 8.281 3.035 1 98 162 LEU B CA 1
ATOM 2862 C C . LEU B 1 162 ? 0.355 8.312 1.542 1 98 162 LEU B C 1
ATOM 2864 O O . LEU B 1 162 ? -0.472 7.914 0.72 1 98 162 LEU B O 1
ATOM 2868 N N . LEU B 1 163 ? 1.537 8.711 1.205 1 96.88 163 LEU B N 1
ATOM 2869 C CA . LEU B 1 163 ? 1.902 8.875 -0.198 1 96.88 163 LEU B CA 1
ATOM 2870 C C . LEU B 1 163 ? 1.929 7.527 -0.913 1 96.88 163 LEU B C 1
ATOM 2872 O O . LEU B 1 163 ? 1.449 7.41 -2.043 1 96.88 163 LEU B O 1
ATOM 2876 N N . GLY B 1 164 ? 2.475 6.535 -0.243 1 93.38 164 GLY B N 1
ATOM 2877 C CA . GLY B 1 164 ? 2.498 5.199 -0.82 1 93.38 164 GLY B CA 1
ATOM 2878 C C . GLY B 1 164 ? 1.121 4.574 -0.938 1 93.38 164 GLY B C 1
ATOM 2879 O O . GLY B 1 164 ? 0.829 3.883 -1.915 1 93.38 164 GLY B O 1
ATOM 2880 N N . GLY B 1 165 ? 0.326 4.836 0.007 1 93.44 165 GLY B N 1
ATOM 2881 C CA . GLY B 1 165 ? -0.988 4.215 0.064 1 93.44 165 GLY B CA 1
ATOM 2882 C C . GLY B 1 165 ? -1.986 4.848 -0.89 1 93.44 165 GLY B C 1
ATOM 2883 O O . GLY B 1 165 ? -3.01 4.242 -1.215 1 93.44 165 GLY B O 1
ATOM 2884 N N . LEU B 1 166 ? -1.745 5.996 -1.393 1 95.88 166 LEU B N 1
ATOM 2885 C CA . LEU B 1 166 ? -2.648 6.676 -2.316 1 95.88 166 LEU B CA 1
ATOM 2886 C C . LEU B 1 166 ? -2.689 5.957 -3.662 1 95.88 166 LEU B C 1
ATOM 2888 O O . LEU B 1 166 ? -3.568 6.223 -4.484 1 95.88 166 LEU B O 1
ATOM 2892 N N . GLY B 1 167 ? -1.779 5.047 -3.791 1 90.12 167 GLY B N 1
ATOM 2893 C CA . GLY B 1 167 ? -1.741 4.277 -5.027 1 90.12 167 GLY B CA 1
ATOM 2894 C C . GLY B 1 167 ? -3.051 3.578 -5.336 1 90.12 167 GLY B C 1
ATOM 2895 O O . GLY B 1 167 ? -3.35 3.293 -6.496 1 90.12 167 GLY B O 1
ATOM 2896 N N . VAL B 1 168 ? -3.846 3.307 -4.406 1 88.12 168 VAL B N 1
ATOM 2897 C CA . VAL B 1 168 ? -5.121 2.623 -4.59 1 88.12 168 VAL B CA 1
ATOM 2898 C C . VAL B 1 168 ? -6.035 3.463 -5.48 1 88.12 168 VAL B C 1
ATOM 2900 O O . VAL B 1 168 ? -6.895 2.924 -6.18 1 88.12 168 VAL B O 1
ATOM 2903 N N . ALA B 1 169 ? -5.848 4.75 -5.527 1 93.19 169 ALA B N 1
ATOM 2904 C CA . ALA B 1 169 ? -6.691 5.66 -6.297 1 93.19 169 ALA B CA 1
ATOM 2905 C C . ALA B 1 169 ? -6.473 5.473 -7.797 1 93.19 169 ALA B C 1
ATOM 2907 O O . ALA B 1 169 ? -7.332 5.832 -8.609 1 93.19 169 ALA B O 1
ATOM 2908 N N . TYR B 1 170 ? -5.387 4.855 -8.172 1 89.06 170 TYR B N 1
ATOM 2909 C CA . TYR B 1 170 ? -5.051 4.676 -9.578 1 89.06 170 TYR B CA 1
ATOM 2910 C C . TYR B 1 170 ? -5.996 3.682 -10.242 1 89.06 170 TYR B C 1
ATOM 2912 O O . TYR B 1 170 ? -6.094 3.633 -11.469 1 89.06 170 TYR B O 1
ATOM 2920 N N . TYR B 1 171 ? -6.594 2.896 -9.414 1 84.75 171 TYR B N 1
ATOM 2921 C CA . TYR B 1 171 ? -7.539 1.928 -9.961 1 84.75 171 TYR B CA 1
ATOM 2922 C C . TYR B 1 171 ? -8.836 2.609 -10.391 1 84.75 171 TYR B C 1
ATOM 2924 O O . TYR B 1 171 ? -9.617 2.049 -11.164 1 84.75 171 TYR B O 1
ATOM 2932 N N . ASP B 1 172 ? -9.008 3.814 -9.883 1 90.94 172 ASP B N 1
ATOM 2933 C CA . ASP B 1 172 ? -10.328 4.422 -10.055 1 90.94 172 ASP B CA 1
ATOM 2934 C C . ASP B 1 172 ? -10.227 5.766 -10.773 1 90.94 172 ASP B C 1
ATOM 2936 O O . ASP B 1 172 ? -11.188 6.215 -11.398 1 90.94 172 ASP B O 1
ATOM 2940 N N . LEU B 1 173 ? -9.039 6.355 -10.703 1 93.06 173 LEU B N 1
ATOM 2941 C CA . LEU B 1 173 ? -8.93 7.73 -11.172 1 93.06 173 LEU B CA 1
ATOM 2942 C C . LEU B 1 173 ? -8.008 7.82 -12.383 1 93.06 173 LEU B C 1
ATOM 2944 O O . LEU B 1 173 ? -7.07 7.027 -12.516 1 93.06 173 LEU B O 1
ATOM 2948 N N . GLY B 1 174 ? -8.289 8.812 -13.211 1 91.5 174 GLY B N 1
ATOM 2949 C CA . GLY B 1 174 ? -7.383 9.141 -14.305 1 91.5 174 GLY B CA 1
ATOM 2950 C C . GLY B 1 174 ? -6.145 9.891 -13.852 1 91.5 174 GLY B C 1
ATOM 2951 O O . GLY B 1 174 ? -6.121 10.445 -12.75 1 91.5 174 GLY B O 1
ATOM 2952 N N . THR B 1 175 ? -5.172 9.875 -14.727 1 89.19 175 THR B N 1
ATOM 2953 C CA . THR B 1 175 ? -3.883 10.477 -14.406 1 89.19 175 THR B CA 1
ATOM 2954 C C . THR B 1 175 ? -4.051 11.961 -14.07 1 89.19 175 THR B C 1
ATOM 2956 O O . THR B 1 175 ? -3.309 12.508 -13.25 1 89.19 175 THR B O 1
ATOM 2959 N N . GLU B 1 176 ? -5.008 12.578 -14.555 1 93.88 176 GLU B N 1
ATOM 2960 C CA . GLU B 1 176 ? -5.207 14.008 -14.359 1 93.88 176 GLU B CA 1
ATOM 2961 C C . GLU B 1 176 ? -5.711 14.305 -12.945 1 93.88 176 GLU B C 1
ATOM 2963 O O . GLU B 1 176 ? -5.629 15.445 -12.477 1 93.88 176 GLU B O 1
ATOM 2968 N N . GLN B 1 177 ? -6.215 13.312 -12.289 1 96.56 177 GLN B N 1
ATOM 2969 C CA . GLN B 1 177 ? -6.812 13.523 -10.977 1 96.56 177 GLN B CA 1
ATOM 2970 C C . GLN B 1 177 ? -5.855 13.109 -9.859 1 96.56 177 GLN B C 1
ATOM 2972 O O . GLN B 1 177 ? -6.078 13.43 -8.695 1 96.56 177 GLN B O 1
ATOM 2977 N N . ILE B 1 178 ? -4.766 12.461 -10.273 1 96.38 178 ILE B N 1
ATOM 2978 C CA . ILE B 1 178 ? -3.91 11.82 -9.273 1 96.38 178 ILE B CA 1
ATOM 2979 C C . ILE B 1 178 ? -3.035 12.867 -8.594 1 96.38 178 ILE B C 1
ATOM 2981 O O . ILE B 1 178 ? -3.006 12.961 -7.367 1 96.38 178 ILE B O 1
ATOM 2985 N N . VAL B 1 179 ? -2.395 13.703 -9.383 1 96.12 179 VAL B N 1
ATOM 2986 C CA . VAL B 1 179 ? -1.478 14.688 -8.82 1 96.12 179 VAL B CA 1
ATOM 2987 C C . VAL B 1 179 ? -2.238 15.633 -7.891 1 96.12 179 VAL B C 1
ATOM 2989 O O . VAL B 1 179 ? -1.831 15.844 -6.746 1 96.12 179 VAL B O 1
ATOM 2992 N N . PRO B 1 180 ? -3.438 16.156 -8.281 1 97.69 180 PRO B N 1
ATOM 2993 C CA . PRO B 1 180 ? -4.211 16.984 -7.363 1 97.69 180 PRO B CA 1
ATOM 2994 C C . PRO B 1 180 ? -4.602 16.25 -6.082 1 97.69 180 PRO B C 1
ATOM 2996 O O . PRO B 1 180 ? -4.609 16.844 -5.004 1 97.69 180 PRO B O 1
ATOM 2999 N N . LEU B 1 181 ? -4.875 14.992 -6.172 1 98.12 181 LEU B N 1
ATOM 3000 C CA . LEU B 1 181 ? -5.23 14.211 -4.988 1 98.12 181 LEU B CA 1
ATOM 3001 C C . LEU B 1 181 ? -4.059 14.125 -4.02 1 98.12 181 LEU B C 1
ATOM 3003 O O . LEU B 1 181 ? -4.23 14.297 -2.811 1 98.12 181 LEU B O 1
ATOM 3007 N N . TYR B 1 182 ? -2.891 13.891 -4.566 1 98.19 182 TYR B N 1
ATOM 3008 C CA . TYR B 1 182 ? -1.696 13.828 -3.732 1 98.19 182 TYR B CA 1
ATOM 3009 C C . TYR B 1 182 ? -1.432 15.172 -3.059 1 98.19 182 TYR B C 1
ATOM 3011 O O . TYR B 1 182 ? -1.085 15.219 -1.876 1 98.19 182 TYR B O 1
ATOM 3019 N N . ARG B 1 183 ? -1.633 16.219 -3.801 1 98.06 183 ARG B N 1
ATOM 3020 C CA . ARG B 1 183 ? -1.437 17.562 -3.24 1 98.06 183 ARG B CA 1
ATOM 3021 C C . ARG B 1 183 ? -2.438 17.828 -2.123 1 98.06 183 ARG B C 1
ATOM 3023 O O . ARG B 1 183 ? -2.062 18.328 -1.056 1 98.06 183 ARG B O 1
ATOM 3030 N N . LYS B 1 184 ? -3.66 17.484 -2.35 1 97.88 184 LYS B N 1
ATOM 3031 C CA . LYS B 1 184 ? -4.703 17.688 -1.349 1 97.88 184 LYS B CA 1
ATOM 3032 C C . LYS B 1 184 ? -4.43 16.875 -0.093 1 97.88 184 LYS B C 1
ATOM 3034 O O . LYS B 1 184 ? -4.719 17.312 1.021 1 97.88 184 LYS B O 1
ATOM 3039 N N . SER B 1 185 ? -3.91 15.672 -0.307 1 98.5 185 SER B N 1
ATOM 3040 C CA . SER B 1 185 ? -3.572 14.836 0.84 1 98.5 185 SER B CA 1
ATOM 3041 C C . SER B 1 185 ? -2.496 15.492 1.701 1 98.5 185 SER B C 1
ATOM 3043 O O . SER B 1 185 ? -2.57 15.453 2.932 1 98.5 185 SER B O 1
ATOM 3045 N N . ILE B 1 186 ? -1.544 16.078 1.045 1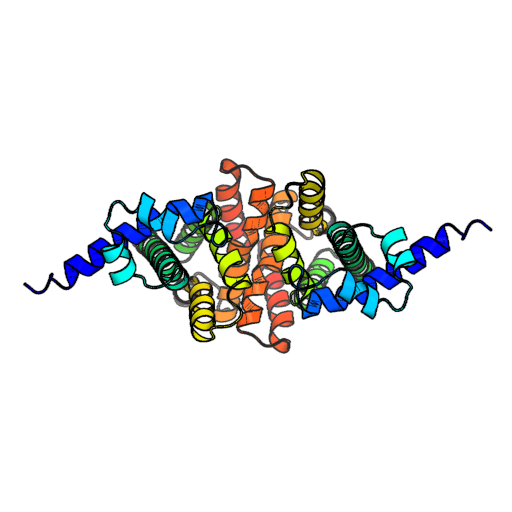 98.25 186 ILE B N 1
ATOM 3046 C CA . ILE B 1 186 ? -0.488 16.766 1.771 1 98.25 186 ILE B CA 1
ATOM 3047 C C . ILE B 1 186 ? -1.063 18.016 2.453 1 98.25 186 ILE B C 1
ATOM 3049 O O . ILE B 1 186 ? -0.688 18.344 3.582 1 98.25 186 ILE B O 1
ATOM 3053 N N . ASP B 1 187 ? -1.994 18.734 1.803 1 97.5 187 ASP B N 1
ATOM 3054 C CA . ASP B 1 187 ? -2.67 19.859 2.438 1 97.5 187 ASP B CA 1
ATOM 3055 C C . ASP B 1 187 ? -3.295 19.453 3.768 1 97.5 187 ASP B C 1
ATOM 3057 O O . ASP B 1 187 ? -3.113 20.125 4.781 1 97.5 187 ASP B O 1
ATOM 3061 N N . MET B 1 188 ? -3.967 18.406 3.695 1 97.12 188 MET B N 1
ATOM 3062 C CA . MET B 1 188 ? -4.668 17.922 4.883 1 97.12 188 MET B CA 1
ATOM 3063 C C . MET B 1 188 ? -3.684 17.547 5.984 1 97.12 188 MET B C 1
ATOM 3065 O O . MET B 1 188 ? -3.887 17.891 7.148 1 97.12 188 MET B O 1
ATOM 3069 N N . LEU B 1 189 ? -2.654 16.797 5.605 1 97.75 189 LEU B N 1
ATOM 3070 C CA . LEU B 1 189 ? -1.65 16.406 6.586 1 97.75 189 LEU B CA 1
ATOM 3071 C C . LEU B 1 189 ? -0.962 17.625 7.184 1 97.75 189 LEU B C 1
ATOM 3073 O O . LEU B 1 189 ? -0.779 17.719 8.398 1 97.75 189 LEU B O 1
ATOM 3077 N N . LEU B 1 190 ? -0.62 18.578 6.34 1 97.38 190 LEU B N 1
ATOM 3078 C CA . LEU B 1 190 ? 0.093 19.766 6.785 1 97.38 190 LEU B CA 1
ATOM 3079 C C . LEU B 1 190 ? -0.744 20.562 7.789 1 97.38 190 LEU B C 1
ATOM 3081 O O . LEU B 1 190 ? -0.214 21.078 8.781 1 97.38 190 LEU B O 1
ATOM 3085 N N . ARG B 1 191 ? -2.008 20.625 7.59 1 95.38 191 ARG B N 1
ATOM 3086 C CA . ARG B 1 191 ? -2.895 21.312 8.531 1 95.38 191 ARG B CA 1
ATOM 3087 C C . ARG B 1 191 ? -2.816 20.672 9.914 1 95.38 191 ARG B C 1
ATOM 3089 O O . ARG B 1 191 ? -3.049 21.344 10.922 1 95.38 191 ARG B O 1
ATOM 3096 N N . GLY B 1 192 ? -2.436 19.422 9.906 1 95.94 192 GLY B N 1
ATOM 3097 C CA . GLY B 1 192 ? -2.408 18.688 11.164 1 95.94 192 GLY B CA 1
ATOM 3098 C C . GLY B 1 192 ? -1.046 18.703 11.836 1 95.94 192 GLY B C 1
ATOM 3099 O O . GLY B 1 192 ? -0.937 18.453 13.039 1 95.94 192 GLY B O 1
ATOM 3100 N N . ILE B 1 193 ? -0.05 19.031 11.039 1 95.81 193 ILE B N 1
ATOM 3101 C CA . ILE B 1 193 ? 1.272 18.859 11.633 1 95.81 193 ILE B CA 1
ATOM 3102 C C . ILE B 1 193 ? 1.993 20.203 11.68 1 95.81 193 ILE B C 1
ATOM 3104 O O . ILE B 1 193 ? 3.025 20.344 12.336 1 95.81 193 ILE B O 1
ATOM 3108 N N . GLN B 1 194 ? 1.467 21.094 10.969 1 92.38 194 GLN B N 1
ATOM 3109 C CA . GLN B 1 194 ? 2.119 22.391 10.945 1 92.38 194 GLN B CA 1
ATOM 3110 C C . GLN B 1 194 ? 1.964 23.109 12.281 1 92.38 194 GLN B C 1
ATOM 3112 O O . GLN B 1 194 ? 0.934 22.984 12.945 1 92.38 194 GLN B O 1
ATOM 3117 N N . LYS B 1 195 ? 2.977 23.812 12.609 1 82.19 195 LYS B N 1
ATOM 3118 C CA . LYS B 1 195 ? 2.936 24.641 13.805 1 82.19 195 LYS B CA 1
ATOM 3119 C C . LYS B 1 195 ? 1.971 25.812 13.625 1 82.19 195 LYS B C 1
ATOM 3121 O O . LYS B 1 195 ? 1.978 26.469 12.586 1 82.19 195 LYS B O 1
ATOM 3126 N N . LYS B 1 196 ? 0.845 25.812 14.555 1 66.88 196 LYS B N 1
ATOM 3127 C CA . LYS B 1 196 ? -0.116 26.906 14.539 1 66.88 196 LYS B CA 1
ATOM 3128 C C . LYS B 1 196 ? 0.504 28.188 15.094 1 66.88 196 LYS B C 1
ATOM 3130 O O . LYS B 1 196 ? 1.404 28.125 15.938 1 66.88 196 LYS B O 1
#